Protein AF-A0AAD7J405-F1 (afdb_monomer_lite)

Secondary structure (DSSP, 8-state):
-----------TT-TT----HHHHHHHHHHHIIIII-S-TTSPBPGGGHHHHHHHHHHHIIIIITTPPPTTT--GGG-HHHHHHHHHHHHHHHHHHHHBTTTT-SS-THHHHHHHHHHHHHHHHHGGGGS-----TTS--HHHHHHHHHHHHHHHHHHHHS-----STTS--HHHHHHHHHHHHHHHHHHHHHTTTTPPSSEEEETTSSS-EEEGGG-----TT---GGGEEEE-SGGGHHHHHHHHHHHHHHHHSS--TTGGGGHHHHHHHHHHHHHHHHHHHSTT--S-HHHHHHHHHHHHHGGGS-HHHHTTSTTHHHHHHHHHHHH-S-TTHHHHHHHHHHHHTSTTPPP--HHHHHHHHHHHHH---GGGGTTTS--------

Radius of gyration: 22.77 Å; chains: 1; bounding box: 58×58×73 Å

pLDDT: mean 86.42, std 15.18, range [30.44, 98.44]

Sequence (388 aa):
MPPAAQFPVPTFDDPNSNASPQEFLDFLRNLVAQSLDGDPTVRIPAANKDVWVTVLSGLSETFLASFPSTDKVQWHVMHEKVKLAAASLDVIRRVSNRVEDIFHGPSDLARRTFARLLNFCNVVEMWLDVEFEPMEGLPTPRELANDALQTALLVLRSLGGAVVHIAESKVPLWKTLRAILAECLEIVTDLISRSSTLVFPVAITLFTKNSVQDATVQEPLSPDVEDKSFTLTLASVGDLPTFLSTTLAILVHSVCPPLLSQWFMTDLIRQMGETVGKAFAYCLSPSCAAPGERRATVLMKLAALSSLSPNFAHCIPNLLFRLLRHRLLEGPAVGWEVIDSQMPNLFQSPNFTAPARVDFMEILAIIGTEAWREMGNDLRVSTPISRR

Foldseek 3Di:
DPPLDPDPQQDPPPPVRPCDLVNNLVSLVVCCVPPQDDDLVAADEQVNLVVLLVLLLCLLVPQLQPDDAPVPDPPVVCQSSQSSLLSSLVSLQSCLSHYPCNVWDPDPSLVLSLLSLLLSLLRLLNCVPPDDDDDPPGDDSVRSSVSSLSSSLSSLLSLLADDDDPDPPIDRSVVVSLLSLVQLLVVLVVCLVCLVPAAPFWKAFPPDPCRIDHPVPPPPPDPPPPCCSRIHTDHDSQSSLSSSLSSLLSSLSSCFPHGPNVVVCVVSLLSSLVSLQSSLVSLVDPSNPHDPQVSLVSLQSSLLSLLRALVSVVSNDCSLLVNLVSCLVVDDDPNCVVVLVCSVVSCVRPSDDDHPPVSVVVSVVSVVVGDNDPSCPVSPPPPPPPDD

Organism: NCBI:txid1033252

Structure (mmCIF, N/CA/C/O backbone):
data_AF-A0AAD7J405-F1
#
_entry.id   AF-A0AAD7J405-F1
#
loop_
_atom_site.group_PDB
_atom_site.id
_atom_site.type_symbol
_atom_site.label_atom_id
_atom_site.label_alt_id
_atom_site.label_comp_id
_atom_site.label_asym_id
_atom_site.label_entity_id
_atom_site.label_seq_id
_atom_site.pdbx_PDB_ins_code
_atom_site.Cartn_x
_atom_site.Cartn_y
_atom_site.Cartn_z
_atom_site.occupancy
_atom_site.B_iso_or_equiv
_atom_site.auth_seq_id
_atom_site.auth_comp_id
_atom_site.auth_asym_id
_atom_site.auth_atom_id
_atom_site.pdbx_PDB_model_num
ATOM 1 N N . MET A 1 1 ? -25.112 -14.890 28.084 1.00 30.44 1 MET A N 1
ATOM 2 C CA . MET A 1 1 ? -24.429 -13.593 27.909 1.00 30.44 1 MET A CA 1
ATOM 3 C C . MET A 1 1 ? -23.053 -13.715 28.535 1.00 30.44 1 MET A C 1
ATOM 5 O O . MET A 1 1 ? -23.009 -14.020 29.722 1.00 30.44 1 MET A O 1
ATOM 9 N N . PRO A 1 2 ? -21.955 -13.564 27.780 1.00 31.25 2 PRO A N 1
ATOM 10 C CA . PRO A 1 2 ? -20.641 -13.398 28.387 1.00 31.25 2 PRO A CA 1
ATOM 11 C C . PRO A 1 2 ? -20.617 -12.068 29.164 1.00 31.25 2 PRO A C 1
ATOM 13 O O . PRO A 1 2 ? -21.272 -11.117 28.725 1.00 31.25 2 PRO A O 1
ATOM 16 N N . PRO A 1 3 ? -19.924 -11.989 30.310 1.00 35.72 3 PRO A N 1
ATOM 17 C CA . PRO A 1 3 ? -19.789 -10.745 31.063 1.00 35.72 3 PRO A CA 1
ATOM 18 C C . PRO A 1 3 ? -19.080 -9.669 30.226 1.00 35.72 3 PRO A C 1
ATOM 20 O O . PRO A 1 3 ? -18.248 -9.983 29.374 1.00 35.72 3 PRO A O 1
ATOM 23 N N . ALA A 1 4 ? -19.420 -8.400 30.470 1.00 38.91 4 ALA A N 1
ATOM 24 C CA . ALA A 1 4 ? -18.746 -7.252 29.870 1.00 38.91 4 ALA A CA 1
ATOM 25 C C . ALA A 1 4 ? -17.257 -7.298 30.240 1.00 38.91 4 ALA A C 1
ATOM 27 O O . ALA A 1 4 ? -16.893 -7.109 31.400 1.00 38.91 4 ALA A O 1
ATOM 28 N N . ALA A 1 5 ? -16.404 -7.610 29.268 1.00 44.09 5 ALA A N 1
ATOM 29 C CA . ALA A 1 5 ? -14.972 -7.688 29.485 1.00 44.09 5 ALA A CA 1
ATOM 30 C C . ALA A 1 5 ? -14.410 -6.266 29.616 1.00 44.09 5 ALA A C 1
ATOM 32 O O . ALA A 1 5 ? -14.183 -5.573 28.626 1.00 44.09 5 ALA A O 1
ATOM 33 N N . GLN A 1 6 ? -14.211 -5.816 30.854 1.00 48.66 6 GLN A N 1
ATOM 34 C CA . GLN A 1 6 ? -13.266 -4.743 31.132 1.00 48.66 6 GLN A CA 1
ATOM 35 C C . GLN A 1 6 ? -11.874 -5.347 30.953 1.00 48.66 6 GLN A C 1
ATOM 37 O O . GLN A 1 6 ? -11.433 -6.135 31.784 1.00 48.66 6 GLN A O 1
ATOM 42 N N . PHE A 1 7 ? -11.213 -5.045 29.837 1.00 54.41 7 PHE A N 1
ATOM 43 C CA . PHE A 1 7 ? -9.811 -5.398 29.652 1.00 54.41 7 PHE A CA 1
ATOM 44 C C . PHE A 1 7 ? -8.973 -4.293 30.299 1.00 54.41 7 PHE A C 1
ATOM 46 O O . PHE A 1 7 ? -8.933 -3.192 29.744 1.00 54.41 7 PHE A O 1
ATOM 53 N N . PRO A 1 8 ? -8.323 -4.519 31.453 1.00 54.50 8 PRO A N 1
ATOM 54 C CA . PRO A 1 8 ? -7.275 -3.613 31.891 1.00 54.50 8 PRO A CA 1
ATOM 55 C C . PRO A 1 8 ? -6.142 -3.726 30.868 1.00 54.50 8 PRO A C 1
ATOM 57 O O . PRO A 1 8 ? -5.406 -4.710 30.848 1.00 54.50 8 PRO A O 1
ATOM 60 N N . VAL A 1 9 ? -6.064 -2.764 29.948 1.00 55.66 9 VAL A N 1
ATOM 61 C CA . VAL A 1 9 ? -4.944 -2.664 29.011 1.00 55.66 9 VAL A CA 1
ATOM 62 C C . VAL A 1 9 ? -3.718 -2.296 29.846 1.00 55.66 9 VAL A C 1
ATOM 64 O O . VAL A 1 9 ? -3.777 -1.282 30.543 1.00 55.66 9 VAL A O 1
ATOM 67 N N . PRO A 1 10 ? -2.629 -3.085 29.824 1.00 55.91 10 PRO A N 1
ATOM 68 C CA . PRO A 1 10 ? -1.406 -2.709 30.520 1.00 55.91 10 PRO A CA 1
ATOM 69 C C . PRO A 1 10 ? -0.902 -1.384 29.941 1.00 55.91 10 PRO A C 1
ATOM 71 O O . PRO A 1 10 ? -0.578 -1.306 28.756 1.00 55.91 10 PRO A O 1
ATOM 74 N N . THR A 1 11 ? -0.894 -0.327 30.748 1.00 51.44 11 THR A N 1
ATOM 75 C CA . THR A 1 11 ? -0.362 0.981 30.360 1.00 51.44 11 THR A CA 1
ATOM 76 C C . THR A 1 11 ? 1.091 1.084 30.799 1.00 51.44 11 THR A C 1
ATOM 78 O O . THR A 1 11 ? 1.401 0.848 31.966 1.00 51.44 11 THR A O 1
ATOM 81 N N . PHE A 1 12 ? 1.972 1.482 29.879 1.00 51.91 12 PHE A N 1
ATOM 82 C CA . PHE A 1 12 ? 3.384 1.767 30.174 1.00 51.91 12 PHE A CA 1
ATOM 83 C C . PHE A 1 12 ? 3.584 3.102 30.921 1.00 51.91 12 PHE A C 1
ATOM 85 O O . PHE A 1 12 ? 4.705 3.428 31.297 1.00 51.91 12 PHE A O 1
ATOM 92 N N . ASP A 1 13 ? 2.505 3.865 31.131 1.00 43.84 13 ASP A N 1
ATOM 93 C CA . ASP A 1 13 ? 2.536 5.219 31.696 1.00 43.84 13 ASP A CA 1
ATOM 94 C C . ASP A 1 13 ? 2.412 5.268 33.228 1.00 43.84 13 ASP A C 1
ATOM 96 O O . ASP A 1 13 ? 2.589 6.335 33.817 1.00 43.84 13 ASP A O 1
ATOM 100 N N . ASP A 1 14 ? 2.107 4.149 33.896 1.00 49.75 14 ASP A N 1
ATOM 101 C CA . ASP A 1 14 ? 2.099 4.106 35.361 1.00 49.75 14 ASP A CA 1
ATOM 102 C C . ASP A 1 14 ? 3.511 3.752 35.866 1.00 49.75 14 ASP A C 1
ATOM 104 O O . ASP A 1 14 ? 3.969 2.628 35.652 1.00 49.75 14 ASP A O 1
ATOM 108 N N . PRO A 1 15 ? 4.218 4.673 36.553 1.00 48.12 15 PRO A N 1
ATOM 109 C CA . PRO A 1 15 ? 5.569 4.433 37.064 1.00 48.12 15 PRO A CA 1
ATOM 110 C C . PRO A 1 15 ? 5.644 3.306 38.110 1.00 48.12 15 PRO A C 1
ATOM 112 O O . PRO A 1 15 ? 6.745 2.884 38.459 1.00 48.12 15 PRO A O 1
ATOM 115 N N . ASN A 1 16 ? 4.502 2.809 38.605 1.00 50.75 16 ASN A N 1
ATOM 116 C CA . ASN A 1 16 ? 4.417 1.633 39.476 1.00 50.75 16 ASN A CA 1
ATOM 117 C C . ASN A 1 16 ? 4.042 0.337 38.728 1.00 50.75 16 ASN A C 1
ATOM 119 O O . ASN A 1 16 ? 4.109 -0.748 39.308 1.00 50.75 16 ASN A O 1
ATOM 123 N N . SER A 1 17 ? 3.660 0.434 37.454 1.00 53.69 17 SER A N 1
ATOM 124 C CA . SER A 1 17 ? 3.333 -0.684 36.569 1.00 53.69 17 SER A CA 1
ATOM 125 C C . SER A 1 17 ? 4.541 -0.992 35.687 1.00 53.69 17 SER A C 1
ATOM 127 O O . SER A 1 17 ? 4.688 -0.472 34.583 1.00 53.69 17 SER A O 1
ATOM 129 N N . ASN A 1 18 ? 5.411 -1.886 36.157 1.00 53.62 18 ASN A N 1
ATOM 130 C CA . ASN A 1 18 ? 6.530 -2.421 35.374 1.00 53.62 18 ASN A CA 1
ATOM 131 C C . ASN A 1 18 ? 6.059 -3.444 34.324 1.00 53.62 18 ASN A C 1
ATOM 133 O O . ASN A 1 18 ? 6.642 -4.522 34.225 1.00 53.62 18 ASN A O 1
ATOM 137 N N . ALA A 1 19 ? 5.000 -3.136 33.569 1.00 65.88 19 ALA A N 1
ATOM 138 C CA . ALA A 1 19 ? 4.536 -4.012 32.503 1.00 65.88 19 ALA A CA 1
ATOM 139 C C . ALA A 1 19 ? 5.649 -4.137 31.452 1.00 65.88 19 ALA A C 1
ATOM 141 O O . ALA A 1 19 ? 5.970 -3.182 30.743 1.00 65.88 19 ALA A O 1
ATOM 142 N N . SER A 1 20 ? 6.285 -5.302 31.382 1.00 81.38 20 SER A N 1
ATOM 143 C CA . SER A 1 20 ? 7.360 -5.552 30.424 1.00 81.38 20 SER A CA 1
ATOM 144 C C . SER A 1 20 ? 6.800 -5.679 28.996 1.00 81.38 20 SER A C 1
ATOM 146 O O . SER A 1 20 ? 5.649 -6.090 28.813 1.00 81.38 20 SER A O 1
ATOM 148 N N . PRO A 1 21 ? 7.599 -5.399 27.945 1.00 83.75 21 PRO A N 1
ATOM 149 C CA . PRO A 1 21 ? 7.202 -5.658 26.556 1.00 83.75 21 PRO A CA 1
ATOM 150 C C . PRO A 1 21 ? 6.703 -7.094 26.326 1.00 83.75 21 PRO A C 1
ATOM 152 O O . PRO A 1 21 ? 5.783 -7.319 25.538 1.00 83.75 21 PRO A O 1
ATOM 155 N N . GLN A 1 22 ? 7.276 -8.057 27.054 1.00 86.88 22 GLN A N 1
ATOM 156 C CA . GLN A 1 22 ? 6.880 -9.460 27.020 1.00 86.88 22 GLN A CA 1
ATOM 157 C C . GLN A 1 22 ? 5.488 -9.688 27.632 1.00 86.88 22 GLN A C 1
ATOM 159 O O . GLN A 1 22 ? 4.662 -10.353 27.014 1.00 86.88 22 GLN A O 1
ATOM 164 N N . GLU A 1 23 ? 5.189 -9.096 28.791 1.00 87.94 23 GLU A N 1
ATOM 165 C CA . GLU A 1 23 ? 3.857 -9.190 29.413 1.00 87.94 23 GLU A CA 1
ATOM 166 C C . GLU A 1 23 ? 2.774 -8.574 28.528 1.00 87.94 23 GLU A C 1
ATOM 168 O O . GLU A 1 23 ? 1.683 -9.131 28.400 1.00 87.94 23 GLU A O 1
ATOM 173 N N . PHE A 1 24 ? 3.077 -7.458 27.862 1.00 89.19 24 PHE A N 1
ATOM 174 C CA . PHE A 1 24 ? 2.144 -6.856 26.916 1.00 89.19 24 PHE A CA 1
ATOM 175 C C . PHE A 1 24 ? 1.942 -7.733 25.670 1.00 89.19 24 PHE A C 1
ATOM 177 O O . PHE A 1 24 ? 0.814 -7.900 25.205 1.00 89.19 24 PHE A O 1
ATOM 184 N N . LEU A 1 25 ? 3.004 -8.352 25.146 1.00 89.00 25 LEU A N 1
ATOM 185 C CA . LEU A 1 25 ? 2.891 -9.310 24.045 1.00 89.00 25 LEU A CA 1
ATOM 186 C C . LEU A 1 25 ? 2.008 -10.506 24.429 1.00 89.00 25 LEU A C 1
ATOM 188 O O . LEU A 1 25 ? 1.157 -10.929 23.642 1.00 89.00 25 LEU A O 1
ATOM 192 N N . ASP A 1 26 ? 2.180 -11.033 25.639 1.00 91.44 26 ASP A N 1
ATOM 193 C CA . ASP A 1 26 ? 1.371 -12.137 26.147 1.00 91.44 26 ASP A CA 1
ATOM 194 C C . ASP A 1 26 ? -0.078 -11.700 26.407 1.00 91.44 26 ASP A C 1
ATOM 196 O O . ASP A 1 26 ? -1.007 -12.448 26.096 1.00 91.44 26 ASP A O 1
ATOM 200 N N . PHE A 1 27 ? -0.303 -10.458 26.847 1.00 91.19 27 PHE A N 1
ATOM 201 C CA . PHE A 1 27 ? -1.633 -9.849 26.887 1.00 91.19 27 PHE A CA 1
ATOM 202 C C . PHE A 1 27 ? -2.287 -9.811 25.499 1.00 91.19 27 PHE A C 1
ATOM 204 O O . PHE A 1 27 ? -3.423 -10.261 25.371 1.00 91.19 27 PHE A O 1
ATOM 211 N N . LEU A 1 28 ? -1.593 -9.349 24.450 1.00 92.12 28 LEU A N 1
ATOM 212 C CA . LEU A 1 28 ? -2.155 -9.318 23.091 1.00 92.12 28 LEU A CA 1
ATOM 213 C C . LEU A 1 28 ? -2.497 -10.719 22.580 1.00 92.12 28 LEU A C 1
ATOM 215 O O . LEU A 1 28 ? -3.561 -10.925 21.998 1.00 92.12 28 LEU A O 1
ATOM 219 N N . ARG A 1 29 ? -1.628 -11.701 22.831 1.00 92.81 29 ARG A N 1
ATOM 220 C CA . ARG A 1 29 ? -1.879 -13.103 22.466 1.00 92.81 29 ARG A CA 1
ATOM 221 C C . ARG A 1 29 ? -3.087 -13.672 23.201 1.00 92.81 29 ARG A C 1
ATOM 223 O O . ARG A 1 29 ? -3.920 -14.328 22.581 1.00 92.81 29 ARG A O 1
ATOM 230 N N . ASN A 1 30 ? -3.217 -13.382 24.493 1.00 92.25 30 ASN A N 1
ATOM 231 C CA . ASN A 1 30 ? -4.368 -13.792 25.293 1.00 92.25 30 ASN A CA 1
ATOM 232 C C . ASN A 1 30 ? -5.653 -13.087 24.846 1.00 92.25 30 ASN A C 1
ATOM 234 O O . ASN A 1 30 ? -6.697 -13.729 24.758 1.00 92.25 30 ASN A O 1
ATOM 238 N N . LEU A 1 31 ? -5.582 -11.799 24.501 1.00 91.62 31 LEU A N 1
ATOM 239 C CA . LEU A 1 31 ? -6.700 -11.041 23.942 1.00 91.62 31 LEU A CA 1
ATOM 240 C C . LEU A 1 31 ? -7.188 -11.686 22.643 1.00 91.62 31 LEU A C 1
ATOM 242 O O . LEU A 1 31 ? -8.394 -11.879 22.467 1.00 91.62 31 LEU A O 1
ATOM 246 N N . VAL A 1 32 ? -6.254 -12.077 21.768 1.00 92.12 32 VAL A N 1
ATOM 247 C CA . VAL A 1 32 ? -6.582 -12.838 20.563 1.00 92.12 32 VAL A CA 1
ATOM 248 C C . VAL A 1 32 ? -7.249 -14.155 20.940 1.00 92.12 32 VAL A C 1
ATOM 250 O O . VAL A 1 32 ? -8.402 -14.352 20.575 1.00 92.12 32 VAL A O 1
ATOM 253 N N . ALA A 1 33 ? -6.588 -15.009 21.720 1.00 92.00 33 ALA A N 1
ATOM 254 C CA . ALA A 1 33 ? -7.074 -16.347 22.062 1.00 92.00 33 ALA A CA 1
ATOM 255 C C . ALA A 1 33 ? -8.457 -16.352 22.740 1.00 92.00 33 ALA A C 1
ATOM 257 O O . ALA A 1 33 ? -9.280 -17.221 22.469 1.00 92.00 33 ALA A O 1
ATOM 258 N N . GLN A 1 34 ? -8.729 -15.386 23.618 1.00 89.50 34 GLN A N 1
ATOM 259 C CA . GLN A 1 34 ? -9.952 -15.369 24.424 1.00 89.50 34 GLN A CA 1
ATOM 260 C C . GLN A 1 34 ? -11.115 -14.642 23.747 1.00 89.50 34 GLN A C 1
ATOM 262 O O . GLN A 1 34 ? -12.270 -14.989 23.985 1.00 89.50 34 GLN A O 1
ATOM 267 N N . SER A 1 35 ? -10.826 -13.611 22.945 1.00 88.06 35 SER A N 1
ATOM 268 C CA . SER A 1 35 ? -11.855 -12.668 22.476 1.00 88.06 35 SER A CA 1
ATOM 269 C C . SER A 1 35 ? -11.968 -12.569 20.961 1.00 88.06 35 SER A C 1
ATOM 271 O O . SER A 1 35 ? -13.026 -12.199 20.454 1.00 88.06 35 SER A O 1
ATOM 273 N N . LEU A 1 36 ? -10.894 -12.876 20.229 1.00 89.50 36 LEU A N 1
ATOM 274 C CA . LEU A 1 36 ? -10.820 -12.704 18.775 1.00 89.50 36 LEU A CA 1
ATOM 275 C C . LEU A 1 36 ? -10.550 -14.008 18.023 1.00 89.50 36 LEU A C 1
ATOM 277 O O . LEU A 1 36 ? -10.628 -14.015 16.790 1.00 89.50 36 LEU A O 1
ATOM 281 N N . ASP A 1 37 ? -10.288 -15.103 18.727 1.00 87.25 37 ASP A N 1
ATOM 282 C CA . ASP A 1 37 ? -10.184 -16.437 18.158 1.00 87.25 37 ASP A CA 1
ATOM 283 C C . ASP A 1 37 ? -11.568 -17.080 18.006 1.00 87.25 37 ASP A C 1
ATOM 285 O O . ASP A 1 37 ? -12.541 -16.692 18.665 1.00 87.25 37 ASP A O 1
ATOM 289 N N . GLY A 1 38 ? -11.692 -17.987 17.043 1.00 83.44 38 GLY A N 1
ATOM 290 C CA . GLY A 1 38 ? -12.962 -18.602 16.656 1.00 83.44 38 GLY A CA 1
ATOM 291 C C . GLY A 1 38 ? -13.495 -18.141 15.300 1.00 83.44 38 GLY A C 1
ATOM 292 O O . GLY A 1 38 ? -12.809 -17.480 14.521 1.00 83.44 38 GLY A O 1
ATOM 293 N N . ASP A 1 39 ? -14.729 -18.548 15.006 1.00 82.62 39 ASP A N 1
ATOM 294 C CA . ASP A 1 39 ? -15.335 -18.385 13.685 1.00 82.62 39 ASP A CA 1
ATOM 295 C C . ASP A 1 39 ? -15.446 -16.891 13.294 1.00 82.62 39 ASP A C 1
ATOM 297 O O . ASP A 1 39 ? -16.119 -16.122 13.992 1.00 82.62 39 ASP A O 1
ATOM 301 N N . PRO A 1 40 ? -14.815 -16.452 12.182 1.00 80.06 40 PRO A N 1
ATOM 302 C CA . PRO A 1 40 ? -14.867 -15.064 11.725 1.00 80.06 40 PRO A CA 1
ATOM 303 C C . PRO A 1 40 ? -16.275 -14.609 11.313 1.00 80.06 40 PRO A C 1
ATOM 305 O O . PRO A 1 40 ? -16.511 -13.407 11.187 1.00 80.06 40 PRO A O 1
ATOM 308 N N . THR A 1 41 ? -17.215 -15.535 11.106 1.00 83.69 41 THR A N 1
ATOM 309 C CA . THR A 1 41 ? -18.624 -15.213 10.846 1.00 83.69 41 THR A CA 1
ATOM 310 C C . THR A 1 41 ? -19.359 -14.759 12.108 1.00 83.69 41 THR A C 1
ATOM 312 O O . THR A 1 41 ? -20.332 -14.009 12.012 1.00 83.69 41 THR A O 1
ATOM 315 N N . VAL A 1 42 ? -18.865 -15.137 13.294 1.00 87.25 42 VAL A N 1
ATOM 316 C CA . VAL A 1 42 ? -19.437 -14.737 14.582 1.00 87.25 42 VAL A CA 1
ATOM 317 C C . VAL A 1 42 ? -18.945 -13.339 14.947 1.00 87.25 42 VAL A C 1
ATOM 319 O O . VAL A 1 42 ? -17.783 -13.127 15.325 1.00 87.25 42 VAL A O 1
ATOM 322 N N . ARG A 1 43 ? -19.870 -12.386 14.839 1.00 88.81 43 ARG A N 1
ATOM 323 C CA . ARG A 1 43 ? -19.656 -10.961 15.091 1.00 88.81 43 ARG A CA 1
ATOM 324 C C . ARG A 1 43 ? -19.645 -10.633 16.584 1.00 88.81 43 ARG A C 1
ATOM 326 O O . ARG A 1 43 ? -20.396 -11.210 17.369 1.00 88.81 43 ARG A O 1
ATOM 333 N N . ILE A 1 44 ? -18.781 -9.695 16.970 1.00 88.94 44 ILE A N 1
ATOM 334 C CA . ILE A 1 44 ? -18.705 -9.142 18.324 1.00 88.94 44 ILE A CA 1
ATOM 335 C C . ILE A 1 44 ? -19.652 -7.934 18.389 1.00 88.94 44 ILE A C 1
ATOM 337 O O . ILE A 1 44 ? -19.474 -7.007 17.594 1.00 88.94 44 ILE A O 1
ATOM 341 N N . PRO A 1 45 ? -20.623 -7.910 19.323 1.00 88.94 45 PRO A N 1
ATOM 342 C CA . PRO A 1 45 ? -21.631 -6.856 19.382 1.00 88.94 45 PRO A CA 1
ATOM 343 C C . PRO A 1 45 ? -21.051 -5.454 19.592 1.00 88.94 45 PRO A C 1
ATOM 345 O O . PRO A 1 45 ? -20.113 -5.263 20.373 1.00 88.94 45 PRO A O 1
ATOM 348 N N . ALA A 1 46 ? -21.710 -4.454 19.002 1.00 86.31 46 ALA A N 1
ATOM 349 C CA . ALA A 1 46 ? -21.334 -3.041 19.107 1.00 86.31 46 ALA A CA 1
ATOM 350 C C . ALA A 1 46 ? -21.338 -2.475 20.547 1.00 86.31 46 ALA A C 1
ATOM 352 O O . ALA A 1 46 ? -20.755 -1.423 20.790 1.00 86.31 46 ALA A O 1
ATOM 353 N N . ALA A 1 47 ? -21.950 -3.161 21.521 1.00 88.50 47 ALA A N 1
ATOM 354 C CA . ALA A 1 47 ? -21.973 -2.731 22.924 1.00 88.50 47 ALA A CA 1
ATOM 355 C C . ALA A 1 47 ? -20.569 -2.601 23.551 1.00 88.50 47 ALA A C 1
ATOM 357 O O . ALA A 1 47 ? -20.376 -1.785 24.444 1.00 88.50 47 ALA A O 1
ATOM 358 N N . ASN A 1 48 ? -19.587 -3.368 23.063 1.00 85.19 48 ASN A N 1
ATOM 359 C CA . ASN A 1 48 ? -18.201 -3.328 23.552 1.00 85.19 48 ASN A CA 1
ATOM 360 C C . ASN A 1 48 ? -17.281 -2.474 22.667 1.00 85.19 48 ASN A C 1
ATOM 362 O O . ASN A 1 48 ? -16.058 -2.544 22.785 1.00 85.19 48 ASN A O 1
ATOM 366 N N . LYS A 1 49 ? -17.847 -1.705 21.735 1.00 89.19 49 LYS A N 1
ATOM 367 C CA . LYS A 1 49 ? -17.091 -1.005 20.698 1.00 89.19 49 LYS A CA 1
ATOM 368 C C . LYS A 1 49 ? -16.045 -0.044 21.256 1.00 89.19 49 LYS A C 1
ATOM 370 O O . LYS A 1 49 ? -14.920 -0.069 20.774 1.00 89.19 49 LYS A O 1
ATOM 375 N N . ASP A 1 50 ? -16.381 0.777 22.246 1.00 90.25 50 ASP A N 1
ATOM 376 C CA . ASP A 1 50 ? -15.482 1.840 22.729 1.00 90.25 50 ASP A CA 1
ATOM 377 C C . ASP A 1 50 ? -14.175 1.286 23.318 1.00 90.25 50 ASP A C 1
ATOM 379 O O . ASP A 1 50 ? -13.102 1.879 23.166 1.00 90.25 50 ASP A O 1
ATOM 383 N N . VAL A 1 51 ? -14.240 0.086 23.902 1.00 90.94 51 VAL A N 1
ATOM 384 C CA . VAL A 1 51 ? -13.059 -0.645 24.374 1.00 90.94 51 VAL A CA 1
ATOM 385 C C . VAL A 1 51 ? -12.156 -1.003 23.193 1.00 90.94 51 VAL A C 1
ATOM 387 O O . VAL A 1 51 ? -10.956 -0.741 23.220 1.00 90.94 51 VAL A O 1
ATOM 390 N N . TRP A 1 52 ? -12.732 -1.522 22.109 1.00 93.38 52 TRP A N 1
ATOM 391 C CA . TRP A 1 52 ? -11.986 -1.850 20.894 1.00 93.38 52 TRP A CA 1
ATOM 392 C C . TRP A 1 52 ? -11.463 -0.616 20.159 1.00 93.38 52 TRP A C 1
ATOM 394 O O . TRP A 1 52 ? -10.361 -0.666 19.623 1.00 93.38 52 TRP A O 1
ATOM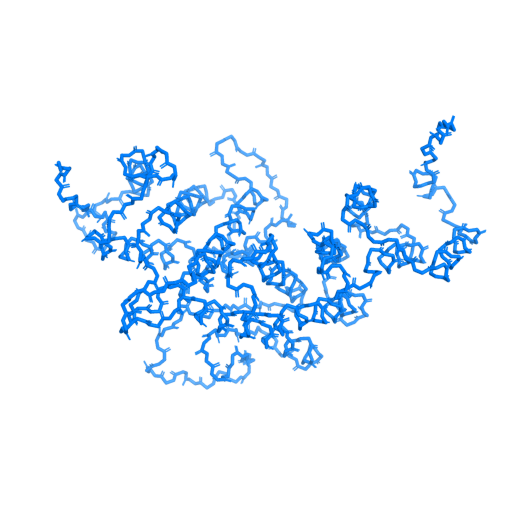 404 N N . VAL A 1 53 ? -12.199 0.499 20.167 1.00 93.50 53 VAL A N 1
ATOM 405 C CA . VAL A 1 53 ? -11.721 1.787 19.637 1.00 93.50 53 VAL A CA 1
ATOM 406 C C . VAL A 1 53 ? -10.448 2.212 20.370 1.00 93.50 53 VAL A C 1
ATOM 408 O O . VAL A 1 53 ? -9.459 2.566 19.727 1.00 93.50 53 VAL A O 1
ATOM 411 N N . THR A 1 54 ? -10.447 2.113 21.702 1.00 91.94 54 THR A N 1
ATOM 412 C CA . THR A 1 54 ? -9.280 2.424 22.541 1.00 91.94 54 THR A CA 1
ATOM 413 C C . THR A 1 54 ? -8.100 1.507 22.217 1.00 91.94 54 THR A C 1
ATOM 415 O O . THR A 1 54 ? -6.995 1.993 21.978 1.00 91.94 54 THR A O 1
ATOM 418 N N . VAL A 1 55 ? -8.340 0.193 22.122 1.00 92.62 55 VAL A N 1
ATOM 419 C CA . VAL A 1 55 ? -7.308 -0.796 21.764 1.00 92.62 55 VAL A CA 1
ATOM 420 C C . VAL A 1 55 ? -6.707 -0.504 20.386 1.00 92.62 55 VAL A C 1
ATOM 422 O O . VAL A 1 55 ? -5.489 -0.435 20.258 1.00 92.62 55 VAL A O 1
ATOM 425 N N . LEU A 1 56 ? -7.530 -0.289 19.353 1.00 94.25 56 LEU A N 1
ATOM 426 C CA . LEU A 1 56 ? -7.042 0.001 18.000 1.00 94.25 56 LEU A CA 1
ATOM 427 C C . LEU A 1 56 ? -6.233 1.297 17.939 1.00 94.25 56 LEU A C 1
ATOM 429 O O . LEU A 1 56 ? -5.190 1.336 17.284 1.00 94.25 56 LEU A O 1
ATOM 433 N N . SER A 1 57 ? -6.702 2.337 18.631 1.00 92.19 57 SER A N 1
ATOM 434 C CA . SER A 1 57 ? -6.023 3.633 18.680 1.00 92.19 57 SER A CA 1
ATOM 435 C C . SER A 1 57 ? -4.642 3.476 19.315 1.00 92.19 57 SER A C 1
ATOM 437 O O . SER A 1 57 ? -3.645 3.763 18.653 1.00 92.19 57 SER A O 1
ATOM 439 N N . GLY A 1 58 ? -4.573 2.881 20.512 1.00 91.12 58 GLY A N 1
ATOM 440 C CA . GLY A 1 58 ? -3.313 2.634 21.218 1.00 91.12 58 GLY A CA 1
ATOM 441 C C . GLY A 1 58 ? -2.334 1.772 20.417 1.00 91.12 58 GLY A C 1
ATOM 442 O O . GLY A 1 58 ? -1.177 2.143 20.251 1.00 91.12 58 GLY A O 1
ATOM 443 N N . LEU A 1 59 ? -2.790 0.663 19.823 1.00 93.12 59 LEU A N 1
ATOM 444 C CA . LEU A 1 59 ? -1.912 -0.197 19.018 1.00 93.12 59 LEU A CA 1
ATOM 445 C C . LEU A 1 59 ? -1.337 0.531 17.795 1.00 93.12 59 LEU A C 1
ATOM 447 O O . LEU A 1 59 ? -0.149 0.402 17.482 1.00 93.12 59 LEU A O 1
ATOM 451 N N . SER A 1 60 ? -2.174 1.312 17.109 1.00 92.06 60 SER A N 1
ATOM 452 C CA . SER A 1 60 ? -1.762 2.052 15.916 1.00 92.06 60 SER A CA 1
ATOM 453 C C . SER A 1 60 ? -0.803 3.206 16.233 1.00 92.06 60 SER A C 1
ATOM 455 O O . SER A 1 60 ? 0.136 3.453 15.474 1.00 92.06 60 SER A O 1
ATOM 457 N N . GLU A 1 61 ? -1.000 3.890 17.360 1.00 88.38 61 GLU A N 1
ATOM 458 C CA . GLU A 1 61 ? -0.204 5.048 17.770 1.00 88.38 61 GLU A CA 1
ATOM 459 C C . GLU A 1 61 ? 1.112 4.643 18.437 1.00 88.38 61 GLU A C 1
ATOM 461 O O . GLU A 1 61 ? 2.144 5.252 18.161 1.00 88.38 61 GLU A O 1
ATOM 466 N N . THR A 1 62 ? 1.120 3.592 19.256 1.00 87.69 62 THR A N 1
ATOM 467 C CA . THR A 1 62 ? 2.315 3.202 20.012 1.00 87.69 62 THR A CA 1
ATOM 468 C C . THR A 1 62 ? 3.262 2.329 19.190 1.00 87.69 62 THR A C 1
ATOM 470 O O . THR A 1 62 ? 4.469 2.587 19.158 1.00 87.69 62 THR A O 1
ATOM 473 N N . PHE A 1 63 ? 2.754 1.307 18.490 1.00 89.12 63 PHE A N 1
ATOM 474 C CA . PHE A 1 63 ? 3.614 0.285 17.874 1.00 89.12 63 PHE A CA 1
ATOM 475 C C . PHE A 1 63 ? 3.839 0.492 16.383 1.00 89.12 63 PHE A C 1
ATOM 477 O O . PHE A 1 63 ? 4.974 0.369 15.921 1.00 89.12 63 PHE A O 1
ATOM 484 N N . LEU A 1 64 ? 2.790 0.843 15.636 1.00 91.62 64 LEU A N 1
ATOM 485 C CA . LEU A 1 64 ? 2.922 1.049 14.192 1.00 91.62 64 LEU A CA 1
ATOM 486 C C . LEU A 1 64 ? 3.583 2.395 13.877 1.00 91.62 64 LEU A C 1
ATOM 488 O O . LEU A 1 64 ? 4.504 2.454 13.067 1.00 91.62 64 LEU A O 1
ATOM 492 N N . ALA A 1 65 ? 3.169 3.474 14.547 1.00 87.62 65 ALA A N 1
ATOM 493 C CA . ALA A 1 65 ? 3.706 4.808 14.271 1.00 87.62 65 ALA A CA 1
ATOM 494 C C . ALA A 1 65 ? 5.180 4.979 14.662 1.00 87.62 65 ALA A C 1
ATOM 496 O O . ALA A 1 65 ? 5.890 5.773 14.050 1.00 87.62 65 ALA A O 1
ATOM 497 N N . SER A 1 66 ? 5.637 4.261 15.691 1.00 88.19 66 SER A N 1
ATOM 498 C CA . SER A 1 66 ? 7.000 4.398 16.209 1.00 88.19 66 SER A CA 1
ATOM 499 C C . SER A 1 66 ? 8.004 3.465 15.528 1.00 88.19 66 SER A C 1
ATOM 501 O O . SER A 1 66 ? 9.174 3.447 15.926 1.00 88.19 66 SER A O 1
ATOM 503 N N . PHE A 1 67 ? 7.580 2.642 14.562 1.00 92.44 67 PHE A N 1
ATOM 504 C CA . PHE A 1 67 ? 8.461 1.658 13.940 1.00 92.44 67 PHE A CA 1
ATOM 505 C C . PHE A 1 67 ? 9.640 2.350 13.236 1.00 92.44 67 PHE A C 1
ATOM 507 O O . PHE A 1 67 ? 9.422 3.265 12.441 1.00 92.44 67 PHE A O 1
ATOM 514 N N . PRO A 1 68 ? 10.892 1.992 13.572 1.00 90.75 68 PRO A N 1
ATOM 515 C CA . PRO A 1 68 ? 12.053 2.714 13.082 1.00 90.75 68 PRO A CA 1
ATOM 516 C C . PRO A 1 68 ? 12.324 2.399 11.609 1.00 90.75 68 PRO A C 1
ATOM 518 O O . PRO A 1 68 ? 12.065 1.302 11.110 1.00 90.75 68 PRO A O 1
ATOM 521 N N . SER A 1 69 ? 12.882 3.392 10.932 1.00 88.88 69 SER A N 1
ATOM 522 C CA . SER A 1 69 ? 13.463 3.283 9.602 1.00 88.88 69 SER A CA 1
ATOM 523 C C . SER A 1 69 ? 14.854 2.631 9.656 1.00 88.88 69 SER A C 1
ATOM 525 O O . SER A 1 69 ? 15.473 2.537 10.721 1.00 88.88 69 SER A O 1
ATOM 527 N N . THR A 1 70 ? 15.336 2.176 8.499 1.00 89.38 70 THR A N 1
ATOM 528 C CA . THR A 1 70 ? 16.584 1.404 8.339 1.00 89.38 70 THR A CA 1
ATOM 529 C C . THR A 1 70 ? 17.854 2.168 8.728 1.00 89.38 70 THR A C 1
ATOM 531 O O . THR A 1 70 ? 18.875 1.560 9.027 1.00 89.38 70 THR A O 1
ATOM 534 N N . ASP A 1 71 ? 17.805 3.499 8.747 1.00 86.50 71 ASP A N 1
ATOM 535 C CA . ASP A 1 71 ? 18.907 4.395 9.112 1.00 86.50 71 ASP A CA 1
ATOM 536 C C . ASP A 1 71 ? 19.125 4.508 10.628 1.00 86.50 71 ASP A C 1
ATOM 538 O O . ASP A 1 71 ? 20.195 4.923 11.072 1.00 86.50 71 ASP A O 1
ATOM 542 N N . LYS A 1 72 ? 18.120 4.152 11.437 1.00 87.25 72 LYS A N 1
ATOM 543 C CA . LYS A 1 72 ? 18.145 4.386 12.890 1.00 87.25 72 LYS A CA 1
ATOM 544 C C . LYS A 1 72 ? 18.583 3.173 13.691 1.00 87.25 72 LYS A C 1
ATOM 546 O O . LYS A 1 72 ? 19.198 3.325 14.743 1.00 87.25 72 LYS A O 1
ATOM 551 N N . VAL A 1 73 ? 18.184 1.981 13.257 1.00 90.56 73 VAL A N 1
ATOM 552 C CA . VAL A 1 73 ? 18.302 0.740 14.029 1.00 90.56 73 VAL A CA 1
ATOM 553 C C . VAL A 1 73 ? 18.569 -0.419 13.066 1.00 90.56 73 VAL A C 1
ATOM 555 O O . VAL A 1 73 ? 18.197 -0.341 11.903 1.00 90.56 73 VAL A O 1
ATOM 558 N N . GLN A 1 74 ? 19.213 -1.491 13.530 1.00 88.38 74 GLN A N 1
ATOM 559 C CA . GLN A 1 74 ? 19.390 -2.731 12.764 1.00 88.38 74 GLN A CA 1
ATOM 560 C C . GLN A 1 74 ? 18.263 -3.730 13.072 1.00 88.38 74 GLN A C 1
ATOM 562 O O . GLN A 1 74 ? 17.792 -3.812 14.204 1.00 88.38 74 GLN A O 1
ATOM 567 N N . TRP A 1 75 ? 17.839 -4.534 12.093 1.00 89.50 75 TRP A N 1
ATOM 568 C CA . TRP A 1 75 ? 16.674 -5.423 12.251 1.00 89.50 75 TRP A CA 1
ATOM 569 C C . TRP A 1 75 ? 16.823 -6.403 13.426 1.00 89.50 75 TRP A C 1
ATOM 571 O O . TRP A 1 75 ? 15.901 -6.589 14.219 1.00 89.50 75 TRP A O 1
ATOM 581 N N . HIS A 1 76 ? 18.017 -6.978 13.594 1.00 86.00 76 HIS A N 1
ATOM 582 C CA . HIS A 1 76 ? 18.306 -7.979 14.625 1.00 86.00 76 HIS A CA 1
ATOM 583 C C . HIS A 1 76 ? 18.316 -7.432 16.063 1.00 86.00 76 HIS A C 1
ATOM 585 O O . HIS A 1 76 ? 18.374 -8.202 17.014 1.00 86.00 76 HIS A O 1
ATOM 591 N N . VAL A 1 77 ? 18.273 -6.113 16.272 1.00 89.44 77 VAL A N 1
ATOM 592 C CA . VAL A 1 77 ? 18.092 -5.555 17.626 1.00 89.44 77 VAL A CA 1
ATOM 593 C C . VAL A 1 77 ? 16.626 -5.218 17.917 1.00 89.44 77 VAL A C 1
ATOM 595 O O . VAL A 1 77 ? 16.286 -4.814 19.024 1.00 89.44 77 VAL A O 1
ATOM 598 N N . MET A 1 78 ? 15.729 -5.410 16.943 1.00 91.69 78 MET A N 1
ATOM 599 C CA . MET A 1 78 ? 14.313 -5.040 17.029 1.00 91.69 78 MET A CA 1
ATOM 600 C C . MET A 1 78 ? 13.384 -6.215 17.348 1.00 91.69 78 MET A C 1
ATOM 602 O O . MET A 1 78 ? 12.180 -6.115 17.115 1.00 91.69 78 MET A O 1
ATOM 606 N N . HIS A 1 79 ? 13.899 -7.320 17.890 1.00 91.56 79 HIS A N 1
ATOM 607 C CA . HIS A 1 79 ? 13.130 -8.555 18.093 1.00 91.56 79 HIS A CA 1
ATOM 608 C C . HIS A 1 79 ? 11.785 -8.342 18.797 1.00 91.56 79 HIS A C 1
ATOM 610 O O . HIS A 1 79 ? 10.747 -8.788 18.308 1.00 91.56 79 HIS A O 1
ATOM 616 N N . GLU A 1 80 ? 11.788 -7.634 19.926 1.00 90.94 80 GLU A N 1
ATOM 617 C CA . GLU A 1 80 ? 10.565 -7.345 20.681 1.00 90.94 80 GLU A CA 1
ATOM 618 C C . GLU A 1 80 ? 9.608 -6.462 19.880 1.00 90.94 80 GLU A C 1
ATOM 620 O O . GLU A 1 80 ? 8.412 -6.735 19.809 1.00 90.94 80 GLU A O 1
ATOM 625 N N . LYS A 1 81 ? 10.142 -5.443 19.202 1.00 92.69 81 LYS A N 1
ATOM 626 C CA . LYS A 1 81 ? 9.348 -4.494 18.424 1.00 92.69 81 LYS A CA 1
ATOM 627 C C . LYS A 1 81 ? 8.693 -5.140 17.205 1.00 92.69 81 LYS A C 1
ATOM 629 O O . LYS A 1 81 ? 7.532 -4.860 16.928 1.00 92.69 81 LYS A O 1
ATOM 634 N N . VAL A 1 82 ? 9.402 -6.028 16.511 1.00 95.06 82 VAL A N 1
ATOM 635 C CA . VAL A 1 82 ? 8.871 -6.808 15.384 1.00 95.06 82 VAL A CA 1
ATOM 636 C C . VAL A 1 82 ? 7.763 -7.750 15.863 1.00 95.06 82 VAL A C 1
ATOM 638 O O . VAL A 1 82 ? 6.690 -7.778 15.260 1.00 95.06 82 VAL A O 1
ATOM 641 N N . LYS A 1 83 ? 7.962 -8.463 16.983 1.00 94.94 83 LYS A N 1
ATOM 642 C CA . LYS A 1 83 ? 6.927 -9.334 17.576 1.00 94.94 83 LYS A CA 1
ATOM 643 C C . LYS A 1 83 ? 5.681 -8.550 17.989 1.00 94.94 83 LYS A C 1
ATOM 645 O O . LYS A 1 83 ? 4.565 -8.982 17.709 1.00 94.94 83 LYS A O 1
ATOM 650 N N . LEU A 1 84 ? 5.867 -7.393 18.621 1.00 94.75 84 LEU A N 1
ATOM 651 C CA . LEU A 1 84 ? 4.777 -6.510 19.031 1.00 94.75 84 LEU A CA 1
ATOM 652 C C . LEU A 1 84 ? 4.037 -5.909 17.837 1.00 94.75 84 LEU A C 1
ATOM 654 O O . LEU A 1 84 ? 2.809 -5.863 17.854 1.00 94.75 84 LEU A O 1
ATOM 658 N N . ALA A 1 85 ? 4.749 -5.500 16.786 1.00 96.38 85 ALA A N 1
ATOM 659 C CA . ALA A 1 85 ? 4.131 -5.016 15.557 1.00 96.38 85 ALA A CA 1
ATOM 660 C C . ALA A 1 85 ? 3.291 -6.115 14.889 1.00 96.38 85 ALA A C 1
ATOM 662 O O . ALA A 1 85 ? 2.130 -5.876 14.569 1.00 96.38 85 ALA A O 1
ATOM 663 N N . ALA A 1 86 ? 3.825 -7.334 14.766 1.00 97.00 86 ALA A N 1
ATOM 664 C CA . ALA A 1 86 ? 3.092 -8.473 14.213 1.00 97.00 86 ALA A CA 1
ATOM 665 C C . ALA A 1 86 ? 1.829 -8.808 15.031 1.00 97.00 86 ALA A C 1
ATOM 667 O O . ALA A 1 86 ? 0.743 -8.952 14.469 1.00 97.00 86 ALA A O 1
ATOM 668 N N . ALA A 1 87 ? 1.934 -8.855 16.364 1.00 96.56 87 ALA A N 1
ATOM 669 C CA . ALA A 1 87 ? 0.779 -9.072 17.239 1.00 96.56 87 ALA A CA 1
ATOM 670 C C . ALA A 1 87 ? -0.254 -7.934 17.134 1.00 96.56 87 ALA A C 1
ATOM 672 O O . ALA A 1 87 ? -1.457 -8.188 17.103 1.00 96.56 87 ALA A O 1
ATOM 673 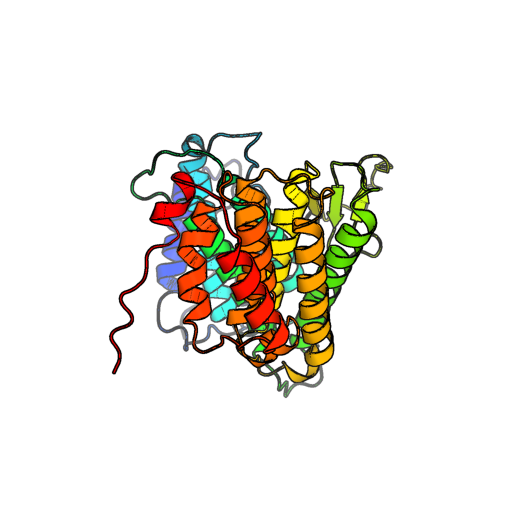N N . SER A 1 88 ? 0.208 -6.684 17.023 1.00 96.81 88 SER A N 1
ATOM 674 C CA . SER A 1 88 ? -0.657 -5.513 16.837 1.00 96.81 88 SER A CA 1
ATOM 675 C C . SER A 1 88 ? -1.431 -5.593 15.522 1.00 96.81 88 SER A C 1
ATOM 677 O O . SER A 1 88 ? -2.638 -5.356 15.510 1.00 96.81 88 SER A O 1
ATOM 679 N N . LEU A 1 89 ? -0.764 -5.968 14.426 1.00 97.94 89 LEU A N 1
ATOM 680 C CA . LEU A 1 89 ? -1.405 -6.180 13.129 1.00 97.94 89 LEU A CA 1
ATOM 681 C C . LEU A 1 89 ? -2.471 -7.277 13.203 1.00 97.94 89 LEU A C 1
ATOM 683 O O . LEU A 1 89 ? -3.578 -7.062 12.714 1.00 97.94 89 LEU A O 1
ATOM 687 N N . ASP A 1 90 ? -2.194 -8.409 13.862 1.00 96.94 90 ASP A N 1
ATOM 688 C CA . ASP A 1 90 ? -3.184 -9.485 14.007 1.00 96.94 90 ASP A CA 1
ATOM 689 C C . ASP A 1 90 ? -4.423 -9.032 14.794 1.00 96.94 90 ASP A C 1
ATOM 691 O O . ASP A 1 90 ? -5.554 -9.284 14.368 1.00 96.94 90 ASP A O 1
ATOM 695 N N . VAL A 1 91 ? -4.236 -8.289 15.891 1.00 96.69 91 VAL A N 1
ATOM 696 C CA . VAL A 1 91 ? -5.351 -7.711 16.657 1.00 96.69 91 VAL A CA 1
ATOM 697 C C . VAL A 1 91 ? -6.147 -6.730 15.797 1.00 96.69 91 VAL A C 1
ATOM 699 O O . VAL A 1 91 ? -7.365 -6.879 15.689 1.00 96.69 91 VAL A O 1
ATOM 702 N N . ILE A 1 92 ? -5.486 -5.771 15.135 1.00 97.12 92 ILE A N 1
ATOM 703 C CA . ILE A 1 92 ? -6.153 -4.782 14.270 1.00 97.12 92 ILE A CA 1
ATOM 704 C C . ILE A 1 92 ? -6.960 -5.487 13.180 1.00 97.12 92 ILE A C 1
ATOM 706 O O . ILE A 1 92 ? -8.133 -5.167 12.964 1.00 97.12 92 ILE A O 1
ATOM 710 N N . ARG A 1 93 ? -6.359 -6.486 12.531 1.00 95.94 93 ARG A N 1
ATOM 711 C CA . ARG A 1 93 ? -6.980 -7.291 11.483 1.00 95.94 93 ARG A CA 1
ATOM 712 C C . ARG A 1 93 ? -8.240 -7.991 11.997 1.00 95.94 93 ARG A C 1
ATOM 714 O O . ARG A 1 93 ? -9.318 -7.833 11.424 1.00 95.94 93 ARG A O 1
ATOM 721 N N . ARG A 1 94 ? -8.141 -8.731 13.103 1.00 95.00 94 ARG A N 1
ATOM 722 C CA . ARG A 1 94 ? -9.270 -9.496 13.658 1.00 95.00 94 ARG A CA 1
ATOM 723 C C . ARG A 1 94 ? -10.390 -8.594 14.171 1.00 95.00 94 ARG A C 1
ATOM 725 O O . ARG A 1 94 ? -11.554 -8.868 13.883 1.00 95.00 94 ARG A O 1
ATOM 732 N N . VAL A 1 95 ? -10.062 -7.508 14.869 1.00 94.69 95 VAL A N 1
ATOM 733 C CA . VAL A 1 95 ? -11.048 -6.533 15.364 1.00 94.69 95 VAL A CA 1
ATOM 734 C C . VAL A 1 95 ? -11.798 -5.888 14.201 1.00 94.69 95 VAL A C 1
ATOM 736 O O . VAL A 1 95 ? -13.028 -5.878 14.211 1.00 94.69 95 VAL A O 1
ATOM 739 N N . SER A 1 96 ? -11.080 -5.441 13.165 1.00 93.81 96 SER A N 1
ATOM 740 C CA . SER A 1 96 ? -11.675 -4.833 11.963 1.00 93.81 96 SER A CA 1
ATOM 741 C C . SER A 1 96 ? -12.637 -5.777 11.240 1.00 93.81 96 SER A C 1
ATOM 743 O O . SER A 1 96 ? -13.611 -5.330 10.639 1.00 93.81 96 SER A O 1
ATOM 745 N N . ASN A 1 97 ? -12.381 -7.089 11.299 1.00 91.31 97 ASN A N 1
ATOM 746 C CA . ASN A 1 97 ? -13.266 -8.079 10.697 1.00 91.31 97 ASN A CA 1
ATOM 747 C C . ASN A 1 97 ? -14.446 -8.467 11.583 1.00 91.31 97 ASN A C 1
ATOM 749 O O . ASN A 1 97 ? -15.481 -8.836 11.045 1.00 91.31 97 ASN A O 1
ATOM 753 N N . ARG A 1 98 ? -14.299 -8.480 12.912 1.00 91.25 98 ARG A N 1
ATOM 754 C CA . ARG A 1 98 ? -15.270 -9.131 13.808 1.00 91.25 98 ARG A CA 1
ATOM 755 C C . ARG A 1 98 ? -16.149 -8.164 14.587 1.00 91.25 98 ARG A C 1
ATOM 757 O O . ARG A 1 98 ? -17.286 -8.529 14.874 1.00 91.25 98 ARG A O 1
ATOM 764 N N . VAL A 1 99 ? -15.663 -6.975 14.936 1.00 91.75 99 VAL A N 1
ATOM 765 C CA . VAL A 1 99 ? -16.409 -6.030 15.779 1.00 91.75 99 VAL A CA 1
ATOM 766 C C . VAL A 1 99 ? -17.388 -5.223 14.937 1.00 91.75 99 VAL A C 1
ATOM 768 O O . VAL A 1 99 ? -17.002 -4.526 13.999 1.00 91.75 99 VAL A O 1
ATOM 771 N N . GLU A 1 100 ? -18.672 -5.327 15.272 1.00 89.81 100 GLU A N 1
ATOM 772 C CA . GLU A 1 100 ? -19.729 -4.584 14.591 1.00 89.81 100 GLU A CA 1
ATOM 773 C C . GLU A 1 100 ? -19.570 -3.084 14.800 1.00 89.81 100 GLU A C 1
ATOM 775 O O . GLU A 1 100 ? -19.239 -2.613 15.890 1.00 89.81 100 GLU A O 1
ATOM 780 N N . ASP A 1 101 ? -19.841 -2.325 13.742 1.00 89.56 101 ASP A N 1
ATOM 781 C CA . ASP A 1 101 ? -19.844 -0.867 13.755 1.00 89.56 101 ASP A CA 1
ATOM 782 C C . ASP A 1 101 ? -18.541 -0.210 14.261 1.00 89.56 101 ASP A C 1
ATOM 784 O O . ASP A 1 101 ? -18.554 0.972 14.620 1.00 89.56 101 ASP A O 1
ATOM 788 N N . ILE A 1 102 ? -17.407 -0.930 14.276 1.00 92.75 102 ILE A N 1
ATOM 789 C CA . ILE A 1 102 ? -16.133 -0.436 14.832 1.00 92.75 102 ILE A CA 1
ATOM 790 C C . ILE A 1 102 ? -15.689 0.885 14.192 1.00 92.75 102 ILE A C 1
ATOM 792 O O . ILE A 1 102 ? -15.214 1.780 14.886 1.00 92.75 102 ILE A O 1
ATOM 796 N N . PHE A 1 103 ? -15.945 1.043 12.892 1.00 92.81 103 PHE A N 1
ATOM 797 C CA . PHE A 1 103 ? -15.611 2.239 12.118 1.00 92.81 103 PHE A CA 1
ATOM 798 C C . PHE A 1 103 ? -16.772 3.225 11.936 1.00 92.81 103 PHE A C 1
ATOM 800 O O . PHE A 1 103 ? -16.608 4.239 11.261 1.00 92.81 103 PHE A O 1
ATOM 807 N N . HIS A 1 104 ? -17.951 2.955 12.502 1.00 88.88 104 HIS A N 1
ATOM 808 C CA . HIS A 1 104 ? -19.046 3.929 12.505 1.00 88.88 104 HIS A CA 1
ATOM 809 C C . HIS A 1 104 ? -18.831 5.004 13.568 1.00 88.88 104 HIS A C 1
ATOM 811 O O . HIS A 1 104 ? -18.113 4.806 14.539 1.00 88.88 104 HIS A O 1
ATOM 817 N N . GLY A 1 105 ? -19.560 6.110 13.467 1.00 81.81 105 GLY A N 1
ATOM 818 C CA . GLY A 1 105 ? -19.564 7.157 14.488 1.00 81.81 105 GLY A CA 1
ATOM 819 C C . GLY A 1 105 ? -18.661 8.341 14.141 1.00 81.81 105 GLY A C 1
ATOM 820 O O . GLY A 1 105 ? -18.119 8.397 13.041 1.00 81.81 105 GLY A O 1
ATOM 821 N N . PRO A 1 106 ? -18.565 9.323 15.050 1.00 65.81 106 PRO A N 1
ATOM 822 C CA . PRO A 1 106 ? -17.852 10.572 14.800 1.00 65.81 106 PRO A CA 1
ATOM 823 C C . PRO A 1 106 ? -16.329 10.434 14.911 1.00 65.81 106 PRO A C 1
ATOM 825 O O . PRO A 1 106 ? -15.622 11.393 14.626 1.00 65.81 106 PRO A O 1
ATOM 828 N N . SER A 1 107 ? -15.813 9.283 15.353 1.00 70.62 107 SER A N 1
ATOM 829 C CA . SER A 1 107 ? -14.375 9.065 15.445 1.00 70.62 107 SER A CA 1
ATOM 830 C C . SER A 1 107 ? -13.779 8.849 14.054 1.00 70.62 107 SER A C 1
ATOM 832 O O . SER A 1 107 ? -14.192 7.960 13.310 1.00 70.62 107 SER A O 1
ATOM 834 N N . ASP A 1 108 ? -12.724 9.595 13.731 1.00 87.75 108 ASP A N 1
ATOM 835 C CA . ASP A 1 108 ? -11.900 9.383 12.533 1.00 87.75 108 ASP A CA 1
ATOM 836 C C . ASP A 1 108 ? -11.016 8.121 12.640 1.00 87.75 108 ASP A C 1
ATOM 838 O O . ASP A 1 108 ? -9.947 8.032 12.034 1.00 87.75 108 ASP A O 1
ATOM 842 N N . LEU A 1 109 ? -11.457 7.108 13.397 1.00 92.88 109 LEU A N 1
ATOM 843 C CA . LEU A 1 109 ? -10.682 5.907 13.704 1.00 92.88 109 LEU A CA 1
ATOM 844 C C . LEU A 1 109 ? -10.228 5.195 12.431 1.00 92.88 109 LEU A C 1
ATOM 846 O O . LEU A 1 109 ? -9.052 4.889 12.292 1.00 92.88 109 LEU A O 1
ATOM 850 N N . ALA A 1 110 ? -11.135 4.981 11.474 1.00 93.69 110 ALA A N 1
ATOM 851 C CA . ALA A 1 110 ? -10.800 4.314 10.216 1.00 93.69 110 ALA A CA 1
ATOM 852 C C . ALA A 1 110 ? -9.686 5.046 9.454 1.00 93.69 110 ALA A C 1
ATOM 854 O O . ALA A 1 110 ? -8.749 4.417 8.963 1.00 93.69 110 ALA A O 1
ATOM 855 N N . ARG A 1 111 ? -9.776 6.381 9.389 1.00 94.81 111 ARG A N 1
ATOM 856 C CA . ARG A 1 111 ? -8.785 7.238 8.730 1.00 94.81 111 ARG A CA 1
ATOM 857 C C . ARG A 1 111 ? -7.446 7.166 9.448 1.00 94.81 111 ARG A C 1
ATOM 859 O O . ARG A 1 111 ? -6.424 6.977 8.797 1.00 94.81 111 ARG A O 1
ATOM 866 N N . ARG A 1 112 ? -7.455 7.262 10.780 1.00 93.69 112 ARG A N 1
ATOM 867 C CA . ARG A 1 112 ? -6.244 7.220 11.608 1.00 93.69 112 ARG A CA 1
ATOM 868 C C . ARG A 1 112 ? -5.559 5.861 11.527 1.00 93.69 112 ARG A C 1
ATOM 870 O O . ARG A 1 112 ? -4.372 5.792 11.225 1.00 93.69 112 ARG A O 1
ATOM 877 N N . THR A 1 113 ? -6.305 4.775 11.718 1.00 95.38 113 THR A N 1
ATOM 878 C CA . THR A 1 113 ? -5.782 3.409 11.601 1.00 95.38 113 THR A CA 1
ATOM 879 C C . THR A 1 113 ? -5.207 3.164 10.207 1.00 95.38 113 THR A C 1
ATOM 881 O O . THR A 1 113 ? -4.098 2.645 10.095 1.00 95.38 113 THR A O 1
ATOM 884 N N . PHE A 1 114 ? -5.902 3.591 9.147 1.00 96.38 114 PHE A N 1
ATOM 885 C CA . PHE A 1 114 ? -5.384 3.493 7.784 1.00 96.38 114 PHE A CA 1
ATOM 886 C C . PHE A 1 114 ? -4.099 4.306 7.585 1.00 96.38 114 PHE A C 1
ATOM 888 O O . PHE A 1 114 ? -3.132 3.766 7.060 1.00 96.38 114 PHE A O 1
ATOM 895 N N . ALA A 1 115 ? -4.053 5.562 8.035 1.00 95.62 115 ALA A N 1
ATOM 896 C CA . ALA A 1 115 ? -2.867 6.409 7.919 1.00 95.62 115 ALA A CA 1
ATOM 897 C C . ALA A 1 115 ? -1.639 5.769 8.579 1.00 95.62 115 ALA A C 1
ATOM 899 O O . ALA A 1 115 ? -0.556 5.723 7.992 1.00 95.62 115 ALA A O 1
ATOM 900 N N . ARG A 1 116 ? -1.823 5.201 9.779 1.00 95.31 116 ARG A N 1
ATOM 901 C CA . ARG A 1 116 ? -0.769 4.473 10.495 1.00 95.31 116 ARG A CA 1
ATOM 902 C C . ARG A 1 116 ? -0.331 3.216 9.761 1.00 95.31 116 ARG A C 1
ATOM 904 O O . ARG A 1 116 ? 0.868 2.987 9.641 1.00 95.31 116 ARG A O 1
ATOM 911 N N . LEU A 1 117 ? -1.274 2.430 9.246 1.00 97.38 117 LEU A N 1
ATOM 912 C CA . LEU A 1 117 ? -0.966 1.232 8.467 1.00 97.38 117 LEU A CA 1
ATOM 913 C C . LEU A 1 117 ? -0.253 1.573 7.159 1.00 97.38 117 LEU A C 1
ATOM 915 O O . LEU A 1 117 ? 0.694 0.881 6.807 1.00 97.38 117 LEU A O 1
ATOM 919 N N . LEU A 1 118 ? -0.653 2.641 6.466 1.00 97.06 118 LEU A N 1
ATOM 920 C CA . LEU A 1 118 ? 0.015 3.100 5.253 1.00 97.06 118 LEU A CA 1
ATOM 921 C C . LEU A 1 118 ? 1.454 3.520 5.556 1.00 97.06 118 LEU A C 1
ATOM 923 O O . LEU A 1 118 ? 2.372 3.072 4.873 1.00 97.06 118 LEU A O 1
ATOM 927 N N . ASN A 1 119 ? 1.669 4.337 6.591 1.00 95.19 119 ASN A N 1
ATOM 928 C CA . ASN A 1 119 ? 3.016 4.710 7.019 1.00 95.19 119 ASN A CA 1
ATOM 929 C C . ASN A 1 119 ? 3.848 3.464 7.361 1.00 95.19 119 ASN A C 1
ATOM 931 O O . ASN A 1 119 ? 4.952 3.296 6.855 1.00 95.19 119 ASN A O 1
ATOM 935 N N . PHE A 1 120 ? 3.281 2.545 8.144 1.00 96.81 120 PHE A N 1
ATOM 936 C CA . PHE A 1 120 ? 3.947 1.307 8.532 1.00 96.81 120 PHE A CA 1
ATOM 937 C C . PHE A 1 120 ? 4.297 0.421 7.327 1.00 96.81 120 PHE A C 1
ATOM 939 O O . PHE A 1 120 ? 5.428 -0.042 7.239 1.00 96.81 120 PHE A O 1
ATOM 946 N N . CYS A 1 121 ? 3.386 0.242 6.363 1.00 97.31 121 CYS A N 1
ATOM 947 C CA . CYS A 1 121 ? 3.668 -0.486 5.121 1.00 97.31 121 CYS A CA 1
ATOM 948 C C . CYS A 1 121 ? 4.877 0.119 4.401 1.00 97.31 121 CYS A C 1
ATOM 950 O O . CYS A 1 121 ? 5.783 -0.605 4.010 1.00 97.31 121 CYS A O 1
ATOM 952 N N . ASN A 1 122 ? 4.915 1.446 4.267 1.00 94.88 122 ASN A N 1
ATOM 953 C CA . ASN A 1 122 ? 6.022 2.129 3.604 1.00 94.88 122 ASN A CA 1
ATOM 954 C C . ASN A 1 122 ? 7.342 1.974 4.360 1.00 94.88 122 ASN A C 1
ATOM 956 O O . ASN A 1 122 ? 8.358 1.689 3.738 1.00 94.88 122 ASN A O 1
ATOM 960 N N . VAL A 1 123 ? 7.329 2.108 5.689 1.00 94.31 123 VAL A N 1
ATOM 961 C CA . VAL A 1 123 ? 8.530 1.907 6.509 1.00 94.31 123 VAL A CA 1
ATOM 962 C C . VAL A 1 123 ? 9.038 0.474 6.375 1.00 94.31 123 VAL A C 1
ATOM 964 O O . VAL A 1 123 ? 10.223 0.293 6.125 1.00 94.31 123 VAL A O 1
ATOM 967 N N . VAL A 1 124 ? 8.173 -0.539 6.500 1.00 95.69 124 VAL A N 1
ATOM 968 C CA . VAL A 1 124 ? 8.583 -1.953 6.424 1.00 95.69 124 VAL A CA 1
ATOM 969 C C . VAL A 1 124 ? 9.066 -2.335 5.021 1.00 95.69 124 VAL A C 1
ATOM 971 O O . VAL A 1 124 ? 10.018 -3.098 4.902 1.00 95.69 124 VAL A O 1
ATOM 974 N N . GLU A 1 125 ? 8.501 -1.761 3.958 1.00 94.31 125 GLU A N 1
ATOM 975 C CA . GLU A 1 125 ? 8.986 -1.983 2.586 1.00 94.31 125 GLU A CA 1
ATOM 976 C C . GLU A 1 125 ? 10.445 -1.532 2.398 1.00 94.31 125 GLU A C 1
ATOM 978 O O . GLU A 1 125 ? 11.193 -2.167 1.660 1.00 94.31 125 GLU A O 1
ATOM 983 N N . MET A 1 126 ? 10.900 -0.501 3.119 1.00 91.94 126 MET A N 1
ATOM 984 C CA . MET A 1 126 ? 12.305 -0.066 3.076 1.00 91.94 126 MET A CA 1
ATOM 985 C C . MET A 1 126 ? 13.275 -1.101 3.659 1.00 91.94 126 MET A C 1
ATOM 987 O O . MET A 1 126 ? 14.462 -1.072 3.340 1.00 91.94 126 MET A O 1
ATOM 991 N N . TRP A 1 127 ? 12.783 -2.019 4.494 1.00 93.75 127 TRP A N 1
ATOM 992 C CA . TRP A 1 127 ? 13.574 -3.105 5.071 1.00 93.75 127 TRP A CA 1
ATOM 993 C C . TRP A 1 127 ? 13.731 -4.308 4.134 1.00 93.75 127 TRP A C 1
ATOM 995 O O . TRP A 1 127 ? 14.512 -5.202 4.445 1.00 93.75 127 TRP A O 1
ATOM 1005 N N . LEU A 1 128 ? 13.019 -4.356 3.001 1.00 92.44 128 LEU A N 1
ATOM 1006 C CA . LEU A 1 128 ? 13.119 -5.478 2.057 1.00 92.44 128 LEU A CA 1
ATOM 1007 C C . LEU A 1 128 ? 14.475 -5.549 1.352 1.00 92.44 128 LEU A C 1
ATOM 1009 O O . LEU A 1 128 ? 14.885 -6.638 0.963 1.00 92.44 128 LEU A O 1
ATOM 1013 N N . ASP A 1 129 ? 15.158 -4.410 1.232 1.00 87.94 129 ASP A N 1
ATOM 1014 C CA . ASP A 1 129 ? 16.472 -4.298 0.591 1.00 87.94 129 ASP A CA 1
ATOM 1015 C C . ASP A 1 129 ? 17.631 -4.435 1.598 1.00 87.94 129 ASP A C 1
ATOM 1017 O O . ASP A 1 129 ? 18.794 -4.242 1.248 1.00 87.94 129 ASP A O 1
ATOM 1021 N N . VAL A 1 130 ? 17.331 -4.700 2.874 1.00 90.25 130 VAL A N 1
ATOM 1022 C CA . VAL A 1 130 ? 18.341 -4.849 3.926 1.00 90.25 130 VAL A CA 1
ATOM 1023 C C . VAL A 1 130 ? 18.646 -6.329 4.109 1.00 90.25 130 VAL A C 1
ATOM 1025 O O . VAL A 1 130 ? 17.754 -7.120 4.419 1.00 90.25 130 VAL A O 1
ATOM 1028 N N . GLU A 1 131 ? 19.916 -6.702 3.960 1.00 87.56 131 GLU A N 1
ATOM 1029 C CA . GLU A 1 131 ? 20.372 -8.054 4.279 1.00 87.56 131 GLU A CA 1
ATOM 1030 C C . GLU A 1 131 ? 20.096 -8.371 5.755 1.00 87.56 131 GLU A C 1
ATOM 1032 O O . GLU A 1 131 ? 20.446 -7.606 6.659 1.00 87.56 131 GLU A O 1
ATOM 1037 N N . PHE A 1 132 ? 19.455 -9.511 6.008 1.00 87.62 132 PHE A N 1
ATOM 1038 C CA . PHE A 1 132 ? 19.169 -9.975 7.358 1.00 87.62 132 PHE A CA 1
ATOM 1039 C C . PHE A 1 132 ? 19.343 -11.490 7.451 1.00 87.62 132 PHE A C 1
ATOM 1041 O O . PHE A 1 132 ? 19.059 -12.230 6.509 1.00 87.62 132 PHE A O 1
ATOM 1048 N N . GLU A 1 133 ? 19.779 -11.953 8.618 1.00 88.19 133 GLU A N 1
ATOM 1049 C CA . GLU A 1 133 ? 19.819 -13.376 8.939 1.00 88.19 133 GLU A CA 1
ATOM 1050 C C . GLU A 1 133 ? 18.448 -13.809 9.479 1.00 88.19 133 GLU A C 1
ATOM 1052 O O . GLU A 1 133 ? 17.959 -13.214 10.448 1.00 88.19 133 GLU A O 1
ATOM 1057 N N . PRO A 1 134 ? 17.792 -14.817 8.875 1.00 88.44 134 PRO A N 1
ATOM 1058 C CA . PRO A 1 134 ? 16.538 -15.340 9.394 1.00 88.44 134 PRO A CA 1
ATOM 1059 C C . PRO A 1 134 ? 16.712 -15.860 10.823 1.00 88.44 134 PRO A C 1
ATOM 1061 O O . PRO A 1 134 ? 17.608 -16.656 11.097 1.00 88.44 134 PRO A O 1
ATOM 1064 N N . MET A 1 135 ? 15.826 -15.438 11.726 1.00 89.31 135 MET A N 1
ATOM 1065 C CA . MET A 1 135 ? 15.811 -15.903 13.112 1.00 89.31 135 MET A CA 1
ATOM 1066 C C . MET A 1 135 ? 14.527 -16.665 13.410 1.00 89.31 135 MET A C 1
ATOM 1068 O O . MET A 1 135 ? 13.431 -16.234 13.048 1.00 89.31 135 MET A O 1
ATOM 1072 N N . GLU A 1 136 ? 14.660 -17.799 14.094 1.00 90.12 136 GLU A N 1
ATOM 1073 C CA . GLU A 1 136 ? 13.524 -18.652 14.433 1.00 90.12 136 GLU A CA 1
ATOM 1074 C C . GLU A 1 136 ? 12.500 -17.902 15.303 1.00 90.12 136 GLU A C 1
ATOM 1076 O O . GLU A 1 136 ? 12.835 -17.255 16.299 1.00 90.12 136 GLU A O 1
ATOM 1081 N N . GLY A 1 137 ? 11.225 -17.976 14.912 1.00 88.69 137 GLY A N 1
ATOM 1082 C CA . GLY A 1 137 ? 10.123 -17.332 15.630 1.00 88.69 137 GLY A CA 1
ATOM 1083 C C . GLY A 1 137 ? 10.045 -15.807 15.475 1.00 88.69 137 GLY A C 1
ATOM 1084 O O . GLY A 1 137 ? 9.267 -15.173 16.197 1.00 88.69 137 GLY A O 1
ATOM 1085 N N . LEU A 1 138 ? 10.822 -15.213 14.562 1.00 92.94 138 LEU A N 1
ATOM 1086 C CA . LEU A 1 138 ? 10.732 -13.800 14.206 1.00 92.94 138 LEU A CA 1
ATOM 1087 C C . LEU A 1 138 ? 10.230 -13.640 12.761 1.00 92.94 138 LEU A C 1
ATOM 1089 O O . LEU A 1 138 ? 10.843 -14.202 11.855 1.00 92.94 138 LEU A O 1
ATOM 1093 N N . PRO A 1 139 ? 9.168 -12.850 12.525 1.00 94.31 139 PRO A N 1
ATOM 1094 C CA . PRO A 1 139 ? 8.758 -12.490 11.175 1.00 94.31 139 PRO A CA 1
ATOM 1095 C C . PRO A 1 139 ? 9.896 -11.826 10.399 1.00 94.31 139 PRO A C 1
ATOM 1097 O O . PRO A 1 139 ? 10.577 -10.929 10.904 1.00 94.31 139 PRO A O 1
ATOM 1100 N N . THR A 1 140 ? 10.069 -12.235 9.150 1.00 95.31 140 THR A N 1
ATOM 1101 C CA . THR A 1 140 ? 10.933 -11.544 8.191 1.00 95.31 140 THR A CA 1
ATOM 1102 C C . THR A 1 140 ? 10.332 -10.183 7.802 1.00 95.31 140 THR A C 1
ATOM 1104 O O . THR A 1 140 ? 9.110 -10.009 7.881 1.00 95.31 140 THR A O 1
ATOM 1107 N N . PRO A 1 141 ? 11.133 -9.215 7.310 1.00 95.25 141 PRO A N 1
ATOM 1108 C CA . PRO A 1 141 ? 10.607 -7.961 6.764 1.00 95.25 141 PRO A CA 1
ATOM 1109 C C . PRO A 1 141 ? 9.513 -8.174 5.711 1.00 95.25 141 PRO A C 1
ATOM 1111 O O . PRO A 1 141 ? 8.510 -7.466 5.697 1.00 95.25 141 PRO A O 1
ATOM 1114 N N . ARG A 1 142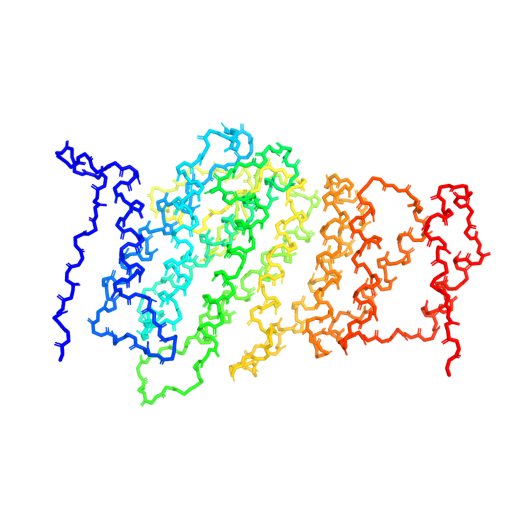 ? 9.663 -9.205 4.870 1.00 95.12 142 ARG A N 1
ATOM 1115 C CA . ARG A 1 142 ? 8.686 -9.567 3.836 1.00 95.12 142 ARG A CA 1
ATOM 1116 C C . ARG A 1 142 ? 7.368 -10.071 4.417 1.00 95.12 142 ARG A C 1
ATOM 1118 O O . ARG A 1 142 ? 6.308 -9.669 3.945 1.00 95.12 142 ARG A O 1
ATOM 1125 N N . GLU A 1 143 ? 7.419 -10.938 5.422 1.00 96.31 143 GLU A N 1
ATOM 1126 C CA . GLU A 1 143 ? 6.214 -11.414 6.112 1.00 96.31 143 GLU A CA 1
ATOM 1127 C C . GLU A 1 143 ? 5.501 -10.263 6.820 1.00 96.31 143 GLU A C 1
ATOM 1129 O O . GLU A 1 143 ? 4.295 -10.100 6.652 1.00 96.31 143 GLU A O 1
ATOM 1134 N N . LEU A 1 144 ? 6.249 -9.403 7.518 1.00 97.06 144 LEU A N 1
ATOM 1135 C CA . LEU A 1 144 ? 5.679 -8.251 8.212 1.00 97.06 144 LEU A CA 1
ATOM 1136 C C . LEU A 1 144 ? 5.074 -7.224 7.238 1.00 97.06 144 LEU A C 1
ATOM 1138 O O . LEU A 1 144 ? 4.003 -6.683 7.513 1.00 97.06 144 LEU A O 1
ATOM 1142 N N . ALA A 1 145 ? 5.714 -6.984 6.087 1.00 96.81 145 ALA A N 1
ATOM 1143 C CA . ALA A 1 145 ? 5.176 -6.132 5.022 1.00 96.81 145 ALA A CA 1
ATOM 1144 C C . ALA A 1 145 ? 3.864 -6.701 4.465 1.00 96.81 145 ALA A C 1
ATOM 1146 O O . ALA A 1 145 ? 2.886 -5.971 4.295 1.00 96.81 145 ALA A O 1
ATOM 1147 N N . ASN A 1 146 ? 3.819 -8.015 4.226 1.00 97.19 146 ASN A N 1
ATOM 1148 C CA . ASN A 1 146 ? 2.615 -8.695 3.763 1.00 97.19 146 ASN A CA 1
ATOM 1149 C C . ASN A 1 146 ? 1.485 -8.607 4.796 1.00 97.19 146 ASN A C 1
ATOM 1151 O O . ASN A 1 146 ? 0.359 -8.274 4.428 1.00 97.19 146 ASN A O 1
ATOM 1155 N N . ASP A 1 147 ? 1.766 -8.844 6.077 1.00 98.00 147 ASP A N 1
ATOM 1156 C CA . ASP A 1 147 ? 0.767 -8.732 7.144 1.00 98.00 147 ASP A CA 1
ATOM 1157 C C . ASP A 1 147 ? 0.239 -7.300 7.286 1.00 98.00 147 ASP A C 1
ATOM 1159 O O . ASP A 1 147 ? -0.970 -7.094 7.448 1.00 98.00 147 ASP A O 1
ATOM 1163 N N . ALA A 1 148 ? 1.115 -6.301 7.166 1.00 98.19 148 ALA A N 1
ATOM 1164 C CA . ALA A 1 148 ? 0.734 -4.894 7.172 1.00 98.19 148 ALA A CA 1
ATOM 1165 C C . ALA A 1 148 ? -0.192 -4.555 6.002 1.00 98.19 148 ALA A C 1
ATOM 1167 O O . ALA A 1 148 ? -1.264 -3.978 6.208 1.00 98.19 148 ALA A O 1
ATOM 1168 N N . LEU A 1 149 ? 0.186 -4.981 4.792 1.00 97.62 149 LEU A N 1
ATOM 1169 C CA . LEU A 1 149 ? -0.611 -4.814 3.585 1.00 97.62 149 LEU A CA 1
ATOM 1170 C C . LEU A 1 149 ? -1.985 -5.468 3.758 1.00 97.62 149 LEU A C 1
ATOM 1172 O O . LEU A 1 149 ? -3.002 -4.799 3.600 1.00 97.62 149 LEU A O 1
ATOM 1176 N N . GLN A 1 150 ? -2.045 -6.744 4.150 1.00 97.81 150 GLN A N 1
ATOM 1177 C CA . GLN A 1 150 ? -3.314 -7.452 4.349 1.00 97.81 150 GLN A CA 1
ATOM 1178 C C . GLN A 1 150 ? -4.193 -6.788 5.414 1.00 97.81 150 GLN A C 1
ATOM 1180 O O . GLN A 1 150 ? -5.413 -6.709 5.252 1.00 97.81 150 GLN A O 1
ATOM 1185 N N . THR A 1 151 ? -3.590 -6.262 6.479 1.00 98.25 151 THR A N 1
ATOM 1186 C CA . THR A 1 151 ? -4.314 -5.535 7.527 1.00 98.25 151 THR A CA 1
ATOM 1187 C C . THR A 1 151 ? -4.891 -4.221 6.995 1.00 98.25 151 THR A C 1
ATOM 1189 O O . THR A 1 151 ? -6.076 -3.955 7.199 1.00 98.25 151 THR A O 1
ATOM 1192 N N . ALA A 1 152 ? -4.111 -3.435 6.243 1.00 98.25 152 ALA A N 1
ATOM 1193 C CA . ALA A 1 152 ? -4.582 -2.212 5.585 1.00 98.25 152 ALA A CA 1
ATOM 1194 C C . ALA A 1 152 ? -5.734 -2.494 4.610 1.00 98.25 152 ALA A C 1
ATOM 1196 O O . ALA A 1 152 ? -6.756 -1.802 4.625 1.00 98.25 152 ALA A O 1
ATOM 1197 N N . LEU A 1 153 ? -5.601 -3.551 3.804 1.00 97.19 153 LEU A N 1
ATOM 1198 C CA . LEU A 1 153 ? -6.640 -3.991 2.877 1.00 97.19 153 LEU A CA 1
ATOM 1199 C C . LEU A 1 153 ? -7.921 -4.362 3.608 1.00 97.19 153 LEU A C 1
ATOM 1201 O O . LEU A 1 153 ? -8.997 -3.929 3.207 1.00 97.19 153 LEU A O 1
ATOM 1205 N N . LEU A 1 154 ? -7.827 -5.132 4.688 1.00 95.88 154 LEU A N 1
ATOM 1206 C CA . LEU A 1 154 ? -8.998 -5.545 5.446 1.00 95.88 154 LEU A CA 1
ATOM 1207 C C . LEU A 1 154 ? -9.715 -4.353 6.091 1.00 95.88 154 LEU A C 1
ATOM 1209 O O . LEU A 1 154 ? -10.943 -4.283 6.018 1.00 95.88 154 LEU A O 1
ATOM 1213 N N . VAL A 1 155 ? -8.965 -3.397 6.652 1.00 96.38 155 VAL A N 1
ATOM 1214 C CA . VAL A 1 155 ? -9.524 -2.142 7.179 1.00 96.38 155 VAL A CA 1
ATOM 1215 C C . VAL A 1 155 ? -10.308 -1.421 6.083 1.00 96.38 155 VAL A C 1
ATOM 1217 O O . VAL A 1 155 ? -11.493 -1.155 6.269 1.00 96.38 155 VAL A O 1
ATOM 1220 N N . LEU A 1 156 ? -9.720 -1.187 4.906 1.00 97.06 156 LEU A N 1
ATOM 1221 C CA . LEU A 1 156 ? -10.419 -0.511 3.807 1.00 97.06 156 LEU A CA 1
ATOM 1222 C C . LEU A 1 156 ? -11.629 -1.302 3.292 1.00 97.06 156 LEU A C 1
ATOM 1224 O O . LEU A 1 156 ? -12.703 -0.738 3.079 1.00 97.06 156 LEU A O 1
ATOM 1228 N N . ARG A 1 157 ? -11.493 -2.620 3.124 1.00 95.31 157 ARG A N 1
ATOM 1229 C CA . ARG A 1 157 ? -12.577 -3.482 2.633 1.00 95.31 157 ARG A CA 1
ATOM 1230 C C . ARG A 1 157 ? -13.751 -3.540 3.608 1.00 95.31 157 ARG A C 1
ATOM 1232 O O . ARG A 1 157 ? -14.894 -3.593 3.157 1.00 95.31 157 ARG A O 1
ATOM 1239 N N . SER A 1 158 ? -13.500 -3.459 4.917 1.00 93.38 158 SER A N 1
ATOM 1240 C CA . SER A 1 158 ? -14.559 -3.401 5.935 1.00 93.38 158 SER A CA 1
ATOM 1241 C C . SER A 1 158 ? -15.466 -2.171 5.768 1.00 93.38 158 SER A C 1
ATOM 1243 O O . SER A 1 158 ? -16.674 -2.260 5.980 1.00 93.38 158 SER A O 1
ATOM 1245 N N . LEU A 1 159 ? -14.921 -1.053 5.272 1.00 94.06 159 LEU A N 1
ATOM 1246 C CA . LEU A 1 159 ? -15.678 0.169 4.988 1.00 94.06 159 LEU A CA 1
ATOM 1247 C C . LEU A 1 159 ? -16.566 0.041 3.738 1.00 94.06 159 LEU A C 1
ATOM 1249 O O . LEU A 1 159 ? -17.559 0.754 3.597 1.00 94.06 159 LEU A O 1
ATOM 1253 N N . GLY A 1 160 ? -16.213 -0.859 2.817 1.00 91.62 160 GLY A N 1
ATOM 1254 C CA . GLY A 1 160 ? -16.962 -1.124 1.586 1.00 91.62 160 GLY A CA 1
ATOM 1255 C C . GLY A 1 160 ? -17.968 -2.276 1.676 1.00 91.62 160 GLY A C 1
ATOM 1256 O O . GLY A 1 160 ? -18.737 -2.495 0.737 1.00 91.62 160 GLY A O 1
ATOM 1257 N N . GLY A 1 161 ? -17.962 -3.019 2.786 1.00 84.19 161 GLY A N 1
ATOM 1258 C CA . GLY A 1 161 ? -18.772 -4.223 2.984 1.00 84.19 161 GLY A CA 1
ATOM 1259 C C . GLY A 1 161 ? -20.241 -3.978 3.344 1.00 84.19 161 GLY A C 1
ATOM 1260 O O . GLY A 1 161 ? -21.013 -4.929 3.364 1.00 84.19 161 GLY A O 1
ATOM 1261 N N . ALA A 1 162 ? -20.656 -2.736 3.611 1.00 76.00 162 ALA A N 1
ATOM 1262 C CA . ALA A 1 162 ? -22.031 -2.404 3.987 1.00 76.00 162 ALA A CA 1
ATOM 1263 C C . ALA A 1 162 ? -22.639 -1.371 3.022 1.00 76.00 162 ALA A C 1
ATOM 1265 O O . ALA A 1 162 ? -22.154 -0.244 2.916 1.00 76.00 162 ALA A O 1
ATOM 1266 N N . VAL A 1 163 ? -23.711 -1.753 2.317 1.00 61.53 163 VAL A N 1
ATOM 1267 C CA . VAL A 1 163 ? -24.455 -0.863 1.394 1.00 61.53 163 VAL A CA 1
ATOM 1268 C C . VAL A 1 163 ? -25.768 -0.372 2.004 1.00 61.53 163 VAL A C 1
ATOM 1270 O O . VAL A 1 163 ? -26.199 0.739 1.708 1.00 61.53 163 VAL A O 1
ATOM 1273 N N . VAL A 1 164 ? -26.392 -1.162 2.881 1.00 56.19 164 VAL A N 1
ATOM 1274 C CA . VAL A 1 164 ? -27.700 -0.847 3.467 1.00 56.19 164 VAL A CA 1
ATOM 1275 C C . VAL A 1 164 ? -27.522 -0.356 4.901 1.00 56.19 164 VAL A C 1
ATOM 1277 O O . VAL A 1 164 ? -27.070 -1.104 5.765 1.00 56.19 164 VAL A O 1
ATOM 1280 N N . HIS A 1 165 ? -27.930 0.885 5.168 1.00 57.81 165 HIS A N 1
ATOM 1281 C CA . HIS A 1 165 ? -28.205 1.354 6.523 1.00 57.81 165 HIS A CA 1
ATOM 1282 C C . HIS A 1 165 ? -29.706 1.588 6.674 1.00 57.81 165 HIS A C 1
ATOM 1284 O O . HIS A 1 165 ? -30.292 2.380 5.945 1.00 57.81 165 HIS A O 1
ATOM 1290 N N . ILE A 1 166 ? -30.311 0.870 7.622 1.00 49.28 166 ILE A N 1
ATOM 1291 C CA . ILE A 1 166 ? -31.741 0.954 7.967 1.00 49.28 166 ILE A CA 1
ATOM 1292 C C . ILE A 1 166 ? -31.999 2.107 8.966 1.00 49.28 166 ILE A C 1
ATOM 1294 O O . ILE A 1 166 ? -33.141 2.462 9.224 1.00 49.28 166 ILE A O 1
ATOM 1298 N N . ALA A 1 167 ? -30.949 2.743 9.504 1.00 59.78 167 ALA A N 1
ATOM 1299 C CA . ALA A 1 167 ? -31.066 3.854 10.449 1.00 59.78 167 ALA A CA 1
ATOM 1300 C C . ALA A 1 167 ? -30.666 5.190 9.797 1.00 59.78 167 ALA A C 1
ATOM 1302 O O . ALA A 1 167 ? -29.527 5.353 9.361 1.00 59.78 167 ALA A O 1
ATOM 1303 N N . GLU A 1 168 ? -31.595 6.148 9.778 1.00 58.16 168 GLU A N 1
ATOM 1304 C CA . GLU A 1 168 ? -31.523 7.439 9.066 1.00 58.16 168 GLU A CA 1
ATOM 1305 C C . GLU A 1 168 ? -30.379 8.383 9.501 1.00 58.16 168 GLU A C 1
ATOM 1307 O O . GLU A 1 168 ? -30.147 9.400 8.853 1.00 58.16 168 GLU A O 1
ATOM 1312 N N . SER A 1 169 ? -29.631 8.073 10.567 1.00 57.38 169 SER A N 1
ATOM 1313 C CA . SER A 1 169 ? -28.700 9.018 11.208 1.00 57.38 169 SER A CA 1
ATOM 1314 C C . SER A 1 169 ? -27.201 8.747 11.014 1.00 57.38 169 SER A C 1
ATOM 1316 O O . SER A 1 169 ? -26.387 9.553 11.465 1.00 57.38 169 SER A O 1
ATOM 1318 N N . LYS A 1 170 ? -26.787 7.650 10.359 1.00 75.75 170 LYS A N 1
ATOM 1319 C CA . LYS A 1 170 ? -25.357 7.297 10.215 1.00 75.75 170 LYS A CA 1
ATOM 1320 C C . LYS A 1 170 ? -24.827 7.583 8.805 1.00 75.75 170 LYS A C 1
ATOM 1322 O O . LYS A 1 170 ? -25.404 7.148 7.811 1.00 75.75 170 LYS A O 1
ATOM 1327 N N . VAL A 1 171 ? -23.680 8.268 8.714 1.00 83.94 171 VAL A N 1
ATOM 1328 C CA . VAL A 1 171 ? -22.935 8.421 7.452 1.00 83.94 171 VAL A CA 1
ATOM 1329 C C . VAL A 1 171 ? -22.514 7.029 6.954 1.00 83.94 171 VAL A C 1
ATOM 1331 O O . VAL A 1 171 ? -21.921 6.275 7.726 1.00 83.94 171 VAL A O 1
ATOM 1334 N N . PRO A 1 172 ? -22.788 6.667 5.687 1.00 89.38 172 PRO A N 1
ATOM 1335 C CA . PRO A 1 172 ? -22.369 5.375 5.152 1.00 89.38 172 PRO A CA 1
ATOM 1336 C C . PRO A 1 172 ? -20.844 5.212 5.137 1.00 89.38 172 PRO A C 1
ATOM 1338 O O . PRO A 1 172 ? -20.143 6.095 4.638 1.00 89.38 172 PRO A O 1
ATOM 1341 N N . LEU A 1 173 ? -20.332 4.062 5.591 1.00 91.62 173 LEU A N 1
ATOM 1342 C CA . LEU A 1 173 ? -18.884 3.788 5.638 1.00 91.62 173 LEU A CA 1
ATOM 1343 C C . LEU A 1 173 ? -18.203 3.869 4.268 1.00 91.62 173 LEU A C 1
ATOM 1345 O O . LEU A 1 173 ? -17.044 4.275 4.178 1.00 91.62 173 LEU A O 1
ATOM 1349 N N . TRP A 1 174 ? -18.927 3.562 3.187 1.00 93.19 174 TRP A N 1
ATOM 1350 C CA . TRP A 1 174 ? -18.376 3.672 1.838 1.00 93.19 174 TRP A CA 1
ATOM 1351 C C . TRP A 1 174 ? -17.992 5.114 1.482 1.00 93.19 174 TRP A C 1
ATOM 1353 O O . TRP A 1 174 ? -17.110 5.306 0.650 1.00 93.19 174 TRP A O 1
ATOM 1363 N N . LYS A 1 175 ? -18.598 6.135 2.112 1.00 93.81 175 LYS A N 1
ATOM 1364 C CA . LYS A 1 175 ? -18.174 7.534 1.939 1.00 93.81 175 LYS A CA 1
ATOM 1365 C C . LYS A 1 175 ? -16.811 7.778 2.578 1.00 93.81 175 LYS A C 1
ATOM 1367 O O . LYS A 1 175 ? -15.990 8.467 1.983 1.00 93.81 175 LYS A O 1
ATOM 1372 N N . THR A 1 176 ? -16.560 7.187 3.747 1.00 94.31 176 THR A N 1
ATOM 1373 C CA . THR A 1 176 ? -15.243 7.217 4.397 1.00 94.31 176 THR A CA 1
ATOM 1374 C C . THR A 1 176 ? -14.207 6.504 3.538 1.00 94.31 176 THR A C 1
ATOM 1376 O O . THR A 1 176 ? -13.158 7.082 3.275 1.00 94.31 176 THR A O 1
ATOM 1379 N N . LEU A 1 177 ? -14.527 5.312 3.018 1.00 96.00 177 LEU A N 1
ATOM 1380 C CA . LEU A 1 177 ? -13.665 4.612 2.061 1.00 96.00 177 LEU A CA 1
ATOM 1381 C C . LEU A 1 177 ? -13.358 5.493 0.849 1.00 96.00 177 LEU A C 1
ATOM 1383 O O . LEU A 1 177 ? -12.198 5.735 0.546 1.00 96.00 177 LEU A O 1
ATOM 1387 N N . ARG A 1 178 ? -14.394 6.022 0.189 1.00 96.56 178 ARG A N 1
ATOM 1388 C CA . ARG A 1 178 ? -14.251 6.887 -0.986 1.00 96.56 178 ARG A CA 1
ATOM 1389 C C . ARG A 1 178 ? -13.354 8.094 -0.702 1.00 96.56 178 ARG A C 1
ATOM 1391 O O . ARG A 1 178 ? -12.515 8.406 -1.537 1.00 96.56 178 ARG A O 1
ATOM 1398 N N . ALA A 1 179 ? -13.511 8.744 0.453 1.00 96.12 179 ALA A N 1
ATOM 1399 C CA . ALA A 1 179 ? -12.673 9.872 0.855 1.00 96.12 179 ALA A CA 1
ATOM 1400 C C . ALA A 1 179 ? -11.199 9.465 1.010 1.00 96.12 179 ALA A C 1
ATOM 1402 O O . ALA A 1 179 ? -10.335 10.127 0.447 1.00 96.12 179 ALA A O 1
ATOM 1403 N N . ILE A 1 180 ? -10.924 8.344 1.690 1.00 97.12 180 ILE A N 1
ATOM 1404 C CA . ILE A 1 180 ? -9.562 7.805 1.837 1.00 97.12 180 ILE A CA 1
ATOM 1405 C C . ILE A 1 180 ? -8.944 7.501 0.465 1.00 97.12 180 ILE A C 1
ATOM 1407 O O . ILE A 1 180 ? -7.811 7.893 0.192 1.00 97.12 180 ILE A O 1
ATOM 1411 N N . LEU A 1 181 ? -9.692 6.819 -0.409 1.00 98.00 181 LEU A N 1
ATOM 1412 C CA . LEU A 1 181 ? -9.213 6.437 -1.738 1.00 98.00 181 LEU A CA 1
ATOM 1413 C C . LEU A 1 181 ? -8.922 7.659 -2.616 1.00 98.00 181 LEU A C 1
ATOM 1415 O O . LEU A 1 181 ? -7.881 7.700 -3.270 1.00 98.00 181 LEU A O 1
ATOM 1419 N N . ALA A 1 182 ? -9.834 8.635 -2.636 1.00 98.00 182 ALA A N 1
ATOM 1420 C CA . ALA A 1 182 ? -9.688 9.857 -3.422 1.00 98.00 182 ALA A CA 1
ATOM 1421 C C . ALA A 1 182 ? -8.447 10.644 -2.995 1.00 98.00 182 ALA A C 1
ATOM 1423 O O . ALA A 1 182 ? -7.626 11.002 -3.832 1.00 98.00 182 ALA A O 1
ATOM 1424 N N . GLU A 1 183 ? -8.262 10.827 -1.693 1.00 97.19 183 GLU A N 1
ATOM 1425 C CA . GLU A 1 183 ? -7.142 11.598 -1.175 1.00 97.19 183 GLU A CA 1
ATOM 1426 C C . GLU A 1 183 ? -5.788 10.924 -1.433 1.00 97.19 183 GLU A C 1
ATOM 1428 O O . GLU A 1 183 ? -4.843 11.567 -1.884 1.00 97.19 183 GLU A O 1
ATOM 1433 N N . CYS A 1 184 ? -5.689 9.605 -1.241 1.00 98.25 184 CYS A N 1
ATOM 1434 C CA . CYS A 1 184 ? -4.458 8.882 -1.565 1.00 98.25 184 CYS A CA 1
ATOM 1435 C C . CYS A 1 184 ? -4.121 8.974 -3.061 1.00 98.25 184 CYS A C 1
ATOM 1437 O O . CYS A 1 184 ? -2.948 9.060 -3.428 1.00 98.25 184 CYS A O 1
ATOM 1439 N N . LEU A 1 185 ? -5.134 8.967 -3.937 1.00 98.06 185 LEU A N 1
ATOM 1440 C CA . LEU A 1 185 ? -4.935 9.161 -5.375 1.00 98.06 185 LEU A CA 1
ATOM 1441 C C . LEU A 1 185 ? -4.477 10.573 -5.715 1.00 98.06 185 LEU A C 1
ATOM 1443 O O . LEU A 1 185 ? -3.610 10.725 -6.578 1.00 98.06 185 LEU A O 1
ATOM 1447 N N . GLU A 1 186 ? -5.047 11.584 -5.065 1.00 97.69 186 GLU A N 1
ATOM 1448 C CA . GLU A 1 186 ? -4.629 12.978 -5.210 1.00 97.69 186 GLU A CA 1
ATOM 1449 C C . GLU A 1 186 ? -3.168 13.145 -4.795 1.00 97.69 186 GLU A C 1
ATOM 1451 O O . GLU A 1 186 ? -2.381 13.658 -5.585 1.00 97.69 186 GLU A O 1
ATOM 1456 N N . ILE A 1 187 ? -2.769 12.599 -3.643 1.00 97.62 187 ILE A N 1
ATOM 1457 C CA . ILE A 1 187 ? -1.383 12.638 -3.154 1.00 97.62 187 ILE A CA 1
ATOM 1458 C C . ILE A 1 187 ? -0.428 11.943 -4.123 1.00 97.62 187 ILE A C 1
ATOM 1460 O O . ILE A 1 187 ? 0.588 12.517 -4.506 1.00 97.62 187 ILE A O 1
ATOM 1464 N N . VAL A 1 188 ? -0.740 10.719 -4.561 1.00 98.19 188 VAL A N 1
ATOM 1465 C CA . VAL A 1 188 ? 0.101 10.001 -5.533 1.00 98.19 188 VAL A CA 1
ATOM 1466 C C . VAL A 1 188 ? 0.232 10.799 -6.832 1.00 98.19 188 VAL A C 1
ATOM 1468 O O . VAL A 1 188 ? 1.321 10.891 -7.398 1.00 98.19 188 VAL A O 1
ATOM 1471 N N . THR A 1 189 ? -0.865 11.389 -7.306 1.00 97.75 189 THR A N 1
ATOM 1472 C CA . THR A 1 189 ? -0.863 12.194 -8.533 1.00 97.75 189 THR A CA 1
ATOM 1473 C C . THR A 1 189 ? -0.026 13.464 -8.364 1.00 97.75 189 THR A C 1
ATOM 1475 O O . THR A 1 189 ? 0.776 13.769 -9.251 1.00 97.75 189 THR A O 1
ATOM 1478 N N . ASP A 1 190 ? -0.166 14.162 -7.233 1.00 96.94 190 ASP A N 1
ATOM 1479 C CA . ASP A 1 190 ? 0.608 15.361 -6.895 1.00 96.94 190 ASP A CA 1
ATOM 1480 C C . ASP A 1 190 ? 2.106 15.047 -6.864 1.00 96.94 190 ASP A C 1
ATOM 1482 O O . ASP A 1 190 ? 2.885 15.660 -7.597 1.00 96.94 190 ASP A O 1
ATOM 1486 N N . LEU A 1 191 ? 2.503 14.004 -6.128 1.00 97.00 191 LEU A N 1
ATOM 1487 C CA . LEU A 1 191 ? 3.899 13.579 -6.018 1.00 97.00 191 LEU A CA 1
ATOM 1488 C C . LEU A 1 191 ? 4.522 13.220 -7.372 1.00 97.00 191 LEU A C 1
ATOM 1490 O O . LEU A 1 191 ? 5.655 13.611 -7.645 1.00 97.00 191 LEU A O 1
ATOM 1494 N N . ILE A 1 192 ? 3.796 12.511 -8.245 1.00 96.94 192 ILE A N 1
ATOM 1495 C CA . ILE A 1 192 ? 4.284 12.204 -9.599 1.00 96.94 192 ILE A CA 1
ATOM 1496 C C . ILE A 1 192 ? 4.489 13.501 -10.391 1.00 96.94 192 ILE A C 1
ATOM 1498 O O . ILE A 1 192 ? 5.540 13.686 -11.011 1.00 96.94 192 ILE A O 1
ATOM 1502 N N . SER A 1 193 ? 3.506 14.405 -10.360 1.00 96.31 193 SER A N 1
ATOM 1503 C CA . SER A 1 193 ? 3.532 15.660 -11.122 1.00 96.31 193 SER A CA 1
ATOM 1504 C C . SER A 1 193 ? 4.618 16.635 -10.661 1.00 96.31 193 SER A C 1
ATOM 1506 O O . SER A 1 193 ? 5.183 17.355 -11.481 1.00 96.31 193 SER A O 1
ATOM 1508 N N . ARG A 1 194 ? 4.947 16.614 -9.366 1.00 95.25 194 ARG A N 1
ATOM 1509 C CA . ARG A 1 194 ? 5.956 17.471 -8.734 1.00 95.25 194 ARG A CA 1
ATOM 1510 C C . ARG A 1 194 ? 7.308 16.784 -8.569 1.00 95.25 194 ARG A C 1
ATOM 1512 O O . ARG A 1 194 ? 8.217 17.395 -8.015 1.00 95.25 194 ARG A O 1
ATOM 1519 N N . SER A 1 195 ? 7.468 15.547 -9.043 1.00 94.44 195 SER A N 1
ATOM 1520 C CA . SER A 1 195 ? 8.640 14.699 -8.766 1.00 94.44 195 SER A CA 1
ATOM 1521 C C . SER A 1 195 ? 9.997 15.358 -9.057 1.00 94.44 195 SER A C 1
ATOM 1523 O O . SER A 1 195 ? 10.963 15.080 -8.355 1.00 94.44 195 SER A O 1
ATOM 1525 N N . SER A 1 196 ? 10.077 16.269 -10.033 1.00 93.00 196 SER A N 1
ATOM 1526 C CA . SER A 1 196 ? 11.300 17.017 -10.368 1.00 93.00 196 SER A CA 1
ATOM 1527 C C . SER A 1 196 ? 11.551 18.269 -9.517 1.00 93.00 196 SER A C 1
ATOM 1529 O O . SER A 1 196 ? 12.629 18.847 -9.594 1.00 93.00 196 SER A O 1
ATOM 1531 N N . THR A 1 197 ? 10.552 18.732 -8.765 1.00 94.19 197 THR A N 1
ATOM 1532 C CA . THR A 1 197 ? 10.588 19.977 -7.975 1.00 94.19 197 THR A CA 1
ATOM 1533 C C . THR A 1 197 ? 10.521 19.752 -6.467 1.00 94.19 197 THR A C 1
ATOM 1535 O O . THR A 1 197 ? 10.735 20.699 -5.719 1.00 94.19 197 THR A O 1
ATOM 1538 N N . LEU A 1 198 ? 10.204 18.532 -6.021 1.00 93.50 198 LEU A N 1
ATOM 1539 C CA . LEU A 1 198 ? 10.122 18.195 -4.600 1.00 93.50 198 LEU A CA 1
ATOM 1540 C C . LEU A 1 198 ? 11.487 18.338 -3.921 1.00 93.50 198 LEU A C 1
ATOM 1542 O O . LEU A 1 198 ? 12.494 17.817 -4.408 1.00 93.50 198 LEU A O 1
ATOM 1546 N N . VAL A 1 199 ? 11.497 18.983 -2.755 1.00 94.06 199 VAL A N 1
ATOM 1547 C CA . VAL A 1 199 ? 12.673 19.050 -1.883 1.00 94.06 199 VAL A CA 1
ATOM 1548 C C . VAL A 1 199 ? 12.508 18.066 -0.730 1.00 94.06 199 VAL A C 1
ATOM 1550 O O . VAL A 1 199 ? 11.568 18.168 0.056 1.00 94.06 199 VAL A O 1
ATOM 1553 N N . PHE A 1 200 ? 13.436 17.115 -0.630 1.00 92.69 200 PHE A N 1
ATOM 1554 C CA . PHE A 1 200 ? 13.420 16.071 0.394 1.00 92.69 200 PHE A CA 1
ATOM 1555 C C . PHE A 1 200 ? 14.161 16.511 1.675 1.00 92.69 200 PHE A C 1
ATOM 1557 O O . PHE A 1 200 ? 15.158 17.230 1.572 1.00 92.69 200 PHE A O 1
ATOM 1564 N N . PRO A 1 201 ? 13.718 16.070 2.873 1.00 93.44 201 PRO A N 1
ATOM 1565 C CA . PRO A 1 201 ? 12.600 15.150 3.105 1.00 93.44 201 PRO A CA 1
ATOM 1566 C C . PRO A 1 201 ? 11.224 15.783 2.836 1.00 93.44 201 PRO A C 1
ATOM 1568 O O . PRO A 1 201 ? 11.030 16.980 3.027 1.00 93.44 201 PRO A O 1
ATOM 1571 N N . VAL A 1 202 ? 10.265 14.968 2.394 1.00 93.25 202 VAL A N 1
ATOM 1572 C CA . VAL A 1 202 ? 8.884 15.402 2.119 1.00 93.25 202 VAL A CA 1
ATOM 1573 C C . VAL A 1 202 ? 7.967 14.842 3.198 1.00 93.25 202 VAL A C 1
ATOM 1575 O O . VAL A 1 202 ? 7.937 13.631 3.414 1.00 93.25 202 VAL A O 1
ATOM 1578 N N . ALA A 1 203 ? 7.209 15.710 3.866 1.00 92.94 203 ALA A N 1
ATOM 1579 C CA . ALA A 1 203 ? 6.167 15.315 4.804 1.00 92.94 203 ALA A CA 1
ATOM 1580 C C . ALA A 1 203 ? 4.825 15.221 4.070 1.00 92.94 203 ALA A C 1
ATOM 1582 O O . ALA A 1 203 ? 4.386 16.171 3.422 1.00 92.94 203 ALA A O 1
ATOM 1583 N N . ILE A 1 204 ? 4.168 14.071 4.180 1.00 94.06 204 ILE A N 1
ATOM 1584 C CA . ILE A 1 204 ? 2.855 13.811 3.604 1.00 94.06 204 ILE A CA 1
ATOM 1585 C C . ILE A 1 204 ? 1.863 13.667 4.755 1.00 94.06 204 ILE A C 1
ATOM 1587 O O . ILE A 1 204 ? 1.937 12.706 5.516 1.00 94.06 204 ILE A O 1
ATOM 1591 N N . THR A 1 205 ? 0.943 14.617 4.892 1.00 93.12 205 THR A N 1
ATOM 1592 C CA . THR A 1 205 ? -0.084 14.624 5.939 1.00 93.12 205 THR A CA 1
ATOM 1593 C C . THR A 1 205 ? -1.453 14.346 5.338 1.00 93.12 205 THR A C 1
ATOM 1595 O O . THR A 1 205 ? -2.023 15.191 4.641 1.00 93.12 205 THR A O 1
ATOM 1598 N N . LEU A 1 206 ? -1.994 13.167 5.640 1.00 92.44 206 LEU A N 1
ATOM 1599 C CA . LEU A 1 206 ? -3.327 12.772 5.198 1.00 92.44 206 LEU A CA 1
ATOM 1600 C C . LEU A 1 206 ? -4.420 13.630 5.866 1.00 92.44 206 LEU A C 1
ATOM 1602 O O . LEU A 1 206 ? -4.266 14.128 6.977 1.00 92.44 206 LEU A O 1
ATOM 1606 N N . PHE A 1 207 ? -5.544 13.773 5.180 1.00 90.94 207 PHE A N 1
ATOM 1607 C CA . PHE A 1 207 ? -6.783 14.446 5.544 1.00 90.94 207 PHE A CA 1
ATOM 1608 C C . PHE A 1 207 ? -6.625 15.946 5.805 1.00 90.94 207 PHE A C 1
ATOM 1610 O O . PHE A 1 207 ? -7.392 16.544 6.559 1.00 90.94 207 PHE A O 1
ATOM 1617 N N . THR A 1 208 ? -5.661 16.577 5.126 1.00 87.69 208 THR A N 1
ATOM 1618 C CA . THR A 1 208 ? -5.396 18.023 5.184 1.00 87.69 208 THR A CA 1
ATOM 1619 C C . THR A 1 208 ? -5.397 18.657 3.792 1.00 87.69 208 THR A C 1
ATOM 1621 O O . THR A 1 208 ? -5.138 17.983 2.800 1.00 87.69 208 THR A O 1
ATOM 1624 N N . LYS A 1 209 ? -5.671 19.970 3.702 1.00 82.25 209 LYS A N 1
ATOM 1625 C CA . LYS A 1 209 ? -5.693 20.706 2.418 1.00 82.25 209 LYS A CA 1
ATOM 1626 C C . LYS A 1 209 ? -4.322 20.784 1.734 1.00 82.25 209 LYS A C 1
ATOM 1628 O O . LYS A 1 209 ? -4.265 20.815 0.512 1.00 82.25 209 LYS A O 1
ATOM 1633 N N . ASN A 1 210 ? -3.244 20.829 2.519 1.00 80.75 210 ASN A N 1
ATOM 1634 C CA . ASN A 1 210 ? -1.866 20.907 2.034 1.00 80.75 210 ASN A CA 1
ATOM 1635 C C . ASN A 1 210 ? -1.150 19.606 2.389 1.00 80.75 210 ASN A C 1
ATOM 1637 O O . ASN A 1 210 ? -0.308 19.577 3.291 1.00 80.75 210 ASN A O 1
ATOM 1641 N N . SER A 1 211 ? -1.548 18.530 1.711 1.00 84.81 211 SER A N 1
ATOM 1642 C CA . SER A 1 211 ? -1.145 17.174 2.074 1.00 84.81 211 SER A CA 1
ATOM 1643 C C . SER A 1 211 ? 0.336 16.897 1.834 1.00 84.81 211 SER A C 1
ATOM 1645 O O . SER A 1 211 ? 0.864 16.006 2.478 1.00 84.81 211 SER A O 1
ATOM 1647 N N . VAL A 1 212 ? 1.016 17.629 0.945 1.00 87.50 212 VAL A N 1
ATOM 1648 C CA . VAL A 1 212 ? 2.439 17.430 0.618 1.00 87.50 212 VAL A CA 1
ATOM 1649 C C . VAL A 1 212 ? 3.223 18.697 0.951 1.00 87.50 212 VAL A C 1
ATOM 1651 O O . VAL A 1 212 ? 3.018 19.735 0.319 1.00 87.50 212 VAL A O 1
ATOM 1654 N N . GLN A 1 213 ? 4.115 18.606 1.937 1.00 85.12 213 GLN A N 1
ATOM 1655 C CA . GLN A 1 213 ? 4.916 19.718 2.451 1.00 85.12 213 GLN A CA 1
ATOM 1656 C C . GLN A 1 213 ? 6.412 19.407 2.347 1.00 85.12 213 GLN A C 1
ATOM 1658 O O . GLN A 1 213 ? 6.883 18.366 2.809 1.00 85.12 213 GLN A O 1
ATOM 1663 N N . ASP A 1 214 ? 7.158 20.335 1.755 1.00 83.94 214 ASP A N 1
ATOM 1664 C CA . ASP A 1 214 ? 8.600 20.223 1.544 1.00 83.94 214 ASP A CA 1
ATOM 1665 C C . ASP A 1 214 ? 9.353 20.693 2.805 1.00 83.94 214 ASP A C 1
ATOM 1667 O O . ASP A 1 214 ? 8.920 21.633 3.479 1.00 83.94 214 ASP A O 1
ATOM 1671 N N . ALA A 1 215 ? 10.505 20.088 3.122 1.00 69.75 215 ALA A N 1
ATOM 1672 C CA . ALA A 1 215 ? 11.279 20.412 4.333 1.00 69.75 215 ALA A CA 1
ATOM 1673 C C . ALA A 1 215 ? 11.662 21.895 4.478 1.00 69.75 215 ALA A C 1
ATOM 1675 O O . ALA A 1 215 ? 11.842 22.386 5.591 1.00 69.75 215 ALA A O 1
ATOM 1676 N N . THR A 1 216 ? 11.788 22.620 3.367 1.00 61.62 216 THR A N 1
ATOM 1677 C CA . THR A 1 216 ? 12.161 24.041 3.347 1.00 61.62 216 THR A CA 1
ATOM 1678 C C . THR A 1 216 ? 11.047 24.971 3.825 1.00 61.62 216 THR A C 1
ATOM 1680 O O . THR A 1 216 ? 11.329 26.122 4.147 1.00 61.62 216 THR A O 1
ATOM 1683 N N . VAL A 1 217 ? 9.803 24.485 3.908 1.00 59.59 217 VAL A N 1
ATOM 1684 C CA . VAL A 1 217 ? 8.613 25.253 4.316 1.00 59.59 217 VAL A CA 1
ATOM 1685 C C . VAL A 1 217 ? 8.172 24.872 5.735 1.00 59.59 217 VAL A C 1
ATOM 1687 O O . VAL A 1 217 ? 7.013 25.042 6.103 1.00 59.59 217 VAL A O 1
ATOM 1690 N N . GLN A 1 218 ? 9.088 24.367 6.571 1.00 53.59 218 GLN A N 1
ATOM 1691 C CA . GLN A 1 218 ? 8.847 24.278 8.013 1.00 53.59 218 GLN A CA 1
ATOM 1692 C C . GLN A 1 218 ? 8.867 25.687 8.626 1.00 53.59 218 GLN A C 1
ATOM 1694 O O . GLN A 1 218 ? 9.791 26.069 9.342 1.00 53.59 218 GLN A O 1
ATOM 1699 N N . GLU A 1 219 ? 7.824 26.475 8.354 1.00 50.78 219 GLU A N 1
ATOM 1700 C CA . GLU A 1 219 ? 7.382 27.462 9.332 1.00 50.78 219 GLU A CA 1
ATOM 1701 C C . GLU A 1 219 ? 7.149 26.720 10.657 1.00 50.78 219 GLU A C 1
ATOM 1703 O O . GLU A 1 219 ? 6.708 25.563 10.632 1.00 50.78 219 GLU A O 1
ATOM 1708 N N . PRO A 1 220 ? 7.484 27.322 11.813 1.00 44.94 220 PRO A N 1
ATOM 1709 C CA . PRO A 1 220 ? 7.223 26.703 13.101 1.00 44.94 220 PRO A CA 1
ATOM 1710 C C . PRO A 1 220 ? 5.740 26.354 13.148 1.00 44.94 220 PRO A C 1
ATOM 1712 O O . PRO A 1 220 ? 4.896 27.250 13.184 1.00 44.94 220 PRO A O 1
ATOM 1715 N N . LEU A 1 221 ? 5.450 25.050 13.073 1.00 48.06 221 LEU A N 1
ATOM 1716 C CA . LEU A 1 221 ? 4.104 24.506 13.170 1.00 48.06 221 LEU A CA 1
ATOM 1717 C C . LEU A 1 221 ? 3.450 25.202 14.356 1.00 48.06 221 LEU A C 1
ATOM 1719 O O . LEU A 1 221 ? 3.940 25.101 15.484 1.00 48.06 221 LEU A O 1
ATOM 1723 N N . SER A 1 222 ? 2.397 25.971 14.083 1.00 46.69 222 SER A N 1
ATOM 1724 C CA . SER A 1 222 ? 1.580 26.565 15.130 1.00 46.69 222 SER A CA 1
ATOM 1725 C C . SER A 1 222 ? 1.259 25.468 16.152 1.00 46.69 222 SER A C 1
ATOM 1727 O O . SER A 1 222 ? 0.889 24.369 15.724 1.00 46.69 222 SER A O 1
ATOM 1729 N N . PRO A 1 223 ? 1.387 25.735 17.463 1.00 45.84 223 PRO A N 1
ATOM 1730 C CA . PRO A 1 223 ? 1.254 24.726 18.517 1.00 45.84 223 PRO A CA 1
ATOM 1731 C C . PRO A 1 223 ? -0.106 24.003 18.545 1.00 45.84 223 PRO A C 1
ATOM 1733 O O . PRO A 1 223 ? -0.249 23.039 19.278 1.00 45.84 223 PRO A O 1
ATOM 1736 N N . ASP A 1 224 ? -1.074 24.414 17.719 1.00 45.09 224 ASP A N 1
ATOM 1737 C CA . ASP A 1 224 ? -2.398 23.798 17.588 1.00 45.09 224 ASP A CA 1
ATOM 1738 C C . ASP A 1 224 ? -2.495 22.657 16.546 1.00 45.09 224 ASP A C 1
ATOM 1740 O O . ASP A 1 224 ? -3.545 22.025 16.435 1.00 45.09 224 ASP A O 1
ATOM 1744 N N . VAL A 1 225 ? -1.443 22.347 15.771 1.00 50.50 225 VAL A N 1
ATOM 1745 C CA . VAL A 1 225 ? -1.455 21.220 14.803 1.00 50.50 225 VAL A CA 1
ATOM 1746 C C . VAL A 1 225 ? -0.721 20.009 15.393 1.00 50.50 225 VAL A C 1
ATOM 1748 O O . VAL A 1 225 ? 0.298 19.551 14.880 1.00 50.50 225 VAL A O 1
ATOM 1751 N N . GLU A 1 226 ? -1.209 19.514 16.531 1.00 50.06 226 GLU A N 1
ATOM 1752 C CA . GLU A 1 226 ? -0.569 18.427 17.291 1.00 50.06 226 GLU A CA 1
ATOM 1753 C C . GLU A 1 226 ? -0.863 17.016 16.772 1.00 50.06 226 GLU A C 1
ATOM 1755 O O . GLU A 1 226 ? -0.187 16.070 17.187 1.00 50.06 226 GLU A O 1
ATOM 1760 N N . ASP A 1 227 ? -1.798 16.826 15.835 1.00 62.84 227 ASP A N 1
ATOM 1761 C CA . ASP A 1 227 ? -2.114 15.473 15.375 1.00 62.84 227 ASP A CA 1
ATOM 1762 C C . ASP A 1 227 ? -1.142 14.989 14.283 1.00 62.84 227 ASP A C 1
ATOM 1764 O O . ASP A 1 227 ? -1.492 14.799 13.116 1.00 62.84 227 ASP A O 1
ATOM 1768 N N . LYS A 1 228 ? 0.106 14.710 14.693 1.00 69.88 228 LYS A N 1
ATOM 1769 C CA . LYS A 1 228 ? 1.115 13.972 13.905 1.00 69.88 228 LYS A CA 1
ATOM 1770 C C . LYS A 1 228 ? 0.641 12.559 13.526 1.00 69.88 228 LYS A C 1
ATOM 1772 O O . LYS A 1 228 ? 1.428 11.775 12.983 1.00 69.88 228 LYS A O 1
ATOM 1777 N N . SER A 1 229 ? -0.603 12.171 13.838 1.00 71.12 229 SER A N 1
ATOM 1778 C CA . SER A 1 229 ? -1.092 10.834 13.532 1.00 71.12 229 SER A CA 1
ATOM 1779 C C . SER A 1 229 ? -1.266 10.531 12.053 1.00 71.12 229 SER A C 1
ATOM 1781 O O . SER A 1 229 ? -1.160 9.368 11.657 1.00 71.12 229 SER A O 1
ATOM 1783 N N . PHE A 1 230 ? -1.400 11.573 11.238 1.00 85.00 230 PHE A N 1
ATOM 1784 C CA . PHE A 1 230 ? -1.633 11.465 9.802 1.00 85.00 230 PHE A CA 1
ATOM 1785 C C . PHE A 1 230 ? -0.408 11.766 8.937 1.00 85.00 230 PHE A C 1
ATOM 1787 O O . PHE A 1 230 ? -0.511 11.710 7.712 1.00 85.00 230 PHE A O 1
ATOM 1794 N N . THR A 1 231 ? 0.738 12.079 9.546 1.00 89.38 231 THR A N 1
ATOM 1795 C CA . THR A 1 231 ? 1.951 12.462 8.817 1.00 89.38 231 THR A CA 1
ATOM 1796 C C . THR A 1 231 ? 2.891 11.274 8.627 1.00 89.38 231 THR A C 1
ATOM 1798 O O . THR A 1 231 ? 3.252 10.590 9.586 1.00 89.38 231 THR A O 1
ATOM 1801 N N . LEU A 1 232 ? 3.322 11.063 7.386 1.00 91.69 232 LEU A N 1
ATOM 1802 C CA . LEU A 1 232 ? 4.414 10.172 6.993 1.00 91.69 232 LEU A CA 1
ATOM 1803 C C . LEU A 1 232 ? 5.518 10.989 6.309 1.00 91.69 232 LEU A C 1
ATOM 1805 O O . LEU A 1 232 ? 5.237 12.016 5.696 1.00 91.69 232 LEU A O 1
ATOM 1809 N N . THR A 1 233 ? 6.769 10.548 6.403 1.00 91.62 233 THR A N 1
ATOM 1810 C CA . THR A 1 233 ? 7.919 11.288 5.859 1.00 91.62 233 THR A CA 1
ATOM 1811 C C . THR A 1 233 ? 8.656 10.429 4.843 1.00 91.62 233 THR A C 1
ATOM 1813 O O . THR A 1 233 ? 9.083 9.325 5.170 1.00 91.62 233 THR A O 1
ATOM 1816 N N . LEU A 1 234 ? 8.851 10.951 3.633 1.00 93.75 234 LEU A N 1
ATOM 1817 C CA . LEU A 1 234 ? 9.770 10.385 2.647 1.00 93.75 234 LEU A CA 1
ATOM 1818 C C . LEU A 1 234 ? 11.141 11.028 2.846 1.00 93.75 234 LEU A C 1
ATOM 1820 O O . LEU A 1 234 ? 11.275 12.247 2.714 1.00 93.75 234 LEU A O 1
ATOM 1824 N N . ALA A 1 235 ? 12.147 10.229 3.193 1.00 92.81 235 ALA A N 1
ATOM 1825 C CA . ALA A 1 235 ? 13.473 10.739 3.524 1.00 92.81 235 ALA A CA 1
ATOM 1826 C C . ALA A 1 235 ? 14.258 11.121 2.264 1.00 92.81 235 ALA A C 1
ATOM 1828 O O . ALA A 1 235 ? 14.997 12.105 2.268 1.00 92.81 235 ALA A O 1
ATOM 1829 N N . SER A 1 236 ? 14.074 10.363 1.181 1.00 93.94 236 SER A N 1
ATOM 1830 C CA . SER A 1 236 ? 14.798 10.544 -0.071 1.00 93.94 236 SER A CA 1
ATOM 1831 C C . SER A 1 236 ? 13.902 10.413 -1.304 1.00 93.94 236 SER A C 1
ATOM 1833 O O . SER A 1 236 ? 12.853 9.767 -1.285 1.00 93.94 236 SER A O 1
ATOM 1835 N N . VAL A 1 237 ? 14.365 10.966 -2.427 1.00 94.88 237 VAL A N 1
ATOM 1836 C CA . VAL A 1 237 ? 13.727 10.784 -3.742 1.00 94.88 237 VAL A CA 1
ATOM 1837 C C . VAL A 1 237 ? 13.693 9.314 -4.185 1.00 94.88 237 VAL A C 1
ATOM 1839 O O . VAL A 1 237 ? 12.798 8.912 -4.926 1.00 94.88 237 VAL A O 1
ATOM 1842 N N . GLY A 1 238 ? 14.622 8.487 -3.695 1.00 94.38 238 GLY A N 1
ATOM 1843 C CA . GLY A 1 238 ? 14.656 7.047 -3.960 1.00 94.38 238 GLY A CA 1
ATOM 1844 C C . GLY A 1 238 ? 13.553 6.258 -3.245 1.00 94.38 238 GLY A C 1
ATOM 1845 O O . GLY A 1 238 ? 13.297 5.111 -3.615 1.00 94.38 238 GLY A O 1
ATOM 1846 N N . ASP A 1 239 ? 12.880 6.860 -2.261 1.00 94.38 239 ASP A N 1
ATOM 1847 C CA . ASP A 1 239 ? 11.781 6.239 -1.507 1.00 94.38 239 ASP A CA 1
ATOM 1848 C C . ASP A 1 239 ? 10.440 6.423 -2.232 1.00 94.38 239 ASP A C 1
ATOM 1850 O O . ASP A 1 239 ? 9.487 5.669 -2.018 1.00 94.38 239 ASP A O 1
ATOM 1854 N N . LEU A 1 240 ? 10.364 7.422 -3.123 1.00 96.50 240 LEU A N 1
ATOM 1855 C CA . LEU A 1 240 ? 9.136 7.800 -3.809 1.00 96.50 240 LEU A CA 1
ATOM 1856 C C . LEU A 1 240 ? 8.531 6.629 -4.611 1.00 96.50 240 LEU A C 1
ATOM 1858 O O . LEU A 1 240 ? 7.354 6.344 -4.400 1.00 96.50 240 LEU A O 1
ATOM 1862 N N . PRO A 1 241 ? 9.267 5.876 -5.455 1.00 97.25 241 PRO A N 1
ATOM 1863 C CA . PRO A 1 241 ? 8.694 4.739 -6.191 1.00 97.25 241 PRO A CA 1
ATOM 1864 C C . PRO A 1 241 ? 8.071 3.655 -5.294 1.00 97.25 241 PRO A C 1
ATOM 1866 O O . PRO A 1 241 ? 7.001 3.121 -5.612 1.00 97.25 241 PRO A O 1
ATOM 1869 N N . THR A 1 242 ? 8.696 3.360 -4.151 1.00 96.62 242 THR A N 1
ATOM 1870 C CA . THR A 1 242 ? 8.154 2.423 -3.156 1.00 96.62 242 THR A CA 1
ATOM 1871 C C . THR A 1 242 ? 6.858 2.966 -2.569 1.00 96.62 242 THR A C 1
ATOM 1873 O O . THR A 1 242 ? 5.850 2.260 -2.570 1.00 96.62 242 THR A O 1
ATOM 1876 N N . PHE A 1 243 ? 6.833 4.246 -2.182 1.00 97.50 243 PHE A N 1
ATOM 1877 C CA . PHE A 1 243 ? 5.619 4.890 -1.684 1.00 97.50 243 PHE A CA 1
ATOM 1878 C C . PHE A 1 243 ? 4.468 4.853 -2.692 1.00 97.50 243 PHE A C 1
ATOM 1880 O O . PHE A 1 243 ? 3.348 4.456 -2.351 1.00 97.50 243 PHE A O 1
ATOM 1887 N N . LEU A 1 244 ? 4.740 5.219 -3.948 1.00 98.12 244 LEU A N 1
ATOM 1888 C CA . LEU A 1 244 ? 3.736 5.225 -5.009 1.00 98.12 244 LEU A CA 1
ATOM 1889 C C . LEU A 1 244 ? 3.156 3.823 -5.228 1.00 98.12 244 LEU A C 1
ATOM 1891 O O . LEU A 1 244 ? 1.937 3.655 -5.266 1.00 98.12 244 LEU A O 1
ATOM 1895 N N . SER A 1 245 ? 4.015 2.811 -5.356 1.00 98.06 245 SER A N 1
ATOM 1896 C CA . SER A 1 245 ? 3.575 1.445 -5.653 1.00 98.06 245 SER A CA 1
ATOM 1897 C C . SER A 1 245 ? 2.877 0.761 -4.486 1.00 98.06 245 SER A C 1
ATOM 1899 O O . SER A 1 245 ? 1.885 0.072 -4.707 1.00 98.06 245 SER A O 1
ATOM 1901 N N . THR A 1 246 ? 3.327 0.980 -3.252 1.00 97.94 246 THR A N 1
ATOM 1902 C CA . THR A 1 246 ? 2.662 0.464 -2.050 1.00 97.94 246 THR A CA 1
ATOM 1903 C C . THR A 1 246 ? 1.295 1.105 -1.865 1.00 97.94 246 THR A C 1
ATOM 1905 O O . THR A 1 246 ? 0.309 0.388 -1.691 1.00 97.94 246 THR A O 1
ATOM 1908 N N . THR A 1 247 ? 1.201 2.431 -1.998 1.00 98.44 247 THR A N 1
ATOM 1909 C CA . THR A 1 247 ? -0.081 3.141 -1.907 1.00 98.44 247 THR A CA 1
ATOM 1910 C C . THR A 1 247 ? -1.043 2.646 -2.984 1.00 98.44 247 THR A C 1
ATOM 1912 O O . THR A 1 247 ? -2.143 2.202 -2.666 1.00 98.44 247 THR A O 1
ATOM 1915 N N . LEU A 1 248 ? -0.627 2.625 -4.254 1.00 98.44 248 LEU A N 1
ATOM 1916 C CA . LEU A 1 248 ? -1.479 2.158 -5.351 1.00 98.44 248 LEU A CA 1
ATOM 1917 C C . LEU A 1 248 ? -1.871 0.685 -5.216 1.00 98.44 248 LEU A C 1
ATOM 1919 O O . LEU A 1 248 ? -3.019 0.347 -5.499 1.00 98.44 248 LEU A O 1
ATOM 1923 N N . ALA A 1 249 ? -0.973 -0.182 -4.742 1.00 97.88 249 ALA A N 1
ATOM 1924 C CA . ALA A 1 249 ? -1.314 -1.569 -4.455 1.00 97.88 249 ALA A CA 1
ATOM 1925 C C . ALA A 1 249 ? -2.427 -1.652 -3.402 1.00 97.88 249 ALA A C 1
ATOM 1927 O O . ALA A 1 249 ? -3.435 -2.311 -3.646 1.00 97.88 249 ALA A O 1
ATOM 1928 N N . ILE A 1 250 ? -2.306 -0.925 -2.286 1.00 98.38 250 ILE A N 1
ATOM 1929 C CA . ILE A 1 250 ? -3.344 -0.886 -1.248 1.00 98.38 250 ILE A CA 1
ATOM 1930 C C . ILE A 1 250 ? -4.686 -0.418 -1.830 1.00 98.38 250 ILE A C 1
ATOM 1932 O O . ILE A 1 250 ? -5.713 -1.068 -1.625 1.00 98.38 250 ILE A O 1
ATOM 1936 N N . LEU A 1 251 ? -4.682 0.669 -2.604 1.00 98.12 251 LEU A N 1
ATOM 1937 C CA . LEU A 1 251 ? -5.893 1.220 -3.210 1.00 98.12 251 LEU A CA 1
ATOM 1938 C C . LEU A 1 251 ? -6.566 0.223 -4.160 1.00 98.12 251 LEU A C 1
ATOM 1940 O O . LEU A 1 251 ? -7.754 -0.060 -4.007 1.00 98.12 251 LEU A O 1
ATOM 1944 N N . VAL A 1 252 ? -5.817 -0.361 -5.097 1.00 97.62 252 VAL A N 1
ATOM 1945 C CA . VAL A 1 252 ? -6.369 -1.279 -6.103 1.00 97.62 252 VAL A CA 1
ATOM 1946 C C . VAL A 1 252 ? -6.847 -2.586 -5.470 1.00 97.62 252 VAL A C 1
ATOM 1948 O O . VAL A 1 252 ? -7.956 -3.040 -5.756 1.00 97.62 252 VAL A O 1
ATOM 1951 N N . HIS A 1 253 ? -6.066 -3.182 -4.568 1.00 97.31 253 HIS A N 1
ATOM 1952 C CA . HIS A 1 253 ? -6.473 -4.398 -3.859 1.00 97.31 253 HIS A CA 1
ATOM 1953 C C . HIS A 1 253 ? -7.652 -4.154 -2.900 1.00 97.31 253 HIS A C 1
ATOM 1955 O O . HIS A 1 253 ? -8.437 -5.065 -2.630 1.00 97.31 253 HIS A O 1
ATOM 1961 N N . SER A 1 254 ? -7.847 -2.928 -2.402 1.00 96.88 254 SER A N 1
ATOM 1962 C CA . SER A 1 254 ? -9.019 -2.631 -1.571 1.00 96.88 254 SER A CA 1
ATOM 1963 C C . SER A 1 254 ? -10.329 -2.749 -2.358 1.00 96.88 254 SER A C 1
ATOM 1965 O O . SER A 1 254 ? -11.338 -3.176 -1.804 1.00 96.88 254 SER A O 1
ATOM 1967 N N . VAL A 1 255 ? -10.306 -2.477 -3.667 1.00 96.19 255 VAL A N 1
ATOM 1968 C CA . VAL A 1 255 ? -11.475 -2.546 -4.562 1.00 96.19 255 VAL A CA 1
ATOM 1969 C C . VAL A 1 255 ? -11.507 -3.808 -5.438 1.00 96.19 255 VAL A C 1
ATOM 1971 O O . VAL A 1 255 ? -12.496 -4.038 -6.135 1.00 96.19 255 VAL A O 1
ATOM 1974 N N . CYS A 1 256 ? -10.460 -4.644 -5.383 1.00 94.81 256 CYS A N 1
ATOM 1975 C CA . CYS A 1 256 ? -10.334 -5.904 -6.123 1.00 94.81 256 CYS A CA 1
ATOM 1976 C C . CYS A 1 256 ? -10.110 -7.088 -5.156 1.00 94.81 256 CYS A C 1
ATOM 1978 O O . CYS A 1 256 ? -9.054 -7.158 -4.532 1.00 94.81 256 CYS A O 1
ATOM 1980 N N . PRO A 1 257 ? -11.052 -8.044 -5.029 1.00 94.31 257 PRO A N 1
ATOM 1981 C CA . PRO A 1 257 ? -12.272 -8.199 -5.824 1.00 94.31 257 PRO A CA 1
ATOM 1982 C C . PRO A 1 257 ? -13.345 -7.142 -5.499 1.00 94.31 257 PRO A C 1
ATOM 1984 O O . PRO A 1 257 ? -13.276 -6.537 -4.420 1.00 94.31 257 PRO A O 1
ATOM 1987 N N . PRO A 1 258 ? -14.335 -6.964 -6.403 1.00 94.38 258 PRO A N 1
ATOM 1988 C CA . PRO A 1 258 ? -15.497 -6.093 -6.238 1.00 94.38 258 PRO A CA 1
ATOM 1989 C C . PRO A 1 258 ? -16.050 -5.992 -4.815 1.00 94.38 258 PRO A C 1
ATOM 1991 O O . PRO A 1 258 ? -16.323 -7.002 -4.165 1.00 94.38 258 PRO A O 1
ATOM 1994 N N . LEU A 1 259 ? -16.236 -4.760 -4.343 1.00 93.56 259 LEU A N 1
ATOM 1995 C CA . LEU A 1 259 ? -16.940 -4.454 -3.096 1.00 93.56 259 LEU A CA 1
ATOM 1996 C C . LEU A 1 259 ? -18.443 -4.317 -3.352 1.00 93.56 259 LEU A C 1
ATOM 1998 O O . LEU A 1 259 ? -18.861 -3.947 -4.448 1.00 93.56 259 LEU A O 1
ATOM 2002 N N . LEU A 1 260 ? -19.269 -4.509 -2.322 1.00 92.19 260 LEU A N 1
ATOM 2003 C CA . LEU A 1 260 ? -20.711 -4.265 -2.446 1.00 92.19 260 LEU A CA 1
ATOM 2004 C C . LEU A 1 260 ? -21.005 -2.797 -2.801 1.00 92.19 260 LEU A C 1
ATOM 2006 O O . LEU A 1 260 ? -21.908 -2.508 -3.581 1.00 92.19 260 LEU A O 1
ATOM 2010 N N . SER A 1 261 ? -20.201 -1.867 -2.281 1.00 93.00 261 SER A N 1
ATOM 2011 C CA . SER A 1 261 ? -20.295 -0.434 -2.572 1.00 93.00 261 SER A CA 1
ATOM 2012 C C . SER A 1 261 ? -19.567 0.009 -3.851 1.00 93.00 261 SER A C 1
ATOM 2014 O O . SER A 1 261 ? -19.463 1.213 -4.092 1.00 93.00 261 SER A O 1
ATOM 2016 N N . GLN A 1 262 ? -19.061 -0.913 -4.684 1.00 93.19 262 GLN A N 1
ATOM 2017 C CA . GLN A 1 262 ? -18.172 -0.585 -5.810 1.00 93.19 262 GLN A CA 1
ATOM 2018 C C . GLN A 1 262 ? -18.758 0.440 -6.786 1.00 93.19 262 GLN A C 1
ATOM 2020 O O . GLN A 1 262 ? -18.022 1.292 -7.283 1.00 93.19 262 GLN A O 1
ATOM 2025 N N . TRP A 1 263 ? -20.072 0.410 -7.019 1.00 93.62 263 TRP A N 1
ATOM 2026 C CA . TRP A 1 263 ? -20.751 1.362 -7.902 1.00 93.62 263 TRP A CA 1
ATOM 2027 C C . TRP A 1 263 ? -20.475 2.826 -7.533 1.00 93.62 263 TRP A C 1
ATOM 2029 O O . TRP A 1 263 ? -20.300 3.653 -8.428 1.00 93.62 263 TRP A O 1
ATOM 2039 N N . PHE A 1 264 ? -20.336 3.135 -6.239 1.00 94.62 264 PHE A N 1
ATOM 2040 C CA . PHE A 1 264 ? -20.028 4.479 -5.733 1.00 94.62 264 PHE A CA 1
ATOM 2041 C C . PHE A 1 264 ? -18.555 4.886 -5.887 1.00 94.62 264 PHE A C 1
ATOM 2043 O O . PHE A 1 264 ? -18.184 5.986 -5.480 1.00 94.62 264 PHE A O 1
ATOM 2050 N N . MET A 1 265 ? -17.703 4.007 -6.415 1.00 95.44 265 MET A N 1
ATOM 2051 C CA . MET A 1 265 ? -16.254 4.203 -6.545 1.00 95.44 265 MET A CA 1
ATOM 2052 C C . MET A 1 265 ? -15.757 4.003 -7.982 1.00 95.44 265 MET A C 1
ATOM 2054 O O . MET A 1 265 ? -14.556 4.044 -8.219 1.00 95.44 265 MET A O 1
ATOM 2058 N N . THR A 1 266 ? -16.652 3.794 -8.951 1.00 95.31 266 THR A N 1
ATOM 2059 C CA . THR A 1 266 ? -16.297 3.479 -10.347 1.00 95.31 266 THR A CA 1
ATOM 2060 C C . THR A 1 266 ? -15.362 4.515 -10.980 1.00 95.31 266 THR A C 1
ATOM 2062 O O . THR A 1 266 ? -14.409 4.164 -11.674 1.00 95.31 266 THR A O 1
ATOM 2065 N N . ASP A 1 267 ? -15.601 5.798 -10.718 1.00 97.00 267 ASP A N 1
ATOM 2066 C CA . ASP A 1 267 ? -14.757 6.900 -11.180 1.00 97.00 267 ASP A CA 1
ATOM 2067 C C . ASP A 1 267 ? -13.353 6.858 -10.559 1.00 97.00 267 ASP A C 1
ATOM 2069 O O . ASP A 1 267 ? -12.370 7.007 -11.287 1.00 97.00 267 ASP A O 1
ATOM 2073 N N . LEU A 1 268 ? -13.251 6.566 -9.256 1.00 97.44 268 LEU A N 1
ATOM 2074 C CA . LEU A 1 268 ? -11.967 6.397 -8.573 1.00 97.44 268 LEU A CA 1
ATOM 2075 C C . LEU A 1 268 ? -11.217 5.168 -9.081 1.00 97.44 268 LEU A C 1
ATOM 2077 O O . LEU A 1 268 ? -10.007 5.231 -9.239 1.00 97.44 268 LEU A O 1
ATOM 2081 N N . ILE A 1 269 ? -11.906 4.067 -9.389 1.00 96.56 269 ILE A N 1
ATOM 2082 C CA . ILE A 1 269 ? -11.280 2.853 -9.940 1.00 96.56 269 ILE A CA 1
ATOM 2083 C C . ILE A 1 269 ? -10.645 3.143 -11.304 1.00 96.56 269 ILE A C 1
ATOM 2085 O O . ILE A 1 269 ? -9.514 2.731 -11.563 1.00 96.56 269 ILE A O 1
ATOM 2089 N N . ARG A 1 270 ? -11.332 3.903 -12.165 1.00 96.06 270 ARG A N 1
ATOM 2090 C CA . ARG A 1 270 ? -10.753 4.357 -13.436 1.00 96.06 270 ARG A CA 1
ATOM 2091 C C . ARG A 1 270 ? -9.529 5.244 -13.197 1.00 96.06 270 ARG A C 1
ATOM 2093 O O . ARG A 1 270 ? -8.493 5.031 -13.823 1.00 96.06 270 ARG A O 1
ATOM 2100 N N . GLN A 1 271 ? -9.633 6.197 -12.270 1.00 97.44 271 GLN A N 1
ATOM 2101 C CA . GLN A 1 271 ? -8.524 7.083 -11.911 1.00 97.44 271 GLN A CA 1
ATOM 2102 C C . GLN A 1 271 ? -7.332 6.307 -11.330 1.00 97.44 271 GLN A C 1
ATOM 2104 O O . GLN A 1 271 ? -6.199 6.605 -11.689 1.00 97.44 271 GLN A O 1
ATOM 2109 N N . MET A 1 272 ? -7.559 5.270 -10.514 1.00 97.94 272 MET A N 1
ATOM 2110 C CA . MET A 1 272 ? -6.508 4.362 -10.037 1.00 97.94 272 MET A CA 1
ATOM 2111 C C . MET A 1 272 ? -5.753 3.746 -11.208 1.00 97.94 272 MET A C 1
ATOM 2113 O O . MET A 1 272 ? -4.528 3.751 -11.193 1.00 97.94 272 MET A O 1
ATOM 2117 N N . GLY A 1 273 ? -6.456 3.255 -12.232 1.00 96.62 273 GLY A N 1
ATOM 2118 C CA . GLY A 1 273 ? -5.804 2.690 -13.410 1.00 96.62 273 GLY A CA 1
ATOM 2119 C C . GLY A 1 273 ? -4.921 3.708 -14.139 1.00 96.62 273 GLY A C 1
ATOM 2120 O O . GLY A 1 273 ? -3.739 3.461 -14.379 1.00 96.62 273 GLY A O 1
ATOM 2121 N N . GLU A 1 274 ? -5.445 4.905 -14.401 1.00 96.75 274 GLU A N 1
ATOM 2122 C CA . GLU A 1 274 ? -4.665 5.989 -15.013 1.00 96.75 274 GLU A CA 1
ATOM 2123 C C . GLU A 1 274 ? -3.433 6.357 -14.174 1.00 96.75 274 GLU A C 1
ATOM 2125 O O . GLU A 1 274 ? -2.332 6.522 -14.708 1.00 96.75 274 GLU A O 1
ATOM 2130 N N . THR A 1 275 ? -3.594 6.445 -12.854 1.00 98.06 275 THR A N 1
ATOM 2131 C CA . THR A 1 275 ? -2.516 6.778 -11.923 1.00 98.06 275 THR A CA 1
ATOM 2132 C C . THR A 1 275 ? -1.477 5.661 -11.818 1.00 98.06 275 THR A C 1
ATOM 2134 O O . THR A 1 275 ? -0.286 5.964 -11.810 1.00 98.06 275 THR A O 1
ATOM 2137 N N . VAL A 1 276 ? -1.871 4.382 -11.845 1.00 98.31 276 VAL A N 1
ATOM 2138 C CA . VAL A 1 276 ? -0.937 3.246 -11.961 1.00 98.31 276 VAL A CA 1
ATOM 2139 C C . VAL A 1 276 ? -0.130 3.351 -13.253 1.00 98.31 276 VAL A C 1
ATOM 2141 O O . VAL A 1 276 ? 1.091 3.209 -13.222 1.00 98.31 276 VAL A O 1
ATOM 2144 N N . GLY A 1 277 ? -0.773 3.672 -14.380 1.00 97.00 277 GLY A N 1
ATOM 2145 C CA . GLY A 1 277 ? -0.083 3.887 -15.653 1.00 97.00 277 GLY A CA 1
ATOM 2146 C C . GLY A 1 277 ? 0.945 5.026 -15.600 1.00 97.00 277 GLY A C 1
ATOM 2147 O O . GLY A 1 277 ? 2.050 4.879 -16.132 1.00 97.00 277 GLY A O 1
ATOM 2148 N N . LYS A 1 278 ? 0.612 6.136 -14.928 1.00 97.56 278 LYS A N 1
ATOM 2149 C CA . LYS A 1 278 ? 1.523 7.273 -14.700 1.00 97.56 278 LYS A CA 1
ATOM 2150 C C . LYS A 1 278 ? 2.675 6.910 -13.764 1.00 97.56 278 LYS A C 1
ATOM 2152 O O . LYS A 1 278 ? 3.818 7.210 -14.091 1.00 97.56 278 LYS A O 1
ATOM 2157 N N . ALA A 1 279 ? 2.398 6.234 -12.650 1.00 98.12 279 ALA A N 1
ATOM 2158 C CA . ALA A 1 279 ? 3.417 5.777 -11.706 1.00 98.12 279 ALA A CA 1
ATOM 2159 C C . ALA A 1 279 ? 4.391 4.800 -12.375 1.00 98.12 279 ALA A C 1
ATOM 2161 O O . ALA A 1 279 ? 5.603 4.935 -12.231 1.00 98.12 279 ALA A O 1
ATOM 2162 N N . PHE A 1 280 ? 3.873 3.870 -13.180 1.00 98.06 280 PHE A N 1
ATOM 2163 C CA . PHE A 1 280 ? 4.681 2.939 -13.961 1.00 98.06 280 PHE A CA 1
ATOM 2164 C C . PHE A 1 280 ? 5.571 3.677 -14.971 1.00 98.06 280 PHE A C 1
ATOM 2166 O O . PHE A 1 280 ? 6.768 3.415 -15.048 1.00 98.06 280 PHE A O 1
ATOM 2173 N N . ALA A 1 281 ? 5.023 4.650 -15.708 1.00 97.19 281 ALA A N 1
ATOM 2174 C CA . ALA A 1 281 ? 5.802 5.472 -16.636 1.00 97.19 281 ALA A CA 1
ATOM 2175 C C . ALA A 1 281 ? 6.874 6.316 -15.924 1.00 97.19 281 ALA A C 1
ATOM 2177 O O . ALA A 1 281 ? 7.994 6.411 -16.419 1.00 97.19 281 ALA A O 1
ATOM 2178 N N . TYR A 1 282 ? 6.557 6.880 -14.755 1.00 97.38 282 TYR A N 1
ATOM 2179 C CA . TYR A 1 282 ? 7.527 7.568 -13.906 1.00 97.38 282 TYR A CA 1
ATOM 2180 C C . TYR A 1 282 ? 8.666 6.626 -13.505 1.00 97.38 282 TYR A C 1
ATOM 2182 O O . TYR A 1 282 ? 9.827 6.969 -13.709 1.00 97.38 282 TYR A O 1
ATOM 2190 N N . CYS A 1 283 ? 8.348 5.414 -13.041 1.00 97.00 283 CYS A N 1
ATOM 2191 C CA . CYS A 1 283 ? 9.344 4.418 -12.642 1.00 97.00 283 CYS A CA 1
ATOM 2192 C C . CYS A 1 283 ? 10.229 3.952 -13.804 1.00 97.00 283 CYS A C 1
ATOM 2194 O O . CYS A 1 283 ? 11.376 3.598 -13.565 1.00 97.00 283 CYS A O 1
ATOM 2196 N N . LEU A 1 284 ? 9.727 3.977 -15.045 1.00 95.50 284 LEU A N 1
ATOM 2197 C CA . LEU A 1 284 ? 10.510 3.722 -16.260 1.00 95.50 284 LEU A CA 1
ATOM 2198 C C . LEU A 1 284 ? 11.369 4.918 -16.702 1.00 95.50 284 LEU A C 1
ATOM 2200 O O . LEU A 1 284 ? 12.308 4.758 -17.483 1.00 95.50 284 LEU A O 1
ATOM 2204 N N . SER A 1 285 ? 11.054 6.128 -16.249 1.00 95.12 285 SER A N 1
ATOM 2205 C CA . SER A 1 285 ? 11.753 7.330 -16.692 1.00 95.12 285 SER A CA 1
ATOM 2206 C C . SER A 1 285 ? 13.159 7.441 -16.077 1.00 95.12 285 SER A C 1
ATOM 2208 O O . SER A 1 285 ? 13.417 6.883 -15.006 1.00 95.12 285 SER A O 1
ATOM 2210 N N . PRO A 1 286 ? 14.071 8.211 -16.694 1.00 92.25 286 PRO A N 1
ATOM 2211 C CA . PRO A 1 286 ? 15.348 8.577 -16.075 1.00 92.25 286 PRO A CA 1
ATOM 2212 C C . PRO A 1 286 ? 15.197 9.422 -14.799 1.00 92.25 286 PRO A C 1
ATOM 2214 O O . PRO A 1 286 ? 16.145 9.545 -14.033 1.00 92.25 286 PRO A O 1
ATOM 2217 N N . SER A 1 287 ? 14.019 10.012 -14.561 1.00 92.94 287 SER A N 1
ATOM 2218 C CA . SER A 1 287 ? 13.721 10.816 -13.368 1.00 92.94 287 SER A CA 1
ATOM 2219 C C . SER A 1 287 ? 13.436 9.971 -12.121 1.00 92.94 287 SER A C 1
ATOM 2221 O O . SER A 1 287 ? 13.357 10.510 -11.019 1.00 92.94 287 SER A O 1
ATOM 2223 N N . CYS A 1 288 ? 13.262 8.656 -12.276 1.00 95.25 288 CYS A N 1
ATOM 2224 C CA . CYS A 1 288 ? 13.141 7.732 -11.157 1.00 95.25 288 CYS A CA 1
ATOM 2225 C C . CYS A 1 288 ? 14.524 7.481 -10.545 1.00 95.25 288 CYS A C 1
ATOM 2227 O O . CYS A 1 288 ? 15.361 6.815 -11.151 1.00 95.25 288 CYS A O 1
ATOM 2229 N N . ALA A 1 289 ? 14.740 7.997 -9.336 1.00 94.44 289 ALA A N 1
ATOM 2230 C CA . ALA A 1 289 ? 16.010 7.897 -8.617 1.00 94.44 289 ALA A CA 1
ATOM 2231 C C . ALA A 1 289 ? 16.150 6.622 -7.760 1.00 94.44 289 ALA A C 1
ATOM 2233 O O . ALA A 1 289 ? 17.104 6.504 -6.993 1.00 94.44 289 ALA A O 1
ATOM 2234 N N . ALA A 1 290 ? 15.202 5.679 -7.839 1.00 93.88 290 ALA A N 1
ATOM 2235 C CA . ALA A 1 290 ? 15.319 4.422 -7.104 1.00 93.88 290 ALA A CA 1
ATOM 2236 C C . ALA A 1 290 ? 16.453 3.544 -7.671 1.00 93.88 290 ALA A C 1
ATOM 2238 O O . ALA A 1 290 ? 16.636 3.501 -8.892 1.00 93.88 290 ALA A O 1
ATOM 2239 N N . PRO A 1 291 ? 17.171 2.794 -6.810 1.00 92.62 291 PRO A N 1
ATOM 2240 C CA . PRO A 1 291 ? 18.124 1.773 -7.244 1.00 92.62 291 PRO A CA 1
ATOM 2241 C C . PRO A 1 291 ? 17.489 0.758 -8.203 1.00 92.62 291 PRO A C 1
ATOM 2243 O O . PRO A 1 291 ? 16.291 0.493 -8.108 1.00 92.62 291 PRO A O 1
ATOM 2246 N N . GLY A 1 292 ? 18.290 0.159 -9.093 1.00 91.62 292 GLY A N 1
ATOM 2247 C CA . GLY A 1 292 ? 17.810 -0.764 -10.135 1.00 91.62 292 GLY A CA 1
ATOM 2248 C C . GLY A 1 292 ? 16.936 -1.905 -9.600 1.00 91.62 292 GLY A C 1
ATOM 2249 O O . GLY A 1 292 ? 15.835 -2.114 -10.100 1.00 91.62 292 GLY A O 1
ATOM 2250 N N . GLU A 1 293 ? 17.363 -2.557 -8.517 1.00 92.44 293 GLU A N 1
ATOM 2251 C CA . GLU A 1 293 ? 16.622 -3.651 -7.873 1.00 92.44 293 GLU A CA 1
ATOM 2252 C C . GLU A 1 293 ? 15.274 -3.217 -7.290 1.00 92.44 293 GLU A C 1
ATOM 2254 O O . GLU A 1 293 ? 14.229 -3.811 -7.582 1.00 92.44 293 GLU A O 1
ATOM 2259 N N . ARG A 1 294 ? 15.267 -2.108 -6.547 1.00 93.69 294 ARG A N 1
ATOM 2260 C CA . ARG A 1 294 ? 14.039 -1.511 -6.016 1.00 93.69 294 ARG A CA 1
ATOM 2261 C C . ARG A 1 294 ? 13.105 -1.082 -7.144 1.00 93.69 294 ARG A C 1
ATOM 2263 O O . ARG A 1 294 ? 11.907 -1.347 -7.098 1.00 93.69 294 ARG A O 1
ATOM 2270 N N . ARG A 1 295 ? 13.646 -0.453 -8.189 1.00 94.81 295 ARG A N 1
ATOM 2271 C CA . ARG A 1 295 ? 12.902 -0.025 -9.380 1.00 94.81 295 ARG A CA 1
ATOM 2272 C C . ARG A 1 295 ? 12.278 -1.219 -10.107 1.00 94.81 295 ARG A C 1
ATOM 2274 O O . ARG A 1 295 ? 11.104 -1.139 -10.462 1.00 94.81 295 ARG A O 1
ATOM 2281 N N . ALA A 1 296 ? 13.008 -2.319 -10.286 1.00 95.12 296 ALA A N 1
ATOM 2282 C CA . ALA A 1 296 ? 12.491 -3.550 -10.881 1.00 95.12 296 ALA A CA 1
ATOM 2283 C C . ALA A 1 296 ? 11.347 -4.142 -10.041 1.00 95.12 296 ALA A C 1
ATOM 2285 O O . ALA A 1 296 ? 10.271 -4.423 -10.572 1.00 95.12 296 ALA A O 1
ATOM 2286 N N . THR A 1 297 ? 11.523 -4.228 -8.721 1.00 95.19 297 THR A N 1
ATOM 2287 C CA . THR A 1 297 ? 10.483 -4.695 -7.789 1.00 95.19 297 THR A CA 1
ATOM 2288 C C . THR A 1 297 ? 9.227 -3.822 -7.851 1.00 95.19 297 THR A C 1
ATOM 2290 O O . THR A 1 297 ? 8.112 -4.335 -7.962 1.00 95.19 297 THR A O 1
ATOM 2293 N N . VAL A 1 298 ? 9.391 -2.498 -7.862 1.00 96.75 298 VAL A N 1
ATOM 2294 C CA . VAL A 1 298 ? 8.293 -1.529 -7.983 1.00 96.75 298 VAL A CA 1
ATOM 2295 C C . VAL A 1 298 ? 7.555 -1.672 -9.318 1.00 96.75 298 VAL A C 1
ATOM 2297 O O . VAL A 1 298 ? 6.322 -1.718 -9.341 1.00 96.75 298 VAL A O 1
ATOM 2300 N N . LEU A 1 299 ? 8.281 -1.771 -10.435 1.00 97.31 299 LEU A N 1
ATOM 2301 C CA . LEU A 1 299 ? 7.691 -1.970 -11.761 1.00 97.31 299 LEU A CA 1
ATOM 2302 C C . LEU A 1 299 ? 6.911 -3.284 -11.834 1.00 97.31 299 LEU A C 1
ATOM 2304 O O . LEU A 1 299 ? 5.797 -3.304 -12.362 1.00 97.31 299 LEU A O 1
ATOM 2308 N N . MET A 1 300 ? 7.468 -4.355 -11.266 1.00 96.56 300 MET A N 1
ATOM 2309 C CA . MET A 1 300 ? 6.824 -5.662 -11.182 1.00 96.56 300 MET A CA 1
ATOM 2310 C C . MET A 1 300 ? 5.529 -5.592 -10.366 1.00 96.56 300 MET A C 1
ATOM 2312 O O . MET A 1 300 ? 4.481 -6.037 -10.836 1.00 96.56 300 MET A O 1
ATOM 2316 N N . LYS A 1 301 ? 5.575 -4.957 -9.187 1.00 96.38 301 LYS A N 1
ATOM 2317 C CA . LYS A 1 301 ? 4.421 -4.738 -8.301 1.00 96.38 301 LYS A CA 1
ATOM 2318 C C . LYS A 1 301 ? 3.307 -3.967 -9.010 1.00 96.38 301 LYS A C 1
ATOM 2320 O O . LYS A 1 301 ? 2.160 -4.402 -8.990 1.00 96.38 301 LYS A O 1
ATOM 2325 N N . LEU A 1 302 ? 3.638 -2.867 -9.692 1.00 97.38 302 LEU A N 1
ATOM 2326 C CA . LEU A 1 302 ? 2.676 -2.067 -10.460 1.00 97.38 302 LEU A CA 1
ATOM 2327 C C . LEU A 1 302 ? 2.085 -2.844 -11.644 1.00 97.38 302 LEU A C 1
ATOM 2329 O O . LEU A 1 302 ? 0.879 -2.777 -11.884 1.00 97.38 302 LEU A O 1
ATOM 2333 N N . ALA A 1 303 ? 2.906 -3.600 -12.377 1.00 96.19 303 ALA A N 1
ATOM 2334 C CA . ALA A 1 303 ? 2.437 -4.405 -13.501 1.00 96.19 303 ALA A CA 1
ATOM 2335 C C . ALA A 1 303 ? 1.526 -5.556 -13.041 1.00 96.19 303 ALA A C 1
ATOM 2337 O O . ALA A 1 303 ? 0.516 -5.835 -13.695 1.00 96.19 303 ALA A O 1
ATOM 2338 N N . ALA A 1 304 ? 1.820 -6.171 -11.891 1.00 95.69 304 ALA A N 1
ATOM 2339 C CA . ALA A 1 304 ? 1.014 -7.231 -11.290 1.00 95.69 304 ALA A CA 1
ATOM 2340 C C . ALA A 1 304 ? -0.415 -6.789 -10.940 1.00 95.69 304 ALA A C 1
ATOM 2342 O O . ALA A 1 304 ? -1.330 -7.614 -10.977 1.00 95.69 304 ALA A O 1
ATOM 2343 N N . LEU A 1 305 ? -0.651 -5.490 -10.706 1.00 95.50 305 LEU A N 1
ATOM 2344 C CA . LEU A 1 305 ? -1.998 -4.961 -10.453 1.00 95.50 305 LEU A CA 1
ATOM 2345 C C . LEU A 1 305 ? -2.964 -5.222 -11.622 1.00 95.50 305 LEU A C 1
ATOM 2347 O O . LEU A 1 305 ? -4.162 -5.392 -11.398 1.00 95.50 305 LEU A O 1
ATOM 2351 N N . SER A 1 306 ? -2.457 -5.336 -12.857 1.00 92.12 306 SER A N 1
ATOM 2352 C CA . SER A 1 306 ? -3.270 -5.700 -14.033 1.00 92.12 306 SER A CA 1
ATOM 2353 C C . SER A 1 306 ? -3.859 -7.108 -13.953 1.00 92.12 306 SER A C 1
ATOM 2355 O O . SER A 1 306 ? -4.859 -7.390 -14.601 1.00 92.12 306 SER A O 1
ATOM 2357 N N . SER A 1 307 ? -3.280 -7.986 -13.133 1.00 91.62 307 SER A N 1
ATOM 2358 C CA . SER A 1 307 ? -3.699 -9.384 -12.999 1.00 91.62 307 SER A CA 1
ATOM 2359 C C . SER A 1 307 ? -4.723 -9.613 -11.882 1.00 91.62 307 SER A C 1
ATOM 2361 O O . SER A 1 307 ? -5.150 -10.748 -11.674 1.00 91.62 307 SER A O 1
ATOM 2363 N N . LEU A 1 308 ? -5.136 -8.570 -11.152 1.00 91.06 308 LEU A N 1
ATOM 2364 C CA . LEU A 1 308 ? -6.049 -8.712 -10.010 1.00 91.06 308 LEU A CA 1
ATOM 2365 C C . LEU A 1 308 ? -7.506 -8.919 -10.418 1.00 91.06 308 LEU A C 1
ATOM 2367 O O . LEU A 1 308 ? -8.241 -9.643 -9.751 1.00 91.06 308 LEU A O 1
ATOM 2371 N N . SER A 1 309 ? -7.938 -8.261 -11.492 1.00 89.50 309 SER A N 1
ATOM 2372 C CA . SER A 1 309 ? -9.310 -8.332 -11.989 1.00 89.50 309 SER A CA 1
ATOM 2373 C C . SER A 1 309 ? -9.354 -7.944 -13.467 1.00 89.50 309 SER A C 1
ATOM 2375 O O . SER A 1 309 ? -8.745 -6.931 -13.823 1.00 89.50 309 SER A O 1
ATOM 2377 N N . PRO A 1 310 ? -10.120 -8.653 -14.316 1.00 85.56 310 PRO A N 1
ATOM 2378 C CA . PRO A 1 310 ? -10.276 -8.297 -15.728 1.00 85.56 310 PRO A CA 1
ATOM 2379 C C . PRO A 1 310 ? -10.793 -6.864 -15.924 1.00 85.56 310 PRO A C 1
ATOM 2381 O O . PRO A 1 310 ? -10.314 -6.134 -16.789 1.00 85.56 310 PRO A O 1
ATOM 2384 N N . ASN A 1 311 ? -11.713 -6.422 -15.059 1.00 85.62 311 ASN A N 1
ATOM 2385 C CA . ASN A 1 311 ? -12.273 -5.070 -15.122 1.00 85.62 311 ASN A CA 1
ATOM 2386 C C . ASN A 1 311 ? -11.207 -3.999 -14.870 1.00 85.62 311 ASN A C 1
ATOM 2388 O O . ASN A 1 311 ? -11.231 -2.945 -15.499 1.00 85.62 311 ASN A O 1
ATOM 2392 N N . PHE A 1 312 ? -10.270 -4.268 -13.956 1.00 87.31 312 PHE A N 1
ATOM 2393 C CA . PHE A 1 312 ? -9.177 -3.342 -13.677 1.00 87.31 312 PHE A CA 1
ATOM 2394 C C . PHE A 1 312 ? -8.100 -3.398 -14.765 1.00 87.31 312 PHE A C 1
ATOM 2396 O O . PHE A 1 312 ? -7.569 -2.358 -15.146 1.00 87.31 312 PHE A O 1
ATOM 2403 N N . ALA A 1 313 ? -7.835 -4.580 -15.334 1.00 86.69 313 ALA A N 1
ATOM 2404 C CA . ALA A 1 313 ? -6.903 -4.755 -16.448 1.00 86.69 313 ALA A CA 1
ATOM 2405 C C . ALA A 1 313 ? -7.233 -3.834 -17.637 1.00 86.69 313 ALA A C 1
ATOM 2407 O O . ALA A 1 313 ? -6.333 -3.291 -18.273 1.00 86.69 313 ALA A O 1
ATOM 2408 N N . HIS A 1 314 ? -8.521 -3.592 -17.901 1.00 86.94 314 HIS A N 1
ATOM 2409 C CA . HIS A 1 314 ? -8.970 -2.668 -18.947 1.00 86.94 314 HIS A CA 1
ATOM 2410 C C . HIS A 1 314 ? -8.628 -1.197 -18.665 1.00 86.94 314 HIS A C 1
ATOM 2412 O O . HIS A 1 314 ? -8.486 -0.417 -19.604 1.00 86.94 314 HIS A O 1
ATOM 2418 N N . CYS A 1 315 ? -8.462 -0.806 -17.398 1.00 86.94 315 CYS A N 1
ATOM 2419 C CA . CYS A 1 315 ? -8.025 0.540 -17.023 1.00 86.94 315 CYS A CA 1
ATOM 2420 C C . CYS A 1 315 ? -6.503 0.727 -17.150 1.00 86.94 315 CYS A C 1
ATOM 2422 O O . CYS A 1 315 ? -6.035 1.862 -17.214 1.00 86.94 315 CYS A O 1
ATOM 2424 N N . ILE A 1 316 ? -5.735 -0.366 -17.194 1.00 87.31 316 ILE A N 1
ATOM 2425 C CA . ILE A 1 316 ? -4.269 -0.372 -17.317 1.00 87.31 316 ILE A CA 1
ATOM 2426 C C . ILE A 1 316 ? -3.804 -1.317 -18.426 1.00 87.31 316 ILE A C 1
ATOM 2428 O O . ILE A 1 316 ? -3.105 -2.304 -18.161 1.00 87.31 316 ILE A O 1
ATOM 2432 N N . PRO A 1 317 ? -4.170 -1.030 -19.686 1.00 81.50 317 PRO A N 1
ATOM 2433 C CA . PRO A 1 317 ? -3.845 -1.920 -20.782 1.00 81.50 317 PRO A CA 1
ATOM 2434 C C . PRO A 1 317 ? -2.327 -2.076 -20.921 1.00 81.50 317 PRO A C 1
ATOM 2436 O O . PRO A 1 317 ? -1.560 -1.111 -20.860 1.00 81.50 317 PRO A O 1
ATOM 2439 N N . ASN A 1 318 ? -1.908 -3.319 -21.153 1.00 87.44 318 ASN A N 1
ATOM 2440 C CA . ASN A 1 318 ? -0.569 -3.675 -21.612 1.00 87.44 318 ASN A CA 1
ATOM 2441 C C . ASN A 1 318 ? 0.598 -3.330 -20.666 1.00 87.44 318 ASN A C 1
ATOM 2443 O O . ASN A 1 318 ? 1.735 -3.303 -21.130 1.00 87.44 318 ASN A O 1
ATOM 2447 N N . LEU A 1 319 ? 0.398 -3.103 -19.358 1.00 92.75 319 LEU A N 1
ATOM 2448 C CA . LEU A 1 319 ? 1.536 -2.829 -18.455 1.00 92.75 319 LEU A CA 1
ATOM 2449 C C . LEU A 1 319 ? 2.563 -3.966 -18.427 1.00 92.75 319 LEU A C 1
ATOM 2451 O O . LEU A 1 319 ? 3.759 -3.702 -18.526 1.00 92.75 319 LEU A O 1
ATOM 2455 N N . LEU A 1 320 ? 2.107 -5.221 -18.383 1.00 93.06 320 LEU A N 1
ATOM 2456 C CA . LEU A 1 320 ? 2.994 -6.388 -18.452 1.00 93.06 320 LEU A CA 1
ATOM 2457 C C . LEU A 1 320 ? 3.784 -6.436 -19.764 1.00 93.06 320 LEU A C 1
ATOM 2459 O O . LEU A 1 320 ? 4.983 -6.696 -19.749 1.00 93.06 320 LEU A O 1
ATOM 2463 N N . PHE A 1 321 ? 3.146 -6.105 -20.889 1.00 93.00 321 PHE A N 1
ATOM 2464 C CA . PHE A 1 321 ? 3.824 -6.025 -22.185 1.00 93.00 321 PHE A CA 1
ATOM 2465 C C . PHE A 1 321 ? 4.812 -4.877 -22.265 1.00 93.00 321 PHE A C 1
ATOM 2467 O O . PHE A 1 321 ? 5.890 -5.042 -22.821 1.00 93.00 321 PHE A O 1
ATOM 2474 N N . ARG A 1 322 ? 4.479 -3.720 -21.693 1.00 94.12 322 ARG A N 1
ATOM 2475 C CA . ARG A 1 322 ? 5.400 -2.585 -21.613 1.00 94.12 322 ARG A CA 1
ATOM 2476 C C . ARG A 1 322 ? 6.610 -2.922 -20.748 1.00 94.12 322 ARG A C 1
ATOM 2478 O O . ARG A 1 322 ? 7.716 -2.536 -21.113 1.00 94.12 322 ARG A O 1
ATOM 2485 N N . LEU A 1 323 ? 6.412 -3.658 -19.651 1.00 95.06 323 LEU A N 1
ATOM 2486 C CA . LEU A 1 323 ? 7.503 -4.141 -18.809 1.00 95.06 323 LEU A CA 1
ATOM 2487 C C . LEU A 1 323 ? 8.381 -5.142 -19.563 1.00 95.06 323 LEU A C 1
ATOM 2489 O O . LEU A 1 323 ? 9.592 -4.963 -19.596 1.00 95.06 323 LEU A O 1
ATOM 2493 N N . LEU A 1 324 ? 7.774 -6.130 -20.228 1.00 93.81 324 LEU A N 1
ATOM 2494 C CA . LEU A 1 324 ? 8.489 -7.09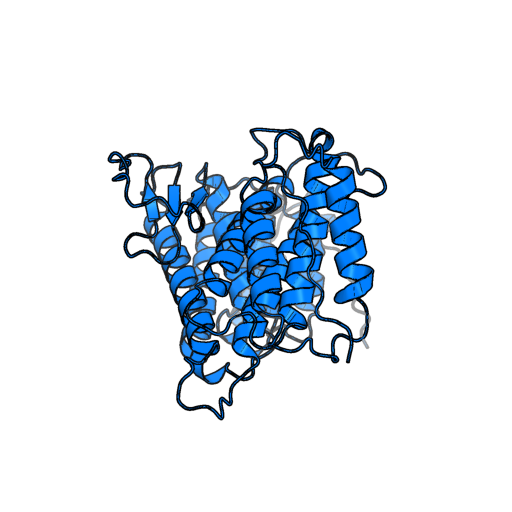9 -21.061 1.00 93.81 324 LEU A CA 1
ATOM 2495 C C . LEU A 1 324 ? 9.267 -6.402 -22.183 1.00 93.81 324 LEU A C 1
ATOM 2497 O O . LEU A 1 324 ? 10.439 -6.682 -22.392 1.00 93.81 324 LEU A O 1
ATOM 2501 N N . ARG A 1 325 ? 8.646 -5.449 -22.881 1.00 93.56 325 ARG A N 1
ATOM 2502 C CA . ARG A 1 325 ? 9.302 -4.644 -23.917 1.00 93.56 325 ARG A CA 1
ATOM 2503 C C . ARG A 1 325 ? 10.518 -3.914 -23.362 1.00 93.56 325 ARG A C 1
ATOM 2505 O O . ARG A 1 325 ? 11.574 -3.939 -23.980 1.00 93.56 325 ARG A O 1
ATOM 2512 N N . HIS A 1 326 ? 10.375 -3.265 -22.208 1.00 93.75 326 HIS A N 1
ATOM 2513 C CA . HIS A 1 326 ? 11.478 -2.556 -21.567 1.00 93.75 326 HIS A CA 1
ATOM 2514 C C . HIS A 1 326 ? 12.604 -3.515 -21.168 1.00 93.75 326 HIS A C 1
ATOM 2516 O O . HIS A 1 326 ? 13.748 -3.283 -21.546 1.00 93.75 326 HIS A O 1
ATOM 2522 N N . ARG A 1 327 ? 12.260 -4.637 -20.524 1.00 92.00 327 ARG A N 1
ATOM 2523 C CA . ARG A 1 327 ? 13.181 -5.729 -20.185 1.00 92.00 327 ARG A CA 1
ATOM 2524 C C . ARG A 1 327 ? 13.963 -6.226 -21.401 1.00 92.00 327 ARG A C 1
ATOM 2526 O O . ARG A 1 327 ? 15.170 -6.442 -21.302 1.00 92.00 327 ARG A O 1
ATOM 2533 N N . LEU A 1 328 ? 13.268 -6.424 -22.525 1.00 91.00 328 LEU A N 1
ATOM 2534 C CA . LEU A 1 328 ? 13.833 -6.916 -23.782 1.00 91.00 328 LEU A CA 1
ATOM 2535 C C . LEU A 1 328 ? 14.803 -5.908 -24.426 1.00 91.00 328 LEU A C 1
ATOM 2537 O O . LEU A 1 328 ? 15.806 -6.297 -25.020 1.00 91.00 328 LEU A O 1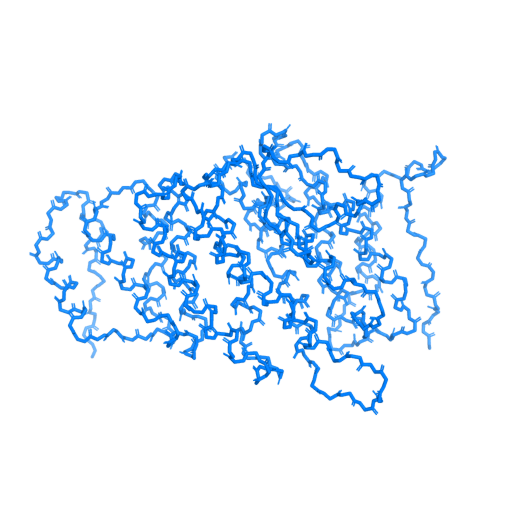
ATOM 2541 N N . LEU A 1 329 ? 14.516 -4.612 -24.300 1.00 91.25 329 LEU A N 1
ATOM 2542 C CA . LEU A 1 329 ? 15.351 -3.547 -24.855 1.00 91.25 329 LEU A CA 1
ATOM 2543 C C . LEU A 1 329 ? 16.583 -3.248 -23.994 1.00 91.25 329 LEU A C 1
ATOM 2545 O O . LEU A 1 329 ? 17.652 -3.007 -24.549 1.00 91.25 329 LEU A O 1
ATOM 2549 N N . GLU A 1 330 ? 16.450 -3.254 -22.666 1.00 90.50 330 GLU A N 1
ATOM 2550 C CA . GLU A 1 330 ? 17.577 -2.977 -21.763 1.00 90.50 330 GLU A CA 1
ATOM 2551 C C . GLU A 1 330 ? 18.556 -4.150 -21.659 1.00 90.50 330 GLU A C 1
ATOM 2553 O O . GLU A 1 330 ? 19.762 -3.940 -21.542 1.00 90.50 330 GLU A O 1
ATOM 2558 N N . GLY A 1 331 ? 18.058 -5.385 -21.748 1.00 87.81 331 GLY A N 1
ATOM 2559 C CA . GLY A 1 331 ? 18.878 -6.570 -21.527 1.00 87.81 331 GLY A CA 1
ATOM 2560 C C . GLY A 1 331 ? 19.146 -6.857 -20.049 1.00 87.81 331 GLY A C 1
ATOM 2561 O O . GLY A 1 331 ? 18.465 -6.316 -19.178 1.00 87.81 331 GLY A O 1
ATOM 2562 N N . PRO A 1 332 ? 20.051 -7.806 -19.749 1.00 86.50 332 PRO A N 1
ATOM 2563 C CA . PRO A 1 332 ? 20.383 -8.174 -18.376 1.00 86.50 332 PRO A CA 1
ATOM 2564 C C . PRO A 1 332 ? 20.904 -6.969 -17.581 1.00 86.50 332 PRO A C 1
ATOM 2566 O O . PRO A 1 332 ? 21.844 -6.298 -18.004 1.00 86.50 332 PRO A O 1
ATOM 2569 N N . ALA A 1 333 ? 20.310 -6.716 -16.419 1.00 88.38 333 ALA A N 1
ATOM 2570 C CA . ALA A 1 333 ? 20.741 -5.693 -15.468 1.00 88.38 333 ALA A CA 1
ATOM 2571 C C . ALA A 1 333 ? 20.334 -6.102 -14.042 1.00 88.38 333 ALA A C 1
ATOM 2573 O O . ALA A 1 333 ? 19.510 -6.998 -13.853 1.00 88.38 333 ALA A O 1
ATOM 2574 N N . VAL A 1 334 ? 20.911 -5.431 -13.048 1.00 86.19 334 VAL A N 1
ATOM 2575 C CA . VAL A 1 334 ? 20.680 -5.729 -11.629 1.00 86.19 334 VAL A CA 1
ATOM 2576 C C . VAL A 1 334 ? 19.199 -5.585 -11.274 1.00 86.19 334 VAL A C 1
ATOM 2578 O O . VAL A 1 334 ? 18.607 -4.530 -11.517 1.00 86.19 334 VAL A O 1
ATOM 2581 N N . GLY A 1 335 ? 18.620 -6.624 -10.667 1.00 87.12 335 GLY A N 1
ATOM 2582 C CA . GLY A 1 335 ? 17.248 -6.623 -10.164 1.00 87.12 335 GLY A CA 1
ATOM 2583 C C . GLY A 1 335 ? 16.210 -7.202 -11.118 1.00 87.12 335 GLY A C 1
ATOM 2584 O O . GLY A 1 335 ? 15.067 -7.440 -10.716 1.00 87.12 335 GLY A O 1
ATOM 2585 N N . TRP A 1 336 ? 16.571 -7.443 -12.382 1.00 91.19 336 TRP A N 1
ATOM 2586 C CA . TRP A 1 336 ? 15.652 -8.037 -13.350 1.00 91.19 336 TRP A CA 1
ATOM 2587 C C . TRP A 1 336 ? 15.289 -9.488 -13.017 1.00 91.19 336 TRP A C 1
ATOM 2589 O O . TRP A 1 336 ? 14.265 -9.966 -13.496 1.00 91.19 336 TRP A O 1
ATOM 2599 N N . GLU A 1 337 ? 16.026 -10.160 -12.132 1.00 90.94 337 GLU A N 1
ATOM 2600 C CA . GLU A 1 337 ? 15.732 -11.515 -11.654 1.00 90.94 337 GLU A CA 1
ATOM 2601 C C . GLU A 1 337 ? 14.329 -11.612 -11.030 1.00 90.94 337 GLU A C 1
ATOM 2603 O O . GLU A 1 337 ? 13.608 -12.600 -11.211 1.00 90.94 337 GLU A O 1
ATOM 2608 N N . VAL A 1 338 ? 13.894 -10.558 -10.330 1.00 91.19 338 VAL A N 1
ATOM 2609 C CA . VAL A 1 338 ? 12.545 -10.463 -9.747 1.00 91.19 338 VAL A CA 1
ATOM 2610 C C . VAL A 1 338 ? 11.479 -10.464 -10.841 1.00 91.19 338 VAL A C 1
ATOM 2612 O O . VAL A 1 338 ? 10.422 -11.077 -10.692 1.00 91.19 338 VAL A O 1
ATOM 2615 N N . ILE A 1 339 ? 11.758 -9.794 -11.954 1.00 93.19 339 ILE A N 1
ATOM 2616 C CA . ILE A 1 339 ? 10.842 -9.694 -13.086 1.00 93.19 339 ILE A CA 1
ATOM 2617 C C . ILE A 1 339 ? 10.837 -11.003 -13.869 1.00 93.19 339 ILE A C 1
ATOM 2619 O O . ILE A 1 339 ? 9.767 -11.554 -14.118 1.00 93.19 339 ILE A O 1
ATOM 2623 N N . ASP A 1 340 ? 12.012 -11.541 -14.179 1.00 91.38 340 ASP A N 1
ATOM 2624 C CA . ASP A 1 340 ? 12.171 -12.770 -14.954 1.00 91.38 340 ASP A CA 1
ATOM 2625 C C . ASP A 1 340 ? 11.534 -13.977 -14.237 1.00 91.38 340 ASP A C 1
ATOM 2627 O O . ASP A 1 340 ? 10.914 -14.827 -14.876 1.00 91.38 340 ASP A O 1
ATOM 2631 N N . SER A 1 341 ? 11.592 -14.020 -12.900 1.00 91.25 341 SER A N 1
ATOM 2632 C CA . SER A 1 341 ? 10.971 -15.085 -12.096 1.00 91.25 341 SER A CA 1
ATOM 2633 C C . SER A 1 341 ? 9.446 -14.969 -11.955 1.00 91.25 341 SER A C 1
ATOM 2635 O O . SER A 1 341 ? 8.757 -15.989 -11.885 1.00 91.25 341 SER A O 1
ATOM 2637 N N . GLN A 1 342 ? 8.886 -13.755 -11.911 1.00 92.75 342 GLN A N 1
ATOM 2638 C CA . GLN A 1 342 ? 7.452 -13.551 -11.653 1.00 92.75 342 GLN A CA 1
ATOM 2639 C C . GLN A 1 342 ? 6.614 -13.379 -12.920 1.00 92.75 342 GLN A C 1
ATOM 2641 O O . GLN A 1 342 ? 5.446 -13.775 -12.958 1.00 92.75 342 GLN A O 1
ATOM 2646 N N . MET A 1 343 ? 7.187 -12.783 -13.960 1.00 92.31 343 MET A N 1
ATOM 2647 C CA . MET A 1 343 ? 6.479 -12.430 -15.185 1.00 92.31 343 MET A CA 1
ATOM 2648 C C . MET A 1 343 ? 5.817 -13.632 -15.891 1.00 92.31 343 MET A C 1
ATOM 2650 O O . MET A 1 343 ? 4.662 -13.480 -16.303 1.00 92.31 343 MET A O 1
ATOM 2654 N N . PRO A 1 344 ? 6.431 -14.834 -15.979 1.00 91.62 344 PRO A N 1
ATOM 2655 C CA . PRO A 1 344 ? 5.768 -16.007 -16.555 1.00 91.62 344 PRO A CA 1
ATOM 2656 C C . PRO A 1 344 ? 4.456 -16.365 -15.847 1.00 91.62 344 PRO A C 1
ATOM 2658 O O . PRO A 1 344 ? 3.459 -16.652 -16.509 1.00 91.62 344 PRO A O 1
ATOM 2661 N N . ASN A 1 345 ? 4.425 -16.279 -14.513 1.00 92.69 345 ASN A N 1
ATOM 2662 C CA . ASN A 1 345 ? 3.228 -16.576 -13.724 1.00 92.69 345 ASN A CA 1
ATOM 2663 C C . ASN A 1 345 ? 2.108 -15.564 -13.999 1.00 92.69 345 ASN A C 1
ATOM 2665 O O . ASN A 1 345 ? 0.936 -15.933 -14.040 1.00 92.69 345 ASN A O 1
ATOM 2669 N N . LEU A 1 346 ? 2.454 -14.296 -14.241 1.00 92.69 346 LEU A N 1
ATOM 2670 C CA . LEU A 1 346 ? 1.464 -13.277 -14.591 1.00 92.69 346 LEU A CA 1
ATOM 2671 C C . LEU A 1 346 ? 0.901 -13.454 -16.001 1.00 92.69 346 LEU A C 1
ATOM 2673 O O . LEU A 1 346 ? -0.296 -13.260 -16.194 1.00 92.69 346 LEU A O 1
ATOM 2677 N N . PHE A 1 347 ? 1.717 -13.875 -16.969 1.00 91.00 347 PHE A N 1
ATOM 2678 C CA . PHE A 1 347 ? 1.231 -14.224 -18.310 1.00 91.00 347 PHE A CA 1
ATOM 2679 C C . PHE A 1 347 ? 0.314 -15.454 -18.311 1.00 91.00 347 PHE A C 1
ATOM 2681 O O . PHE A 1 347 ? -0.553 -15.573 -19.173 1.00 91.00 347 PHE A O 1
ATOM 2688 N N . GLN A 1 348 ? 0.485 -16.354 -17.342 1.00 91.12 348 GLN A N 1
ATOM 2689 C CA . GLN A 1 348 ? -0.365 -17.531 -17.146 1.00 91.12 348 GLN A CA 1
ATOM 2690 C C . GLN A 1 348 ? -1.592 -17.253 -16.262 1.00 91.12 348 GLN A C 1
ATOM 2692 O O . GLN A 1 348 ? -2.422 -18.143 -16.069 1.00 91.12 348 GLN A O 1
ATOM 2697 N N . SER A 1 349 ? -1.726 -16.038 -15.721 1.00 90.31 349 SER A N 1
ATOM 2698 C CA . SER A 1 349 ? -2.858 -15.666 -14.873 1.00 90.31 349 SER A CA 1
ATOM 2699 C C . SER A 1 349 ? -4.179 -15.757 -15.647 1.00 90.31 349 SER A C 1
ATOM 2701 O O . SER A 1 349 ? -4.252 -15.287 -16.783 1.00 90.31 349 SER A O 1
ATOM 2703 N N . PRO A 1 350 ? -5.271 -16.259 -15.039 1.00 90.19 350 PRO A N 1
ATOM 2704 C CA . PRO A 1 350 ? -6.589 -16.284 -15.683 1.00 90.19 350 PRO A CA 1
ATOM 2705 C C . PRO A 1 350 ? -7.126 -14.882 -16.012 1.00 90.19 350 PRO A C 1
ATOM 2707 O O . PRO A 1 350 ? -8.012 -14.743 -16.850 1.00 90.19 350 PRO A O 1
ATOM 2710 N N . ASN A 1 351 ? -6.591 -13.844 -15.364 1.00 88.19 351 ASN A N 1
ATOM 2711 C CA . ASN A 1 351 ? -6.971 -12.449 -15.586 1.00 88.19 351 ASN A CA 1
ATOM 2712 C C . ASN A 1 351 ? -6.085 -11.746 -16.623 1.00 88.19 351 ASN A C 1
ATOM 2714 O O . ASN A 1 351 ? -6.254 -10.549 -16.870 1.00 88.19 351 ASN A O 1
ATOM 2718 N N . PHE A 1 352 ? -5.118 -12.454 -17.208 1.00 89.19 352 PHE A N 1
ATOM 2719 C CA . PHE A 1 352 ? -4.248 -11.891 -18.222 1.00 89.19 352 PHE A CA 1
ATOM 2720 C C . PHE A 1 352 ? -5.056 -11.481 -19.459 1.00 89.19 352 PHE A C 1
ATOM 2722 O O . PHE A 1 352 ? -5.772 -12.279 -20.063 1.00 89.19 352 PHE A O 1
ATOM 2729 N N . THR A 1 353 ? -4.924 -10.213 -19.847 1.00 86.94 353 THR A N 1
ATOM 2730 C CA . THR A 1 353 ? -5.527 -9.688 -21.074 1.00 86.94 353 THR A CA 1
ATOM 2731 C C . THR A 1 353 ? -4.472 -9.679 -22.171 1.00 86.94 353 THR A C 1
ATOM 2733 O O . THR A 1 353 ? -3.447 -9.005 -22.046 1.00 86.94 353 THR A O 1
ATOM 2736 N N . ALA A 1 354 ? -4.726 -10.431 -23.244 1.00 86.44 354 ALA A N 1
ATOM 2737 C CA . ALA A 1 354 ? -3.851 -10.458 -24.408 1.00 86.44 354 ALA A CA 1
ATOM 2738 C C . ALA A 1 354 ? -3.719 -9.050 -25.023 1.00 86.44 354 ALA A C 1
ATOM 2740 O O . ALA A 1 354 ? -4.701 -8.301 -25.058 1.00 86.44 354 ALA A O 1
ATOM 2741 N N . PRO A 1 355 ? -2.528 -8.680 -25.517 1.00 88.56 355 PRO A N 1
ATOM 2742 C CA . PRO A 1 355 ? -2.290 -7.353 -26.054 1.00 88.56 355 PRO A CA 1
ATOM 2743 C C . PRO A 1 355 ? -2.872 -7.242 -27.466 1.00 88.56 355 PRO A C 1
ATOM 2745 O O . PRO A 1 355 ? -3.295 -8.232 -28.075 1.00 88.56 355 PRO A O 1
ATOM 2748 N N . ALA A 1 356 ? -2.817 -6.044 -28.048 1.00 89.75 356 ALA A N 1
ATOM 2749 C CA . ALA A 1 356 ? -3.117 -5.904 -29.461 1.00 89.75 356 ALA A CA 1
ATOM 2750 C C . ALA A 1 356 ? -2.067 -6.646 -30.307 1.00 89.75 356 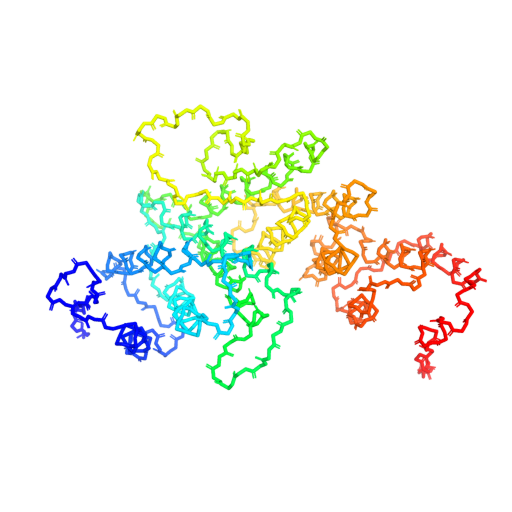ALA A C 1
ATOM 2752 O O . ALA A 1 356 ? -0.893 -6.751 -29.947 1.00 89.75 356 ALA A O 1
ATOM 2753 N N . ARG A 1 357 ? -2.477 -7.122 -31.491 1.00 91.56 357 ARG A N 1
ATOM 2754 C CA . ARG A 1 357 ? -1.580 -7.820 -32.429 1.00 91.56 357 ARG A CA 1
ATOM 2755 C C . ARG A 1 357 ? -0.319 -7.008 -32.741 1.00 91.56 357 ARG A C 1
ATOM 2757 O O . ARG A 1 357 ? 0.742 -7.596 -32.899 1.00 91.56 357 ARG A O 1
ATOM 2764 N N . VAL A 1 358 ? -0.438 -5.684 -32.845 1.00 92.25 358 VAL A N 1
ATOM 2765 C CA . VAL A 1 358 ? 0.697 -4.791 -33.125 1.00 92.25 358 VAL A CA 1
ATOM 2766 C C . VAL A 1 358 ? 1.756 -4.850 -32.023 1.00 92.25 358 VAL A C 1
ATOM 2768 O O . VAL A 1 358 ? 2.926 -5.045 -32.339 1.00 92.25 358 VAL A O 1
ATOM 2771 N N . ASP A 1 359 ? 1.344 -4.802 -30.755 1.00 90.25 359 ASP A N 1
ATOM 2772 C CA . ASP A 1 359 ? 2.251 -4.876 -29.605 1.00 90.25 359 ASP A CA 1
ATOM 2773 C C . ASP A 1 359 ? 2.944 -6.245 -29.557 1.00 90.25 359 ASP A C 1
ATOM 2775 O O . ASP A 1 359 ? 4.144 -6.351 -29.320 1.00 90.25 359 ASP A O 1
ATOM 2779 N N . PHE A 1 360 ? 2.197 -7.316 -29.844 1.00 90.00 360 PHE A N 1
ATOM 2780 C CA . PHE A 1 360 ? 2.758 -8.664 -29.897 1.00 90.00 360 PHE A CA 1
ATOM 2781 C C . PHE A 1 360 ? 3.804 -8.816 -31.011 1.00 90.00 360 PHE A C 1
ATOM 2783 O O . PHE A 1 360 ? 4.877 -9.373 -30.786 1.00 90.00 360 PHE A O 1
ATOM 2790 N N . MET A 1 361 ? 3.518 -8.295 -32.209 1.00 92.69 361 MET A N 1
ATOM 2791 C CA . MET A 1 361 ? 4.468 -8.316 -33.325 1.00 92.69 361 MET A CA 1
ATOM 2792 C C . MET A 1 361 ? 5.720 -7.486 -33.030 1.00 92.69 361 MET A C 1
ATOM 2794 O O . MET A 1 361 ? 6.808 -7.878 -33.445 1.00 92.69 361 MET A O 1
ATOM 2798 N N . GLU A 1 362 ? 5.588 -6.375 -32.301 1.00 92.25 362 GLU A N 1
ATOM 2799 C CA . GLU A 1 362 ? 6.731 -5.578 -31.854 1.00 92.25 362 GLU A CA 1
ATOM 2800 C C . GLU A 1 362 ? 7.641 -6.383 -30.916 1.00 92.25 362 GLU A C 1
ATOM 2802 O O . GLU A 1 362 ? 8.850 -6.429 -31.129 1.00 92.25 362 GLU A O 1
ATOM 2807 N N . ILE A 1 363 ? 7.071 -7.081 -29.929 1.00 91.00 363 ILE A N 1
ATOM 2808 C CA . ILE A 1 363 ? 7.836 -7.959 -29.032 1.00 91.00 363 ILE A CA 1
ATOM 2809 C C . ILE A 1 363 ? 8.576 -9.046 -29.818 1.00 91.00 363 ILE A C 1
ATOM 2811 O O . ILE A 1 363 ? 9.768 -9.254 -29.600 1.00 91.00 363 ILE A O 1
ATOM 2815 N N . LEU A 1 364 ? 7.899 -9.709 -30.762 1.00 89.56 364 LEU A N 1
ATOM 2816 C CA . LEU A 1 364 ? 8.532 -10.722 -31.611 1.00 89.56 364 LEU A CA 1
ATOM 2817 C C . LEU A 1 364 ? 9.674 -10.145 -32.455 1.00 89.56 364 LEU A C 1
ATOM 2819 O O . LEU A 1 364 ? 10.697 -10.806 -32.624 1.00 89.56 364 LEU A O 1
ATOM 2823 N N . ALA A 1 365 ? 9.518 -8.922 -32.967 1.00 92.06 365 ALA A N 1
ATOM 2824 C CA . ALA A 1 365 ? 10.573 -8.241 -33.707 1.00 92.06 365 ALA A CA 1
ATOM 2825 C C . ALA A 1 365 ? 11.786 -7.949 -32.812 1.00 92.06 365 ALA A C 1
ATOM 2827 O O . ALA A 1 365 ? 12.911 -8.225 -33.222 1.00 92.06 365 ALA A O 1
ATOM 2828 N N . ILE A 1 366 ? 11.567 -7.471 -31.579 1.00 90.12 366 ILE A N 1
ATOM 2829 C CA . ILE A 1 366 ? 12.649 -7.227 -30.613 1.00 90.12 366 ILE A CA 1
ATOM 2830 C C . ILE A 1 366 ? 13.392 -8.531 -30.321 1.00 90.12 366 ILE A C 1
ATOM 2832 O O . ILE A 1 366 ? 14.608 -8.569 -30.487 1.00 90.12 366 ILE A O 1
ATOM 2836 N N . ILE A 1 367 ? 12.671 -9.610 -29.993 1.00 86.06 367 ILE A N 1
ATOM 2837 C CA . ILE A 1 367 ? 13.256 -10.939 -29.741 1.00 86.06 367 ILE A CA 1
ATOM 2838 C C . ILE A 1 367 ? 14.064 -11.425 -30.953 1.00 86.06 367 ILE A C 1
ATOM 2840 O O . ILE A 1 367 ? 15.160 -11.948 -30.792 1.00 86.06 367 ILE A O 1
ATOM 2844 N N . GLY A 1 368 ? 13.564 -11.221 -32.175 1.00 84.62 368 GLY A N 1
ATOM 2845 C CA . GLY A 1 368 ? 14.267 -11.614 -33.401 1.00 84.62 368 GLY A CA 1
ATOM 2846 C C . GLY A 1 368 ? 15.552 -10.825 -33.685 1.00 84.62 368 GLY A C 1
ATOM 2847 O O . GLY A 1 368 ? 16.374 -11.272 -34.482 1.00 84.62 368 GLY A O 1
ATOM 2848 N N . THR A 1 369 ? 15.731 -9.667 -33.046 1.00 86.25 369 THR A N 1
ATOM 2849 C CA . THR A 1 369 ? 16.910 -8.792 -33.192 1.00 86.25 369 THR A CA 1
ATOM 2850 C C . THR A 1 369 ? 17.785 -8.729 -31.937 1.00 86.25 369 THR A C 1
ATOM 2852 O O . THR A 1 369 ? 18.798 -8.031 -31.923 1.00 86.25 369 THR A O 1
ATOM 2855 N N . GLU A 1 370 ? 17.396 -9.445 -30.883 1.00 79.81 370 GLU A N 1
ATOM 2856 C CA . GLU A 1 370 ? 18.042 -9.436 -29.574 1.00 79.81 370 GLU A CA 1
ATOM 2857 C C . GLU A 1 370 ? 19.456 -10.046 -29.640 1.00 79.81 370 GLU A C 1
ATOM 2859 O O . GLU A 1 370 ? 19.684 -11.076 -30.275 1.00 79.81 370 GLU A O 1
ATOM 2864 N N . ALA A 1 371 ? 20.427 -9.380 -29.000 1.00 75.31 371 ALA A N 1
ATOM 2865 C CA . ALA A 1 371 ? 21.854 -9.714 -29.078 1.00 75.31 371 ALA A CA 1
ATOM 2866 C C . ALA A 1 371 ? 22.563 -9.735 -27.705 1.00 75.31 371 ALA A C 1
ATOM 2868 O O . ALA A 1 371 ? 23.736 -9.382 -27.598 1.00 75.31 371 ALA A O 1
ATOM 2869 N N . TRP A 1 372 ? 21.886 -10.187 -26.649 1.00 76.00 372 TRP A N 1
ATOM 2870 C CA . TRP A 1 372 ? 22.368 -10.385 -25.270 1.00 76.00 372 TRP A CA 1
ATOM 2871 C C . TRP A 1 372 ? 23.446 -11.474 -25.127 1.00 76.00 372 TRP A C 1
ATOM 2873 O O . TRP A 1 372 ? 23.902 -11.755 -24.018 1.00 76.00 372 TRP A O 1
ATOM 2883 N N . ARG A 1 373 ? 23.888 -12.076 -26.242 1.00 80.00 373 ARG A N 1
ATOM 2884 C CA . ARG A 1 373 ? 24.963 -13.084 -26.309 1.00 80.00 373 ARG A CA 1
ATOM 2885 C C . ARG A 1 373 ? 24.736 -14.211 -25.289 1.00 80.00 373 ARG A C 1
ATOM 2887 O O . ARG A 1 373 ? 23.632 -14.751 -25.238 1.00 80.00 373 ARG A O 1
ATOM 2894 N N . GLU A 1 374 ? 25.770 -14.571 -24.527 1.00 73.75 374 GLU A N 1
ATOM 2895 C CA . GLU A 1 374 ? 25.766 -15.661 -23.545 1.00 73.75 374 GLU A CA 1
ATOM 2896 C C . GLU A 1 374 ? 24.909 -15.350 -22.313 1.00 73.75 374 GLU A C 1
ATOM 2898 O O . GLU A 1 374 ? 24.228 -16.244 -21.822 1.00 73.75 374 GLU A O 1
ATOM 2903 N N . MET A 1 375 ? 24.845 -14.086 -21.872 1.00 68.50 375 MET A N 1
ATOM 2904 C CA . MET A 1 375 ? 24.035 -13.677 -20.711 1.00 68.50 375 MET A CA 1
ATOM 2905 C C . MET A 1 375 ? 22.522 -13.811 -20.949 1.00 68.50 375 MET A C 1
ATOM 2907 O O . MET A 1 375 ? 21.746 -13.831 -20.001 1.00 68.50 375 MET A O 1
ATOM 2911 N N . GLY A 1 376 ? 22.088 -13.901 -22.211 1.00 66.56 376 GLY A N 1
ATOM 2912 C CA . GLY A 1 376 ? 20.690 -14.141 -22.570 1.00 66.56 376 GLY A CA 1
ATOM 2913 C C . GLY A 1 376 ? 20.300 -15.616 -22.670 1.00 66.56 376 GLY A C 1
ATOM 2914 O O . GLY A 1 376 ? 19.114 -15.907 -22.802 1.00 66.56 376 GLY A O 1
ATOM 2915 N N . ASN A 1 377 ? 21.252 -16.557 -22.638 1.00 71.56 377 ASN A N 1
ATOM 2916 C CA . ASN A 1 377 ? 20.962 -17.970 -22.913 1.00 71.56 377 ASN A CA 1
ATOM 2917 C C . ASN A 1 377 ? 19.962 -18.574 -21.915 1.00 71.56 377 ASN A C 1
ATOM 2919 O O . ASN A 1 377 ? 19.041 -19.273 -22.335 1.00 71.56 377 ASN A O 1
ATOM 2923 N N . ASP A 1 378 ? 20.080 -18.224 -20.635 1.00 66.75 378 ASP A N 1
ATOM 2924 C CA . ASP A 1 378 ? 19.196 -18.720 -19.572 1.00 66.75 378 ASP A CA 1
ATOM 2925 C C . ASP A 1 378 ? 17.795 -18.083 -19.612 1.00 66.75 378 ASP A C 1
ATOM 2927 O O . ASP A 1 378 ? 16.837 -18.620 -19.063 1.00 66.75 378 ASP A O 1
ATOM 2931 N N . LEU A 1 379 ? 17.646 -16.959 -20.317 1.00 63.53 379 LEU A N 1
ATOM 2932 C CA . LEU A 1 379 ? 16.366 -16.269 -20.516 1.00 63.53 379 LEU A CA 1
ATOM 2933 C C . LEU A 1 379 ? 15.639 -16.755 -21.773 1.00 63.53 379 LEU A C 1
ATOM 2935 O O . LEU A 1 379 ? 14.420 -16.646 -21.875 1.00 63.53 379 LEU A O 1
ATOM 2939 N N . ARG A 1 380 ? 16.383 -17.330 -22.726 1.00 66.81 380 ARG A N 1
ATOM 2940 C CA . ARG A 1 380 ? 15.848 -17.957 -23.943 1.00 66.81 380 ARG A CA 1
ATOM 2941 C C . ARG A 1 380 ? 15.293 -19.356 -23.694 1.00 66.81 380 ARG A C 1
ATOM 2943 O O . ARG A 1 380 ? 14.967 -20.028 -24.672 1.00 66.81 380 ARG A O 1
ATOM 2950 N N . VAL A 1 381 ? 15.204 -19.813 -22.436 1.00 55.88 381 VAL A N 1
ATOM 2951 C CA . VAL A 1 381 ? 14.734 -21.160 -22.088 1.00 55.88 381 VAL A CA 1
ATOM 2952 C C . VAL A 1 381 ? 13.352 -21.375 -22.690 1.00 55.88 381 VAL A C 1
ATOM 2954 O O . VAL A 1 381 ? 12.315 -20.955 -22.178 1.00 55.88 381 VAL A O 1
ATOM 2957 N N . SER A 1 382 ? 13.370 -22.062 -23.827 1.00 45.34 382 SER A N 1
ATOM 2958 C CA . SER A 1 382 ? 12.216 -22.630 -24.474 1.00 45.34 382 SER A CA 1
ATOM 2959 C C . SER A 1 382 ? 11.596 -23.580 -23.467 1.00 45.34 382 SER A C 1
ATOM 2961 O O . SER A 1 382 ? 12.115 -24.676 -23.241 1.00 45.34 382 SER A O 1
ATOM 2963 N N . THR A 1 383 ? 10.477 -23.189 -22.866 1.00 39.94 383 THR A N 1
ATOM 2964 C CA . THR A 1 383 ? 9.536 -24.196 -22.390 1.00 39.94 383 THR A CA 1
ATOM 2965 C C . THR A 1 383 ? 9.261 -25.069 -23.614 1.00 39.94 383 THR A C 1
ATOM 2967 O O . THR A 1 383 ? 8.858 -24.520 -24.645 1.00 39.94 383 THR A O 1
ATOM 2970 N N . PRO A 1 384 ? 9.558 -26.382 -23.594 1.00 38.03 384 PRO A N 1
ATOM 2971 C CA . PRO A 1 384 ? 9.207 -27.233 -24.713 1.00 38.03 384 PRO A CA 1
ATOM 2972 C C . PRO A 1 384 ? 7.700 -27.094 -24.881 1.00 38.03 384 PRO A C 1
ATOM 2974 O O . PRO A 1 384 ? 6.929 -27.528 -24.027 1.00 38.03 384 PRO A O 1
ATOM 2977 N N . ILE A 1 385 ? 7.284 -26.416 -25.953 1.00 40.16 385 ILE A N 1
ATOM 2978 C CA . ILE A 1 385 ? 5.887 -26.330 -26.347 1.00 40.16 385 ILE A CA 1
ATOM 2979 C C . ILE A 1 385 ? 5.521 -27.764 -26.703 1.00 40.16 385 ILE A C 1
ATOM 2981 O O . ILE A 1 385 ? 5.753 -28.220 -27.825 1.00 40.16 385 ILE A O 1
ATOM 2985 N N . SER A 1 386 ? 5.008 -28.511 -25.727 1.00 34.88 386 SER A N 1
ATOM 2986 C CA . SER A 1 386 ? 4.344 -29.772 -25.988 1.00 34.88 386 SER A CA 1
ATOM 2987 C C . SER A 1 386 ? 3.124 -29.417 -26.827 1.00 34.88 386 SER A C 1
ATOM 2989 O O . SER A 1 386 ? 2.100 -28.991 -26.292 1.00 34.88 386 SER A O 1
ATOM 2991 N N . ARG A 1 387 ? 3.270 -29.502 -28.151 1.00 32.34 387 ARG A N 1
ATOM 2992 C CA . ARG A 1 387 ? 2.156 -29.413 -29.091 1.00 32.34 387 ARG A CA 1
ATOM 2993 C C . ARG A 1 387 ? 1.143 -30.476 -28.661 1.00 32.34 387 ARG A C 1
ATOM 2995 O O . ARG A 1 387 ? 1.430 -31.665 -28.782 1.00 32.34 387 ARG A O 1
ATOM 3002 N N . ARG A 1 388 ? 0.022 -30.043 -28.092 1.00 35.44 388 ARG A N 1
ATOM 3003 C CA . ARG A 1 388 ? -1.192 -30.846 -27.963 1.00 35.44 388 ARG A CA 1
ATOM 3004 C C . ARG A 1 388 ? -2.196 -30.337 -28.972 1.00 35.44 388 ARG A C 1
ATOM 3006 O O . ARG A 1 388 ? -2.275 -29.096 -29.114 1.00 35.44 388 ARG A O 1
#